Protein AF-A0A1M3HIB7-F1 (afdb_monomer)

Solvent-accessible surface area (backbone atoms only — not comparable to full-atom values): 36860 Å² total; per-residue (Å²): 136,81,90,80,90,83,91,88,88,88,83,91,80,88,74,81,80,74,76,74,78,74,82,68,78,70,74,81,78,47,67,54,97,85,36,50,40,50,73,46,81,45,73,50,98,63,91,74,52,55,68,56,52,41,51,48,52,52,54,45,44,73,44,53,38,59,98,28,89,76,23,48,49,44,81,75,48,74,40,79,91,62,22,29,42,28,26,41,36,37,36,62,38,74,68,83,50,97,80,34,33,34,36,42,35,30,37,37,36,40,31,50,46,94,58,34,36,37,39,38,36,32,73,47,24,37,24,61,51,45,97,89,56,86,55,59,58,26,67,45,48,60,66,54,50,42,38,79,71,73,41,80,72,50,79,66,49,54,45,53,53,50,44,49,51,48,50,53,51,23,44,59,45,45,60,55,51,49,61,67,50,50,74,68,51,81,77,69,84,87,84,89,84,86,83,84,87,77,84,85,73,83,81,56,79,46,31,34,39,37,35,33,45,87,51,76,86,35,35,58,16,52,54,47,47,48,58,54,49,54,47,51,21,65,61,67,42,32,44,74,46,78,44,64,63,60,84,77,42,33,59,76,59,51,71,68,30,28,23,40,35,32,49,39,33,56,67,50,82,64,50,71,60,27,49,52,24,52,49,49,38,38,55,70,32,69,29,16,39,38,34,12,36,32,52,56,57,30,44,76,54,97,92,27,68,50,49,67,68,59,22,50,62,65,26,58,34,34,50,68,52,63,40,92,61,65,25,19,34,36,34,37,53,72,33,61,86,42,69,43,34,58,95,42,63,65,54,52,75,46,76,55,35,68,52,72,34,48,78,50,64,31,59,94,59,32,49,60,33,24,32,44,41,76,88,54,29,43,68,75,76,89,81,78,69,73,70,41,72,40,25,35,27,37,82,90,44,49,15,42,44,38,40,38,46,74,46,46,41,48,67,50,78,76,36,66,55,56,49,45,36,52,52,31,39,52,60,59,18,44,45,55,93,88,52,76,68,76,57,90,64,69,86,63,76,68,65,37,32,31,40,35,40,38,52,85,88,59,61,67,40,32,33,39,21,36,54,54,47,51,52,52,46,46,38,46,20,70,75,70,43,35,46,63,47,75,42,68,61,68,78,58,46,29,65,75,60,47,73,72,32,41,23,39,32,25,40,42,37,70,78,88,46,72,67,32,44,54,25,48,52,51,40,43,76,72,60,27,16,41,40,30,16,27,62,31,64,63,39,55,95,79,63,80,50,65,68,58,31,54,57,61,30,48,32,23,64,67,48,48,28,23,62,41,36,39,44,45,33,33,42,72,35,55,78,44,76,34,33,46,88,49,63,64,55,50,73,46,53,40,21,46,51,62,34,44,54,53,47,33,75,79,26,89,54,30,49,58,36,23,27,56,38,74,87,47,48,67,32,51,76,80,33,62,39,66,76,79,88,34,63,40,25,35,26,28,70,90,44,55,42,39,43,33,36,67,40,39,24,81,44,58,75,77,37,72,69,56,45,48,38,56,52,25,39,53,48,51,49,32,66,74,57,78,127

Mean predicted aligned error: 17.92 Å

Radius of gyration: 29.81 Å; Cα contacts (8 Å, |Δi|>4): 1352; chains: 1; bounding box: 104×76×70 Å

pLDDT: mean 81.71, std 19.66, range [23.14, 98.88]

Foldseek 3Di:
DDDDDDDDDDDDDDDPDPPPPPPPVDPQQDDDPLWRKDKDDDFAPDFDDLQVLLVLVVVLQVAAQPVFRAKHWDWPDDDSQQSKTKTKIWGWFDLPPVPKIKIKMWIWMWTADRRHIMIMIIQIWIDIPDVQADFDTFGLSVLSVVVVVPNDDDSSNVRVVVVVVVSVVSSVVSSVVSNVVVVVPVPDDDDDDDDDDDDDDDAAPFEEEEEEACDDLQPLLVVLVCVLVVLLCVLRRYYYDYDHALAPAALVVCLRGQEYEHQADAPWPHDPRSVVNVLCCWQQASHFYEYEANLQQAACDPNTGGDQSSCLQQLVWHWDDKDPFWKKWKKAFDDCPPLLNPPADRIDMDHTAIDTDTPADSVVQWAAGMWTDLVRIVVRDPPDHDTGRAKTFGPNISFTYIYHYGRRDSCLVVDPNSSSSVSSRVQVRSDGDPPDSPPLDPPPDQLFEEEEEEAPPDDVQLVLLVVVVLSLVSSLCSVPRHHYHYDPPLVCLAQVNLVRGQEYEYQREEDDDPRSVVSVVVCFLQARAYEYEACHLADAPPNPRVVSCVQLQVWYWDFKAPDFTKFKKAQPDLPQQLRVPADRIDIFGTFIATATVVGSVVRPQKDQGMWTDQSCAQPHDPTTDHGDTGRQWMGRNSTNYIYHNGRGHNCRPVDPRSSSSVSSSVCSSRNVDRD

Nearest PDB structures (foldseek):
  4jqs-assembly1_A  TM=9.550E-01  e=2.800E-32  Bacteroides uniformis ATCC 8492
  1vcm-assembly1_A  TM=3.428E-01  e=1.104E-04  Thermus thermophilus
  4wyi-assembly1_A  TM=4.872E-01  e=4.465E-01  Arabidopsis thaliana
  6gqf-assembly4_D  TM=2.444E-01  e=1.799E+00  Mus musculus
  3b18-assembly1_A  TM=2.867E-01  e=2.810E+00  Mycobacterium tuberculosis

Structure (mmCIF, N/CA/C/O backbone):
data_AF-A0A1M3HIB7-F1
#
_entry.id   AF-A0A1M3HIB7-F1
#
loop_
_atom_site.group_PDB
_atom_site.id
_atom_site.type_symbol
_atom_site.label_atom_id
_atom_site.label_alt_id
_atom_site.label_comp_id
_atom_site.label_asym_id
_atom_site.label_entity_id
_atom_site.label_seq_id
_atom_site.pdbx_PDB_ins_code
_atom_site.Cartn_x
_atom_site.Cartn_y
_atom_site.Cartn_z
_atom_site.occupancy
_atom_site.B_iso_or_equiv
_atom_site.auth_seq_id
_atom_site.auth_comp_id
_atom_site.auth_asym_id
_atom_site.auth_atom_id
_atom_site.pdbx_PDB_model_num
ATOM 1 N N . MET A 1 1 ? 68.336 -5.556 10.198 1.00 29.86 1 MET A N 1
ATOM 2 C CA . MET A 1 1 ? 69.417 -4.557 10.033 1.00 29.86 1 MET A CA 1
ATOM 3 C C . MET A 1 1 ? 69.137 -3.799 8.745 1.00 29.86 1 MET A C 1
ATOM 5 O O . MET A 1 1 ? 69.065 -4.451 7.718 1.00 29.86 1 MET A O 1
ATOM 9 N N . LEU A 1 2 ? 68.588 -2.583 8.861 1.00 25.47 2 LEU A N 1
ATOM 10 C CA . LEU A 1 2 ? 69.241 -1.264 8.639 1.00 25.47 2 LEU A CA 1
ATOM 11 C C . LEU A 1 2 ? 69.206 -0.851 7.145 1.00 25.47 2 LEU A C 1
ATOM 13 O O . LEU A 1 2 ? 69.673 -1.620 6.319 1.00 25.47 2 LEU A O 1
ATOM 17 N N . LEU A 1 3 ? 68.465 0.204 6.743 1.00 24.25 3 LEU A N 1
ATOM 18 C CA . LEU A 1 3 ? 68.824 1.658 6.735 1.00 24.25 3 LEU A CA 1
ATOM 19 C C . LEU A 1 3 ? 70.010 1.955 5.772 1.00 24.25 3 LEU A C 1
ATOM 21 O O . LEU A 1 3 ? 70.965 1.199 5.813 1.00 24.25 3 LEU A O 1
ATOM 25 N N . PHE A 1 4 ? 70.134 3.006 4.938 1.00 24.64 4 PHE A N 1
ATOM 26 C CA . PHE A 1 4 ? 69.468 4.306 4.688 1.00 24.64 4 PHE A CA 1
ATOM 27 C C . PHE A 1 4 ? 70.270 5.046 3.554 1.00 24.64 4 PHE A C 1
ATOM 29 O O . PHE A 1 4 ? 71.488 4.922 3.576 1.00 24.64 4 PHE A O 1
ATOM 36 N N . LEU A 1 5 ? 69.613 5.855 2.684 1.00 26.08 5 LEU A N 1
ATOM 37 C CA . LEU A 1 5 ? 70.055 7.075 1.913 1.00 26.08 5 LEU A CA 1
ATOM 38 C C . LEU A 1 5 ? 71.352 7.069 1.025 1.00 26.08 5 LEU A C 1
ATOM 40 O O . LEU A 1 5 ? 72.196 6.206 1.177 1.00 26.08 5 LEU A O 1
ATOM 44 N N . LEU A 1 6 ? 71.631 7.964 0.043 1.00 26.19 6 LEU A N 1
ATOM 45 C CA . LEU A 1 6 ? 71.318 9.393 -0.225 1.00 26.19 6 LEU A CA 1
ATOM 46 C C . LEU A 1 6 ? 71.513 9.754 -1.740 1.00 26.19 6 LEU A C 1
ATOM 48 O O . LEU A 1 6 ? 72.515 9.373 -2.330 1.00 26.19 6 LEU A O 1
ATOM 52 N N . PHE A 1 7 ? 70.579 10.548 -2.294 1.00 24.31 7 PHE A N 1
ATOM 53 C CA . PHE A 1 7 ? 70.682 11.755 -3.163 1.00 24.31 7 PHE A CA 1
ATOM 54 C C . PHE A 1 7 ? 71.650 11.916 -4.365 1.00 24.31 7 PHE A C 1
ATOM 56 O O . PHE A 1 7 ? 72.866 11.886 -4.215 1.00 24.31 7 PHE A O 1
ATOM 63 N N . LEU A 1 8 ? 71.089 12.435 -5.477 1.00 23.66 8 LEU A N 1
ATOM 64 C CA . LEU A 1 8 ? 71.602 13.636 -6.167 1.00 23.66 8 LEU A CA 1
ATOM 65 C C . LEU A 1 8 ? 70.448 14.465 -6.789 1.00 23.66 8 LEU A C 1
ATOM 67 O O . LEU A 1 8 ? 69.503 13.915 -7.348 1.00 23.66 8 LEU A O 1
ATOM 71 N N . THR A 1 9 ? 70.531 15.790 -6.647 1.00 24.75 9 THR A N 1
ATOM 72 C CA . THR A 1 9 ? 69.552 16.844 -7.001 1.00 24.75 9 THR A CA 1
ATOM 73 C C . THR A 1 9 ? 69.928 17.638 -8.263 1.00 24.75 9 THR A C 1
ATOM 75 O O . THR A 1 9 ? 71.087 17.607 -8.664 1.00 24.75 9 THR A O 1
ATOM 78 N N . THR A 1 10 ? 68.973 18.468 -8.736 1.00 26.92 10 THR A N 1
ATOM 79 C CA . THR A 1 10 ? 69.000 19.614 -9.703 1.00 26.92 10 THR A CA 1
ATOM 80 C C . THR A 1 10 ? 68.385 19.320 -11.084 1.00 26.92 10 THR A C 1
ATOM 82 O O . THR A 1 10 ? 68.641 18.272 -11.650 1.00 26.92 10 THR A O 1
ATOM 85 N N . ALA A 1 11 ? 67.561 20.167 -11.719 1.00 26.02 11 ALA A N 1
ATOM 86 C CA . ALA A 1 11 ? 66.825 21.374 -11.332 1.00 26.02 11 ALA A CA 1
ATOM 87 C C . ALA A 1 11 ? 65.670 21.629 -12.340 1.00 26.02 11 ALA A C 1
ATOM 89 O O . ALA A 1 11 ? 65.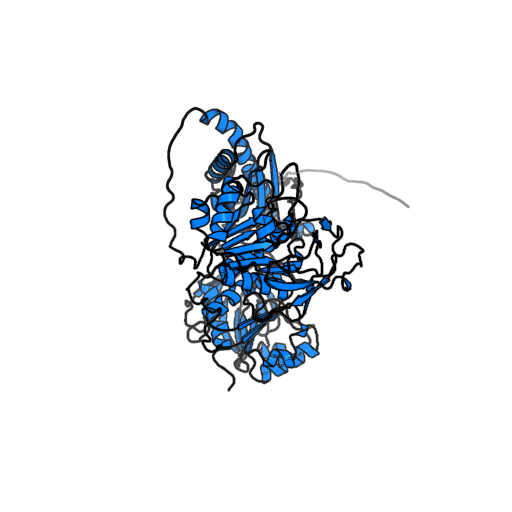643 21.087 -13.440 1.00 26.02 11 ALA A O 1
ATOM 90 N N . LEU A 1 12 ? 64.728 22.461 -11.896 1.00 28.56 12 LEU A N 1
ATOM 91 C CA . LEU A 1 12 ? 63.451 22.916 -12.464 1.00 28.56 12 LEU A CA 1
ATOM 92 C C . LEU A 1 12 ? 63.437 23.439 -13.920 1.00 28.56 12 LEU A C 1
ATOM 94 O O . LEU A 1 12 ? 64.263 24.264 -14.296 1.00 28.56 12 LEU A O 1
ATOM 98 N N . ALA A 1 13 ? 62.350 23.131 -14.641 1.00 28.28 13 ALA A N 1
ATOM 99 C CA . ALA A 1 13 ? 61.663 24.059 -15.549 1.00 28.28 13 ALA A CA 1
ATOM 100 C C . ALA A 1 13 ? 60.147 23.754 -15.529 1.00 28.28 13 ALA A C 1
ATOM 102 O O . ALA A 1 13 ? 59.737 22.599 -15.637 1.00 28.28 13 ALA A O 1
ATOM 103 N N . GLY A 1 14 ? 59.341 24.787 -15.267 1.00 29.84 14 GLY A N 1
ATOM 104 C CA . GLY A 1 14 ? 57.981 24.716 -14.723 1.00 29.84 14 GLY A CA 1
ATOM 105 C C . GLY A 1 14 ? 56.915 24.002 -15.562 1.00 29.84 14 GLY A C 1
ATOM 106 O O . GLY A 1 14 ? 56.817 24.175 -16.775 1.00 29.84 14 GLY A O 1
ATOM 107 N N . ARG A 1 15 ? 56.048 23.267 -14.856 1.00 28.91 15 ARG A N 1
ATOM 108 C CA . ARG A 1 15 ? 54.683 22.951 -15.290 1.00 28.91 15 ARG A CA 1
ATOM 109 C C . ARG A 1 15 ? 53.714 23.941 -14.631 1.00 28.91 15 ARG A C 1
ATOM 111 O O . ARG A 1 15 ? 54.000 24.374 -13.512 1.00 28.91 15 ARG A O 1
ATOM 118 N N . PRO A 1 16 ? 52.601 24.304 -15.295 1.00 29.67 16 PRO A N 1
ATOM 119 C CA . PRO A 1 16 ? 51.546 25.077 -14.655 1.00 29.67 16 PRO A CA 1
ATOM 120 C C . PRO A 1 16 ? 51.076 24.316 -13.417 1.00 29.67 16 PRO A C 1
ATOM 122 O O . PRO A 1 16 ? 51.030 23.087 -13.437 1.00 29.67 16 PRO A O 1
ATOM 125 N N . GLN A 1 17 ? 50.783 25.050 -12.348 1.00 29.64 17 GLN A N 1
ATOM 126 C CA . GLN A 1 17 ? 50.145 24.507 -11.158 1.00 29.64 17 GLN A CA 1
ATOM 127 C C . GLN A 1 17 ? 48.905 23.718 -11.586 1.00 29.64 17 GLN A C 1
ATOM 129 O O . GLN A 1 17 ? 47.920 24.308 -12.026 1.00 29.64 17 GLN A O 1
ATOM 134 N N . ASP A 1 18 ? 48.968 22.394 -11.458 1.00 29.94 18 ASP A N 1
ATOM 135 C CA . ASP A 1 18 ? 47.768 21.606 -11.238 1.00 29.94 18 ASP A CA 1
ATOM 136 C C . ASP A 1 18 ? 47.142 22.196 -9.974 1.00 29.94 18 ASP A C 1
ATOM 138 O O . ASP A 1 18 ? 47.716 22.108 -8.883 1.00 29.94 18 ASP A O 1
ATOM 142 N N . GLU A 1 19 ? 46.014 22.888 -10.139 1.00 32.78 19 GLU A N 1
ATOM 143 C CA . GLU A 1 19 ? 45.135 23.211 -9.028 1.00 32.78 19 GLU A CA 1
ATOM 144 C C . GLU A 1 19 ? 44.852 21.891 -8.319 1.00 32.78 19 GLU A C 1
ATOM 146 O O . GLU A 1 19 ? 44.129 21.029 -8.820 1.00 32.78 19 GLU A O 1
ATOM 151 N N . ALA A 1 20 ? 45.490 21.713 -7.164 1.00 30.52 20 ALA A N 1
ATOM 152 C CA . ALA A 1 20 ? 45.130 20.683 -6.223 1.00 30.52 20 ALA A CA 1
ATOM 153 C C . ALA A 1 20 ? 43.628 20.839 -5.986 1.00 30.52 20 ALA A C 1
ATOM 155 O O . ALA A 1 20 ? 43.195 21.793 -5.335 1.00 30.52 20 ALA A O 1
ATOM 156 N N . VAL A 1 21 ? 42.834 19.929 -6.558 1.00 36.78 21 VAL A N 1
ATOM 157 C CA . VAL A 1 21 ? 41.436 19.764 -6.182 1.00 36.78 21 VAL A CA 1
ATOM 158 C C . VAL A 1 21 ? 41.490 19.449 -4.705 1.00 36.78 21 VAL A C 1
ATOM 160 O O . VAL A 1 21 ? 41.890 18.362 -4.291 1.00 36.78 21 VAL A O 1
ATOM 163 N N . ASN A 1 22 ? 41.203 20.485 -3.931 1.00 33.62 22 ASN A N 1
ATOM 164 C CA . ASN A 1 22 ? 41.180 20.483 -2.494 1.00 33.62 22 ASN A CA 1
ATOM 165 C C . ASN A 1 22 ? 40.356 19.261 -2.081 1.00 33.62 22 ASN A C 1
ATOM 167 O O . ASN A 1 22 ? 39.145 19.225 -2.308 1.00 33.62 22 ASN A O 1
ATOM 171 N N . THR A 1 23 ? 41.010 18.240 -1.525 1.00 36.47 23 THR A N 1
ATOM 172 C CA . THR A 1 23 ? 40.362 17.126 -0.829 1.00 36.47 23 THR A CA 1
ATOM 173 C C . THR A 1 23 ? 39.791 17.674 0.474 1.00 36.47 23 THR A C 1
ATOM 175 O O . THR A 1 23 ? 40.194 17.282 1.569 1.00 36.47 23 THR A O 1
ATOM 178 N N . ALA A 1 24 ? 38.886 18.645 0.360 1.00 40.66 24 ALA A N 1
ATOM 179 C CA . ALA A 1 24 ? 37.981 18.987 1.423 1.00 40.66 24 ALA A CA 1
ATOM 180 C C . ALA A 1 24 ? 37.202 17.704 1.681 1.00 40.66 24 ALA A C 1
ATOM 182 O O . ALA A 1 24 ? 36.449 17.233 0.829 1.00 40.66 24 ALA A O 1
ATOM 183 N N . ILE A 1 25 ? 37.487 17.093 2.826 1.00 46.84 25 ILE A N 1
ATOM 184 C CA . ILE A 1 25 ? 36.704 16.014 3.401 1.00 46.84 25 ILE A CA 1
ATOM 185 C C . ILE A 1 25 ? 35.281 16.567 3.476 1.00 46.84 25 ILE A C 1
ATOM 187 O O . ILE A 1 25 ? 34.964 17.340 4.380 1.00 46.84 25 ILE A O 1
ATOM 191 N N . LEU A 1 26 ? 34.457 16.264 2.468 1.00 50.69 26 LEU A N 1
ATOM 192 C CA . LEU A 1 26 ? 33.042 16.592 2.506 1.00 50.69 26 LEU A CA 1
ATOM 193 C C . LEU A 1 26 ? 32.500 15.930 3.780 1.00 50.69 26 LEU A C 1
ATOM 195 O O . LEU A 1 26 ? 32.826 14.760 4.029 1.00 50.69 26 LEU A O 1
ATOM 199 N N . PRO A 1 27 ? 31.754 16.656 4.632 1.00 51.28 27 PRO A N 1
ATOM 200 C CA . PRO A 1 27 ? 31.162 16.056 5.817 1.00 51.28 27 PRO A CA 1
ATOM 201 C C . PRO A 1 27 ? 30.370 14.805 5.405 1.00 51.28 27 PRO A C 1
ATOM 203 O O . PRO A 1 27 ? 29.863 14.736 4.281 1.00 51.28 27 PRO A O 1
ATOM 206 N N . PRO A 1 28 ? 30.276 13.779 6.268 1.00 60.56 28 PRO A N 1
ATOM 207 C CA . PRO A 1 28 ? 29.556 12.569 5.914 1.00 60.56 28 PRO A CA 1
ATOM 208 C C . PRO A 1 28 ? 28.095 12.934 5.645 1.00 60.56 28 PRO A C 1
ATOM 210 O O . PRO A 1 28 ? 27.361 13.253 6.580 1.00 60.56 28 PRO A O 1
ATOM 213 N N . ILE A 1 29 ? 27.667 12.864 4.380 1.00 70.62 29 ILE A N 1
ATOM 214 C CA . ILE A 1 29 ? 26.259 13.018 4.021 1.00 70.62 29 ILE A CA 1
ATOM 215 C C . ILE A 1 29 ? 25.474 11.982 4.831 1.00 70.62 29 ILE A C 1
ATOM 217 O O . ILE A 1 29 ? 25.823 10.785 4.812 1.00 70.62 29 ILE A O 1
ATOM 221 N N . PRO A 1 30 ? 24.489 12.436 5.623 1.00 72.94 30 PRO A N 1
ATOM 222 C CA . PRO A 1 30 ? 23.773 11.585 6.550 1.00 72.94 30 PRO A CA 1
ATOM 223 C C . PRO A 1 30 ? 22.974 10.531 5.783 1.00 72.94 30 PRO A C 1
ATOM 225 O O . PRO A 1 30 ? 22.300 10.817 4.796 1.00 72.94 30 PRO A O 1
ATOM 228 N N . MET A 1 31 ? 23.080 9.288 6.250 1.00 69.69 31 MET A N 1
ATOM 229 C CA . MET A 1 31 ? 22.379 8.133 5.697 1.00 69.69 31 MET A CA 1
ATOM 230 C C . MET A 1 31 ? 21.557 7.495 6.804 1.00 69.69 31 MET A C 1
ATOM 232 O O . MET A 1 31 ? 22.089 7.218 7.883 1.00 69.69 31 MET A O 1
ATOM 236 N N . LYS A 1 32 ? 20.291 7.208 6.522 1.00 66.88 32 LYS A N 1
ATOM 237 C CA . LYS A 1 32 ? 19.398 6.484 7.426 1.00 66.88 32 LYS A CA 1
ATOM 238 C C . LYS A 1 32 ? 18.686 5.418 6.608 1.00 66.88 32 LYS A C 1
ATOM 240 O O . LYS A 1 32 ? 18.149 5.719 5.555 1.00 66.88 32 LYS A O 1
ATOM 245 N N . GLN A 1 33 ? 18.752 4.162 7.056 1.00 63.50 33 GLN A N 1
ATOM 246 C CA . GLN A 1 33 ? 18.112 3.023 6.374 1.00 63.50 33 GLN A CA 1
ATOM 247 C C . GLN A 1 33 ? 18.472 2.893 4.876 1.00 63.50 33 GLN A C 1
ATOM 249 O O . GLN A 1 33 ? 17.641 2.521 4.061 1.00 63.50 33 GLN A O 1
ATOM 254 N N . GLY A 1 34 ? 19.722 3.190 4.508 1.00 59.97 34 GLY A N 1
ATOM 255 C CA . GLY A 1 34 ? 20.205 3.015 3.132 1.00 59.97 34 GLY A CA 1
ATOM 256 C C . GLY A 1 34 ? 19.885 4.161 2.168 1.00 59.97 34 GLY A C 1
ATOM 257 O O . GLY A 1 34 ? 20.341 4.108 1.031 1.00 59.97 34 GLY A O 1
ATOM 258 N N . ILE A 1 35 ? 19.189 5.211 2.614 1.00 68.31 35 ILE A N 1
ATOM 259 C CA . ILE A 1 35 ? 18.937 6.418 1.817 1.00 68.31 35 ILE A CA 1
ATOM 260 C C . ILE A 1 35 ? 19.651 7.636 2.401 1.00 68.31 35 ILE A C 1
ATOM 262 O O . ILE A 1 35 ? 19.885 7.714 3.614 1.00 68.31 35 ILE A O 1
ATOM 266 N N . ILE A 1 36 ? 19.986 8.597 1.536 1.00 79.38 36 ILE A N 1
ATOM 267 C CA . ILE A 1 36 ? 20.471 9.909 1.967 1.00 79.38 36 ILE A CA 1
ATOM 268 C C . ILE A 1 36 ? 19.305 10.617 2.656 1.00 79.38 36 ILE A C 1
ATOM 270 O O . ILE A 1 36 ? 18.246 10.810 2.059 1.00 79.38 36 ILE A O 1
ATOM 274 N N . GLN A 1 37 ? 19.497 10.992 3.917 1.00 83.88 37 GLN A N 1
ATOM 275 C CA . GLN A 1 37 ? 18.466 11.650 4.707 1.00 83.88 37 GLN A CA 1
ATOM 276 C C . GLN A 1 37 ? 19.072 12.775 5.530 1.00 83.88 37 GLN A C 1
ATOM 278 O O . GLN A 1 37 ? 19.753 12.537 6.527 1.00 83.88 37 GLN A O 1
ATOM 283 N N . TYR A 1 38 ? 18.756 14.004 5.142 1.00 85.62 38 TYR A N 1
ATOM 284 C CA . TYR A 1 38 ? 19.074 15.183 5.927 1.00 85.62 38 TYR A CA 1
ATOM 285 C C . TYR A 1 38 ? 17.909 15.514 6.844 1.00 85.62 38 TYR A C 1
ATOM 287 O O . TYR A 1 38 ? 16.757 15.580 6.419 1.00 85.62 38 TYR A O 1
ATOM 295 N N . GLU A 1 39 ? 18.224 15.750 8.108 1.00 85.94 39 GLU A N 1
ATOM 296 C CA . GLU A 1 39 ? 17.259 16.164 9.111 1.00 85.94 39 GLU A CA 1
ATOM 297 C C . GLU A 1 39 ? 17.859 17.309 9.920 1.00 85.94 39 GLU A C 1
ATOM 299 O O . GLU A 1 39 ? 18.997 17.224 10.388 1.00 85.94 39 GLU A O 1
ATOM 304 N N . LYS A 1 40 ? 17.115 18.407 10.054 1.00 82.38 40 LYS A N 1
ATOM 305 C CA . LYS A 1 40 ? 17.558 19.567 10.820 1.00 82.38 40 LYS A CA 1
ATOM 306 C C . LYS A 1 40 ? 16.400 20.170 11.596 1.00 82.38 40 LYS A C 1
ATOM 308 O O . LYS A 1 40 ? 15.442 20.674 11.011 1.00 82.38 40 LYS A O 1
ATOM 313 N N . GLN A 1 41 ? 16.530 20.153 12.918 1.00 83.00 41 GLN A N 1
ATOM 314 C CA . GLN A 1 41 ? 15.683 20.933 13.808 1.00 83.00 41 GLN A CA 1
ATOM 315 C C . GLN A 1 41 ? 16.141 22.395 13.775 1.00 83.00 41 GLN A C 1
ATOM 317 O O . GLN A 1 41 ? 17.328 22.698 13.918 1.00 83.00 41 GLN A O 1
ATOM 322 N N . TYR A 1 42 ? 15.190 23.302 13.621 1.00 77.44 42 TYR A N 1
ATOM 323 C CA . TYR A 1 42 ? 15.370 24.735 13.742 1.00 77.44 42 TYR A CA 1
ATOM 324 C C . TYR A 1 42 ? 14.557 25.261 14.920 1.00 77.44 42 TYR A C 1
ATOM 326 O O . TYR A 1 42 ? 13.394 24.895 15.091 1.00 77.44 42 TYR A O 1
ATOM 334 N N . ILE A 1 43 ? 15.184 26.122 15.716 1.00 80.38 43 ILE A N 1
ATOM 335 C CA . ILE A 1 43 ? 14.588 26.760 16.887 1.00 80.38 43 ILE A CA 1
ATOM 336 C C . ILE A 1 43 ? 14.445 28.247 16.573 1.00 80.38 43 ILE A C 1
ATOM 338 O O . ILE A 1 43 ? 15.423 28.901 16.214 1.00 80.38 43 ILE A O 1
ATOM 342 N N . LEU A 1 44 ? 13.229 28.765 16.699 1.00 74.94 44 LEU A N 1
ATOM 343 C CA . LEU A 1 44 ? 12.909 30.178 16.516 1.00 74.94 44 LEU A CA 1
ATOM 344 C C . LEU A 1 44 ? 13.350 30.978 17.749 1.00 74.94 44 LEU A C 1
ATOM 346 O O . LEU A 1 44 ? 13.165 30.508 18.873 1.00 74.94 44 LEU A O 1
ATOM 350 N N . LYS A 1 45 ? 13.870 32.207 17.581 1.00 73.31 45 LYS A N 1
ATOM 351 C CA . LYS A 1 45 ? 14.191 33.073 18.737 1.00 73.31 45 LYS A CA 1
ATOM 352 C C . LYS A 1 45 ? 12.935 33.548 19.468 1.00 73.31 45 LYS A C 1
ATOM 354 O O . LYS A 1 45 ? 13.013 33.915 20.638 1.00 73.31 45 LYS A O 1
ATOM 359 N N . GLN A 1 46 ? 11.784 33.539 18.794 1.00 73.25 46 GLN A N 1
ATOM 360 C CA . GLN A 1 46 ? 10.489 33.889 19.366 1.00 73.25 46 GLN A CA 1
ATOM 361 C C . GLN A 1 46 ? 9.434 32.831 19.037 1.00 73.25 46 GLN A C 1
ATOM 363 O O . GLN A 1 46 ? 9.323 32.363 17.905 1.00 73.25 46 GLN A O 1
ATOM 368 N N . ALA A 1 47 ? 8.608 32.500 20.029 1.00 75.12 47 ALA A N 1
ATOM 369 C CA . ALA A 1 47 ? 7.447 31.648 19.827 1.00 75.12 47 ALA A CA 1
ATOM 370 C C . ALA A 1 47 ? 6.397 32.360 18.955 1.00 75.12 47 ALA A C 1
ATOM 372 O O . ALA A 1 47 ? 5.925 33.447 19.288 1.00 75.12 47 ALA A O 1
ATOM 373 N N . ILE A 1 48 ? 6.013 31.717 17.856 1.00 76.56 48 ILE A N 1
ATOM 374 C CA . ILE A 1 48 ? 4.946 32.148 16.944 1.00 76.56 48 ILE A CA 1
ATOM 375 C C . ILE A 1 48 ? 3.951 31.002 16.737 1.00 76.56 48 ILE A C 1
ATOM 377 O O . ILE A 1 48 ? 4.265 29.841 17.006 1.00 76.56 48 ILE A O 1
ATOM 381 N N . SER A 1 49 ? 2.740 31.320 16.279 1.00 78.19 49 SER A N 1
ATOM 382 C CA . SER A 1 49 ? 1.690 30.319 16.065 1.00 78.19 49 SER A CA 1
ATOM 383 C C . SER A 1 49 ? 2.039 29.356 14.927 1.00 78.19 49 SER A C 1
ATOM 385 O O . SER A 1 49 ? 2.741 29.722 13.984 1.00 78.19 49 SER A O 1
ATOM 387 N N . ASP A 1 50 ? 1.485 28.144 14.961 1.00 74.12 50 ASP A N 1
ATOM 388 C CA . ASP A 1 50 ? 1.707 27.152 13.901 1.00 74.12 50 ASP A CA 1
ATOM 389 C C . ASP A 1 50 ? 1.159 27.604 12.536 1.00 74.12 50 ASP A C 1
ATOM 391 O O . ASP A 1 50 ? 1.710 27.267 11.490 1.00 74.12 50 ASP A O 1
ATOM 395 N N . ALA A 1 51 ? 0.124 28.451 12.534 1.00 74.56 51 ALA A N 1
ATOM 396 C CA . ALA A 1 51 ? -0.387 29.083 11.321 1.00 74.56 51 ALA A CA 1
ATOM 397 C C . ALA A 1 51 ? 0.626 30.064 10.704 1.00 74.56 51 ALA A C 1
ATOM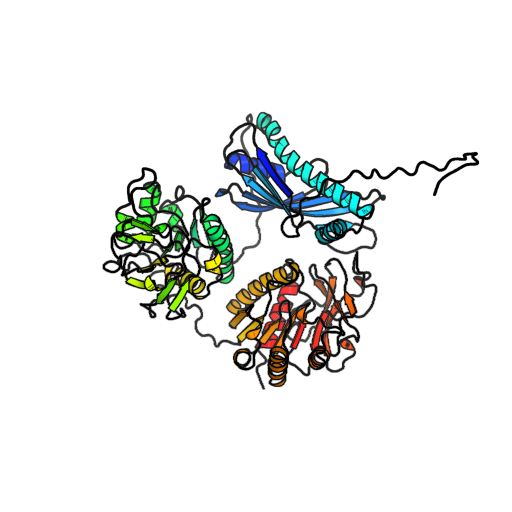 399 O O . ALA A 1 51 ? 0.796 30.086 9.481 1.00 74.56 51 ALA A O 1
ATOM 400 N N . GLU A 1 52 ? 1.313 30.849 11.538 1.00 77.69 52 GLU A N 1
ATOM 401 C CA . GLU A 1 52 ? 2.350 31.782 11.088 1.00 77.69 52 GLU A CA 1
ATOM 402 C C . GLU A 1 52 ? 3.608 31.024 10.649 1.00 77.69 52 GLU A C 1
ATOM 404 O O . GLU A 1 52 ? 4.158 31.296 9.584 1.00 77.69 52 GLU A O 1
ATOM 409 N N . LYS A 1 53 ? 3.967 29.969 11.384 1.00 79.62 53 LYS A N 1
ATOM 410 C CA . LYS A 1 53 ? 4.995 28.995 11.004 1.00 79.62 53 LYS A CA 1
ATOM 411 C C . LYS A 1 53 ? 4.749 28.405 9.616 1.00 79.62 53 LYS A C 1
ATOM 413 O O . LYS A 1 53 ? 5.626 28.420 8.756 1.00 79.62 53 LYS A O 1
ATOM 418 N N . LEU A 1 54 ? 3.530 27.940 9.356 1.00 80.00 54 LEU A N 1
ATOM 419 C CA . LEU A 1 54 ? 3.155 27.369 8.065 1.00 80.00 54 LEU A CA 1
ATOM 420 C C . LEU A 1 54 ? 3.148 28.422 6.946 1.00 80.00 54 LEU A C 1
ATOM 422 O O . LEU A 1 54 ? 3.532 28.140 5.812 1.00 80.00 54 LEU A O 1
ATOM 426 N N . ARG A 1 55 ? 2.741 29.661 7.245 1.00 82.06 55 ARG A N 1
ATOM 427 C CA . ARG A 1 55 ? 2.865 30.785 6.306 1.00 82.06 55 ARG A CA 1
ATOM 428 C C . ARG A 1 55 ? 4.326 31.025 5.922 1.00 82.06 55 ARG A C 1
ATOM 430 O O . ARG A 1 55 ? 4.599 31.217 4.738 1.00 82.06 55 ARG A O 1
ATOM 437 N N . TRP A 1 56 ? 5.247 30.976 6.880 1.00 80.44 56 TRP A N 1
ATOM 438 C CA . TRP A 1 56 ? 6.679 31.147 6.629 1.00 80.44 56 TRP A CA 1
ATOM 439 C C . TRP A 1 56 ? 7.243 29.999 5.794 1.00 80.44 56 TRP A C 1
ATOM 441 O O . TRP A 1 56 ? 7.940 30.255 4.818 1.00 80.44 56 TRP A O 1
ATOM 451 N N . MET A 1 57 ? 6.865 28.751 6.083 1.00 82.56 57 MET A N 1
ATOM 452 C CA . MET A 1 57 ? 7.239 27.601 5.250 1.00 82.56 57 MET A CA 1
ATOM 453 C C . MET A 1 57 ? 6.797 27.766 3.790 1.00 82.56 57 MET A C 1
ATOM 455 O O . MET A 1 57 ? 7.577 27.503 2.876 1.00 82.56 57 MET A O 1
ATOM 459 N N . ARG A 1 58 ? 5.563 28.235 3.549 1.00 81.81 58 ARG A N 1
ATOM 460 C CA . ARG A 1 58 ? 5.081 28.515 2.184 1.00 81.81 58 ARG A CA 1
ATOM 461 C C . ARG A 1 58 ? 5.913 29.593 1.502 1.00 81.81 58 ARG A C 1
ATOM 463 O O . ARG A 1 58 ? 6.222 29.453 0.324 1.00 81.81 58 ARG A O 1
ATOM 470 N N . LEU A 1 59 ? 6.265 30.652 2.234 1.00 79.88 59 LEU A N 1
ATOM 471 C CA . LEU A 1 59 ? 7.101 31.733 1.717 1.00 79.88 59 LEU A CA 1
ATOM 472 C C . LEU A 1 59 ? 8.508 31.229 1.373 1.00 79.88 59 LEU A C 1
ATOM 474 O O . LEU A 1 59 ? 9.039 31.575 0.325 1.00 79.88 59 LEU A O 1
ATOM 478 N N . ALA A 1 60 ? 9.090 30.369 2.208 1.00 75.50 60 ALA A N 1
ATOM 479 C CA . ALA A 1 60 ? 10.374 29.730 1.930 1.00 75.50 60 ALA A CA 1
ATOM 480 C C . ALA A 1 60 ? 10.310 28.903 0.640 1.00 75.50 60 ALA A C 1
ATOM 482 O O . ALA A 1 60 ? 11.141 29.058 -0.249 1.00 75.50 60 ALA A O 1
ATOM 483 N N . ALA A 1 61 ? 9.264 28.083 0.503 1.00 79.12 61 ALA A N 1
ATOM 484 C CA . ALA A 1 61 ? 9.047 27.242 -0.668 1.00 79.12 61 ALA A CA 1
ATOM 485 C C . ALA A 1 61 ? 8.672 28.028 -1.939 1.00 79.12 61 ALA A C 1
ATOM 487 O O . ALA A 1 61 ? 8.734 27.471 -3.033 1.00 79.12 61 ALA A O 1
ATOM 488 N N . SER A 1 62 ? 8.279 29.303 -1.828 1.00 78.31 62 SER A N 1
ATOM 489 C CA . SER A 1 62 ? 7.942 30.145 -2.983 1.00 78.31 62 SER A CA 1
ATOM 490 C C . SER A 1 62 ? 9.133 30.907 -3.568 1.00 78.31 62 SER A C 1
ATOM 492 O O . SER A 1 62 ? 8.964 31.579 -4.585 1.00 78.31 62 SER A O 1
ATOM 494 N N . HIS A 1 63 ? 10.310 30.844 -2.940 1.00 74.00 63 HIS A N 1
ATOM 495 C CA . HIS A 1 63 ? 11.520 31.521 -3.406 1.00 74.00 63 HIS A CA 1
ATOM 496 C C . HIS A 1 63 ? 12.569 30.511 -3.890 1.00 74.00 63 HIS A C 1
ATOM 498 O O . HIS A 1 63 ? 12.608 29.381 -3.397 1.00 74.00 63 HIS A O 1
ATOM 504 N N . PRO A 1 64 ? 13.446 30.900 -4.834 1.00 74.31 64 PRO A N 1
ATOM 505 C CA . PRO A 1 64 ? 14.625 30.107 -5.151 1.00 74.31 64 PRO A CA 1
ATOM 506 C C . PRO A 1 64 ? 15.486 29.894 -3.900 1.00 74.31 64 PRO A C 1
ATOM 508 O O . PRO A 1 64 ? 15.653 30.802 -3.083 1.00 74.31 64 PRO A O 1
ATOM 511 N N . ILE A 1 65 ? 16.068 28.706 -3.778 1.00 74.38 65 ILE A N 1
ATOM 512 C CA . ILE A 1 65 ? 17.060 28.367 -2.761 1.00 74.38 65 ILE A CA 1
ATOM 513 C C . ILE A 1 65 ? 18.242 29.346 -2.897 1.00 74.38 65 ILE A C 1
ATOM 515 O O . ILE A 1 65 ? 18.857 29.417 -3.967 1.00 74.38 65 ILE A O 1
ATOM 519 N N . PRO A 1 66 ? 18.597 30.096 -1.838 1.00 68.56 66 PRO A N 1
ATOM 520 C CA . PRO A 1 66 ? 19.731 31.014 -1.851 1.00 68.56 66 PRO A CA 1
ATOM 521 C C . PRO A 1 66 ? 21.023 30.324 -2.310 1.00 68.56 66 PRO A C 1
ATOM 523 O O . PRO A 1 66 ? 21.351 29.230 -1.863 1.00 68.56 66 PRO A O 1
ATOM 526 N N . GLY A 1 67 ? 21.762 30.943 -3.230 1.00 66.12 67 GLY A N 1
ATOM 527 C CA . GLY A 1 67 ? 22.948 30.325 -3.843 1.00 66.12 67 GLY A CA 1
ATOM 528 C C . GLY A 1 67 ? 22.655 29.386 -5.023 1.00 66.12 67 GLY A C 1
ATOM 529 O O . GLY A 1 67 ? 23.588 29.011 -5.722 1.00 66.12 67 GLY A O 1
ATOM 530 N N . PHE A 1 68 ? 21.383 29.081 -5.310 1.00 71.06 68 PHE A N 1
ATOM 531 C CA . PHE A 1 68 ? 20.943 28.290 -6.467 1.00 71.06 68 PHE A CA 1
ATOM 532 C C . PHE A 1 68 ? 19.808 29.017 -7.213 1.00 71.06 68 PHE A C 1
ATOM 534 O O . PHE A 1 68 ? 18.637 28.654 -7.065 1.00 71.06 68 PHE A O 1
ATOM 541 N N . PRO A 1 69 ? 20.120 30.051 -8.018 1.00 62.12 69 PRO A N 1
ATOM 542 C CA . PRO A 1 69 ? 19.124 30.947 -8.624 1.00 62.12 69 PRO A CA 1
ATOM 543 C C . PRO A 1 69 ? 18.140 30.267 -9.598 1.00 62.12 69 PRO A C 1
ATOM 545 O O . PRO A 1 69 ? 17.074 30.820 -9.847 1.00 62.12 69 PRO A O 1
ATOM 548 N N . ASP A 1 70 ? 18.444 29.052 -10.067 1.00 70.69 70 ASP A N 1
ATOM 549 C CA . ASP A 1 70 ? 17.590 28.230 -10.945 1.00 70.69 70 ASP A CA 1
ATOM 550 C C . ASP A 1 70 ? 16.837 27.110 -10.192 1.00 70.69 70 ASP A C 1
ATOM 552 O O . ASP A 1 70 ? 16.354 26.146 -10.793 1.00 70.69 70 ASP A O 1
ATOM 556 N N . SER A 1 71 ? 16.782 27.172 -8.862 1.00 81.50 71 SER A N 1
ATOM 557 C CA . SER A 1 71 ? 16.086 26.160 -8.067 1.00 81.50 71 SER A CA 1
ATOM 558 C C . SER A 1 71 ? 14.579 26.403 -7.985 1.00 81.50 71 SER A C 1
ATOM 560 O O . SER A 1 71 ? 14.091 27.533 -8.006 1.00 81.50 71 SER A O 1
ATOM 562 N N . LYS A 1 72 ? 13.826 25.308 -7.880 1.00 84.25 72 LYS A N 1
ATOM 563 C CA . LYS A 1 72 ? 12.370 25.302 -7.780 1.00 84.25 72 LYS A CA 1
ATOM 564 C C . LYS A 1 72 ? 11.929 24.344 -6.685 1.00 84.25 72 LYS A C 1
ATOM 566 O O . LYS A 1 72 ? 12.195 23.148 -6.777 1.00 84.25 72 LYS A O 1
ATOM 571 N N . LEU A 1 73 ? 11.183 24.849 -5.709 1.00 83.56 73 LEU A N 1
ATOM 572 C CA . LEU A 1 73 ? 10.436 24.029 -4.760 1.00 83.56 73 LEU A CA 1
ATOM 573 C C . LEU A 1 73 ? 8.986 23.911 -5.233 1.00 83.56 73 LEU A C 1
ATOM 575 O O . LEU A 1 73 ? 8.360 24.883 -5.649 1.00 83.56 73 LEU A O 1
ATOM 579 N N . THR A 1 74 ? 8.452 22.697 -5.195 1.00 83.19 74 THR A N 1
ATOM 580 C CA . THR A 1 74 ? 7.066 22.385 -5.538 1.00 83.19 74 THR A CA 1
ATOM 581 C C . THR A 1 74 ? 6.409 21.760 -4.325 1.00 83.19 74 THR A C 1
ATOM 583 O O . THR A 1 74 ? 6.786 20.668 -3.920 1.00 83.19 74 THR A O 1
ATOM 586 N N . ILE A 1 75 ? 5.416 22.437 -3.760 1.00 82.94 75 ILE A N 1
ATOM 587 C CA . ILE A 1 75 ? 4.595 21.884 -2.682 1.00 82.94 75 ILE A CA 1
ATOM 588 C C . ILE A 1 75 ? 3.675 20.821 -3.289 1.00 82.94 75 ILE A C 1
ATOM 590 O O . ILE A 1 75 ? 2.912 21.122 -4.208 1.00 82.94 75 ILE A O 1
ATOM 594 N N . THR A 1 76 ? 3.743 19.593 -2.783 1.00 71.50 76 THR A N 1
ATOM 595 C CA . THR A 1 76 ? 2.883 18.477 -3.214 1.00 71.50 76 THR A CA 1
ATOM 596 C C . THR A 1 76 ? 1.816 18.149 -2.178 1.00 71.50 76 THR A C 1
ATOM 598 O O . THR A 1 76 ? 0.742 17.676 -2.545 1.00 71.50 76 THR A O 1
ATOM 601 N N . SER A 1 77 ? 2.074 18.434 -0.898 1.00 69.94 77 SER A N 1
ATOM 602 C CA . SER A 1 77 ? 1.128 18.191 0.188 1.00 69.94 77 SER A CA 1
ATOM 603 C C . SER A 1 77 ? 1.282 19.216 1.311 1.00 69.94 77 SER A C 1
ATOM 605 O O . SER A 1 77 ? 2.384 19.656 1.644 1.00 69.94 77 SER A O 1
ATOM 607 N N . GLU A 1 78 ? 0.153 19.587 1.907 1.00 82.94 78 GLU A N 1
ATOM 608 C CA . GLU A 1 78 ? 0.068 20.500 3.039 1.00 82.94 78 GLU A CA 1
ATOM 609 C C . GLU A 1 78 ? -0.948 19.979 4.061 1.00 82.94 78 GLU A C 1
ATOM 611 O O . GLU A 1 78 ? -2.134 19.845 3.758 1.00 82.94 78 GLU A O 1
ATOM 616 N N . ASP A 1 79 ? -0.487 19.760 5.290 1.00 73.88 79 ASP A N 1
ATOM 617 C CA . ASP A 1 79 ? -1.302 19.423 6.452 1.00 73.88 79 ASP A CA 1
ATOM 618 C C . ASP A 1 79 ? -1.290 20.617 7.414 1.00 73.88 79 ASP A C 1
ATOM 620 O O . ASP A 1 79 ? -0.350 20.829 8.189 1.00 73.88 79 ASP A O 1
ATOM 624 N N . LYS A 1 80 ? -2.339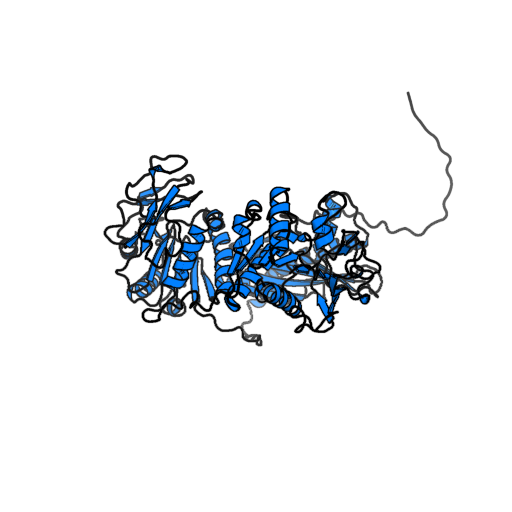 21.442 7.315 1.00 73.69 80 LYS A N 1
ATOM 625 C CA . LYS A 1 80 ? -2.462 22.684 8.088 1.00 73.69 80 LYS A CA 1
ATOM 626 C C . LYS A 1 80 ? -2.602 22.429 9.585 1.00 73.69 80 LYS A C 1
ATOM 628 O O . LYS A 1 80 ? -2.135 23.249 10.369 1.00 73.69 80 LYS A O 1
ATOM 633 N N . ASP A 1 81 ? -3.196 21.299 9.957 1.00 64.69 81 ASP A N 1
ATOM 634 C CA . ASP A 1 81 ? -3.495 20.956 11.346 1.00 64.69 81 ASP A CA 1
ATOM 635 C C . ASP A 1 81 ? -2.255 20.399 12.059 1.00 64.69 81 ASP A C 1
ATOM 637 O O . ASP A 1 81 ? -2.084 20.593 13.261 1.00 64.69 81 ASP A O 1
ATOM 641 N N . ARG A 1 82 ? -1.337 19.768 11.315 1.00 58.69 82 ARG A N 1
ATOM 642 C CA . ARG A 1 82 ? -0.026 19.321 11.822 1.00 58.69 82 ARG A CA 1
ATOM 643 C C . ARG A 1 82 ? 1.112 20.302 11.570 1.00 58.69 82 ARG A C 1
ATOM 645 O O . ARG A 1 82 ? 2.272 19.949 11.797 1.00 58.69 82 ARG A O 1
ATOM 652 N N . GLY A 1 83 ? 0.807 21.476 11.016 1.00 79.31 83 GLY A N 1
ATOM 653 C CA . GLY A 1 83 ? 1.803 22.453 10.582 1.00 79.31 83 GLY A CA 1
ATOM 654 C C . GLY A 1 83 ? 2.874 21.835 9.681 1.00 79.31 83 GLY A C 1
ATOM 655 O O . GLY A 1 83 ? 4.049 22.157 9.828 1.00 79.31 83 GLY A O 1
ATOM 656 N N . THR A 1 84 ? 2.497 20.885 8.819 1.00 82.75 84 THR A N 1
ATOM 657 C CA . THR A 1 84 ? 3.436 20.161 7.955 1.00 82.75 84 THR A CA 1
ATOM 658 C C . THR A 1 84 ? 3.243 20.568 6.500 1.00 82.75 84 THR A C 1
ATOM 660 O O . THR A 1 84 ? 2.129 20.567 5.981 1.00 82.75 84 THR A O 1
ATOM 663 N N . LEU A 1 85 ? 4.340 20.886 5.825 1.00 87.19 85 LEU A N 1
ATOM 664 C CA . LEU A 1 85 ? 4.402 21.214 4.408 1.00 87.19 85 LEU A CA 1
ATOM 665 C C . LEU A 1 85 ? 5.427 20.298 3.747 1.00 87.19 85 LEU A C 1
ATOM 667 O O . LEU A 1 85 ? 6.543 20.192 4.241 1.00 87.19 85 LEU A O 1
ATOM 671 N N . SER A 1 86 ? 5.084 19.640 2.646 1.00 87.88 86 SER A N 1
ATOM 672 C CA . SER A 1 86 ? 6.016 18.758 1.937 1.00 87.88 86 SER A CA 1
ATOM 673 C C . SER A 1 86 ? 5.921 18.921 0.431 1.00 87.88 86 SER A C 1
ATOM 675 O O . SER A 1 86 ? 4.943 19.453 -0.109 1.00 87.88 86 SER A O 1
ATOM 677 N N . GLY A 1 87 ? 6.975 18.507 -0.250 1.00 85.38 87 GLY A N 1
ATOM 678 C CA . GLY A 1 87 ? 7.144 18.801 -1.651 1.00 85.38 87 GLY A CA 1
ATOM 679 C C . GLY A 1 87 ? 8.329 18.101 -2.277 1.00 85.38 87 GLY A C 1
ATOM 680 O O . GLY A 1 87 ? 9.054 17.349 -1.636 1.00 85.38 87 GLY A O 1
ATOM 681 N N . THR A 1 88 ? 8.536 18.417 -3.547 1.00 84.69 88 THR A N 1
ATOM 682 C CA . THR A 1 88 ? 9.774 18.114 -4.256 1.00 84.69 88 THR A CA 1
ATOM 683 C C . THR A 1 88 ? 10.551 19.400 -4.480 1.00 84.69 88 THR A C 1
ATOM 685 O O . THR A 1 88 ? 9.984 20.495 -4.531 1.00 84.69 88 THR A O 1
ATOM 688 N N . ALA A 1 89 ? 11.861 19.299 -4.589 1.00 83.94 89 ALA A N 1
ATOM 689 C CA . ALA A 1 89 ? 12.736 20.400 -4.941 1.00 83.94 89 ALA A CA 1
ATOM 690 C C . ALA A 1 89 ? 13.597 19.986 -6.123 1.00 83.94 89 ALA A C 1
ATOM 692 O O . ALA A 1 89 ? 13.910 18.809 -6.272 1.00 83.94 89 ALA A O 1
ATOM 693 N N . VAL A 1 90 ? 13.953 20.949 -6.969 1.00 85.56 90 VAL A N 1
ATOM 694 C CA . VAL A 1 90 ? 14.929 20.782 -8.041 1.00 85.56 90 VAL A CA 1
ATOM 695 C C . VAL A 1 90 ? 15.927 21.930 -7.978 1.00 85.56 90 VAL A C 1
ATOM 697 O O . VAL A 1 90 ? 15.516 23.075 -7.810 1.00 85.56 90 VAL A O 1
ATOM 700 N N . CYS A 1 91 ? 17.220 21.668 -8.149 1.00 82.62 91 CYS A N 1
ATOM 701 C CA . CYS A 1 91 ? 18.229 22.710 -8.338 1.00 82.62 91 CYS A CA 1
ATOM 702 C C . CYS A 1 91 ? 19.214 22.339 -9.444 1.00 82.62 91 CYS A C 1
ATOM 704 O O . CYS A 1 91 ? 19.394 21.167 -9.765 1.00 82.62 91 CYS A O 1
ATOM 706 N N . ARG A 1 92 ? 19.842 23.352 -10.041 1.00 82.88 92 ARG A N 1
ATOM 707 C CA . ARG A 1 92 ? 20.907 23.192 -11.030 1.00 82.88 92 ARG A CA 1
ATOM 708 C C . ARG A 1 92 ? 22.270 23.299 -10.350 1.00 82.88 92 ARG A C 1
ATOM 710 O O . ARG A 1 92 ? 22.488 24.225 -9.576 1.00 82.88 92 ARG A O 1
ATOM 717 N N . VAL A 1 93 ? 23.182 22.392 -10.682 1.00 75.75 93 VAL A N 1
ATOM 718 C CA . VAL A 1 93 ? 24.563 22.355 -10.186 1.00 75.75 93 VAL A CA 1
ATOM 719 C C . VAL A 1 93 ? 25.517 22.321 -11.377 1.00 75.75 93 VAL A C 1
ATOM 721 O O . VAL A 1 93 ? 25.471 21.394 -12.184 1.00 75.75 93 VAL A O 1
ATOM 724 N N . GLU A 1 94 ? 26.377 23.329 -11.502 1.00 72.69 94 GLU A N 1
ATOM 725 C CA . GLU A 1 94 ? 27.392 23.398 -12.561 1.00 72.69 94 GLU A CA 1
ATOM 726 C C . GLU A 1 94 ? 28.528 22.398 -12.311 1.00 72.69 94 GLU A C 1
ATOM 728 O O . GLU A 1 94 ? 28.997 22.238 -11.183 1.00 72.69 94 GLU A O 1
ATOM 733 N N . THR A 1 95 ? 29.022 21.749 -13.369 1.00 65.56 95 THR A N 1
ATOM 734 C CA . THR A 1 95 ? 30.120 20.770 -13.256 1.00 65.56 95 THR A CA 1
ATOM 735 C C . THR A 1 95 ? 31.499 21.370 -13.521 1.00 65.56 95 THR A C 1
ATOM 737 O O . THR A 1 95 ? 32.492 20.649 -13.473 1.00 65.56 95 THR A O 1
ATOM 740 N N . GLY A 1 96 ? 31.585 22.673 -13.804 1.00 58.75 96 GLY A N 1
ATOM 741 C CA . GLY A 1 96 ? 32.838 23.371 -14.114 1.00 58.75 96 GLY A CA 1
ATOM 742 C C . GLY A 1 96 ? 33.297 23.251 -15.573 1.00 58.75 96 GLY A C 1
ATOM 743 O O . GLY A 1 96 ? 34.129 24.041 -16.010 1.00 58.75 96 GLY A O 1
ATOM 744 N N . GLU A 1 97 ? 32.724 22.340 -16.363 1.00 64.94 97 GLU A N 1
ATOM 745 C CA . GLU A 1 97 ? 32.871 22.350 -17.820 1.00 64.94 97 GLU A CA 1
ATOM 746 C C . GLU A 1 97 ? 31.840 23.290 -18.444 1.00 64.94 97 GLU A C 1
ATOM 748 O O . GLU A 1 97 ? 30.667 23.297 -18.069 1.00 64.94 97 GLU A O 1
ATOM 753 N N . LYS A 1 98 ? 32.266 24.105 -19.413 1.00 61.31 98 LYS A N 1
ATOM 754 C CA . LYS A 1 98 ? 31.420 25.150 -19.997 1.00 61.31 98 LYS A CA 1
ATOM 755 C C . LYS A 1 98 ? 30.171 24.545 -20.658 1.00 61.31 98 LYS A C 1
ATOM 757 O O . LYS A 1 98 ? 30.245 24.029 -21.769 1.00 61.31 98 LYS A O 1
ATOM 762 N N . GLY A 1 99 ? 29.024 24.691 -19.993 1.00 60.44 99 GLY A N 1
ATOM 763 C CA . GLY A 1 99 ? 27.715 24.223 -20.460 1.00 60.44 99 GLY A CA 1
ATOM 764 C C . GLY A 1 99 ? 27.231 22.907 -19.838 1.00 60.44 99 GLY A C 1
ATOM 765 O O . GLY A 1 99 ? 26.082 22.539 -20.077 1.00 60.44 99 GLY A O 1
ATOM 766 N N . SER A 1 100 ? 28.050 22.236 -19.026 1.00 67.06 100 SER A N 1
ATOM 767 C CA . SER A 1 100 ? 27.709 20.968 -18.372 1.00 67.06 100 SER A CA 1
ATOM 768 C C . SER A 1 100 ? 27.175 21.209 -16.952 1.00 67.06 100 SER A C 1
ATOM 770 O O . SER A 1 100 ? 27.802 21.877 -16.129 1.00 67.06 100 SER A O 1
ATOM 772 N N . HIS A 1 101 ? 25.998 20.659 -16.653 1.00 72.75 101 HIS A N 1
ATOM 773 C CA . HIS A 1 101 ? 25.352 20.781 -15.344 1.00 72.75 101 HIS A CA 1
ATOM 774 C C . HIS A 1 101 ? 24.532 19.534 -14.997 1.00 72.75 101 HIS A C 1
ATOM 776 O O . HIS A 1 101 ? 24.153 18.760 -15.876 1.00 72.75 101 HIS A O 1
ATOM 782 N N . TYR A 1 102 ? 24.221 19.367 -13.715 1.00 75.12 102 TYR A N 1
ATOM 783 C CA . TYR A 1 102 ? 23.238 18.407 -13.218 1.00 75.12 102 TYR A CA 1
ATOM 784 C C . TYR A 1 102 ? 22.016 19.152 -12.692 1.00 75.12 102 TYR A C 1
ATOM 786 O O . TYR A 1 102 ? 22.140 20.208 -12.074 1.00 75.12 102 TYR A O 1
ATOM 794 N N . PHE A 1 103 ? 20.832 18.583 -12.892 1.00 80.00 103 PHE A N 1
ATOM 795 C CA . PHE A 1 103 ? 19.676 18.903 -12.065 1.00 80.00 103 PHE A CA 1
ATOM 796 C C . PHE A 1 103 ? 19.608 17.906 -10.921 1.00 80.00 103 PHE A C 1
ATOM 798 O O . PHE A 1 103 ? 19.487 16.713 -11.176 1.00 80.00 103 PHE A O 1
ATOM 805 N N . LEU A 1 104 ? 19.647 18.371 -9.682 1.00 81.25 104 LEU A N 1
ATOM 806 C CA . LEU A 1 104 ? 19.315 17.553 -8.520 1.00 81.25 104 LEU A CA 1
ATOM 807 C C . LEU A 1 104 ? 17.829 17.698 -8.228 1.00 81.25 104 LEU A C 1
ATOM 809 O O . LEU A 1 104 ? 17.315 18.807 -8.314 1.00 81.25 104 LEU A O 1
ATOM 813 N N . ARG A 1 105 ? 17.152 16.602 -7.889 1.00 83.94 105 ARG A N 1
ATOM 814 C CA . ARG A 1 105 ? 15.779 16.555 -7.379 1.00 83.94 105 ARG A CA 1
ATOM 815 C C . ARG A 1 105 ? 15.768 15.837 -6.042 1.00 83.94 105 ARG A C 1
ATOM 817 O O . ARG A 1 105 ? 16.459 14.840 -5.908 1.00 83.94 105 ARG A O 1
ATOM 824 N N . TRP A 1 106 ? 14.963 16.288 -5.095 1.00 85.69 106 TRP A N 1
ATOM 825 C CA . TRP A 1 106 ? 14.741 15.566 -3.845 1.00 85.69 106 TRP A CA 1
ATOM 826 C C . TRP A 1 106 ? 13.364 15.831 -3.273 1.00 85.69 106 TRP A C 1
ATOM 828 O O . TRP A 1 106 ? 12.704 16.801 -3.657 1.00 85.69 106 TRP A O 1
ATOM 838 N N . ASP A 1 107 ? 12.961 14.986 -2.339 1.00 86.31 107 ASP A N 1
ATOM 839 C CA . ASP A 1 107 ? 11.763 15.176 -1.541 1.00 86.31 107 ASP A CA 1
ATOM 840 C C . ASP A 1 107 ? 12.123 15.955 -0.276 1.00 86.31 107 ASP A C 1
ATOM 842 O O . ASP A 1 107 ? 13.173 15.742 0.334 1.00 86.31 107 ASP A O 1
ATOM 846 N N . TRP A 1 108 ? 11.258 16.881 0.131 1.00 88.81 108 TRP A N 1
ATOM 847 C CA . TRP A 1 108 ? 11.429 17.665 1.349 1.00 88.81 108 TRP A CA 1
ATOM 848 C C . TRP A 1 108 ? 10.133 17.737 2.153 1.00 88.81 108 TRP A C 1
ATOM 850 O O . TRP A 1 108 ? 9.030 17.737 1.607 1.00 88.81 108 TRP A O 1
ATOM 860 N N . ALA A 1 109 ? 10.271 17.849 3.469 1.00 89.00 109 ALA A N 1
ATOM 861 C CA . ALA A 1 109 ? 9.181 18.091 4.397 1.00 89.00 109 ALA A CA 1
ATOM 862 C C . ALA A 1 109 ? 9.628 19.067 5.489 1.00 89.00 109 ALA A C 1
ATOM 864 O O . ALA A 1 109 ? 10.699 18.921 6.065 1.00 89.00 109 ALA A O 1
ATOM 865 N N . MET A 1 110 ? 8.796 20.055 5.788 1.00 88.62 110 MET A N 1
ATOM 866 C CA . MET A 1 110 ? 8.925 20.961 6.920 1.00 88.62 110 MET A CA 1
ATOM 867 C C . MET A 1 110 ? 7.765 20.706 7.871 1.00 88.62 110 MET A C 1
ATOM 869 O O . MET A 1 110 ? 6.611 20.756 7.458 1.00 88.62 110 MET A O 1
ATOM 873 N N . LYS A 1 111 ? 8.052 20.451 9.143 1.00 88.56 111 LYS A N 1
ATOM 874 C CA . LYS A 1 111 ? 7.047 20.239 10.186 1.00 88.56 111 LYS A CA 1
ATOM 875 C C . LYS A 1 111 ? 7.211 21.278 11.284 1.00 88.56 111 LYS A C 1
ATOM 877 O O . LYS A 1 111 ? 8.312 21.460 11.788 1.00 88.56 111 LYS A O 1
ATOM 882 N N . ALA A 1 112 ? 6.132 21.946 11.669 1.00 84.31 112 ALA A N 1
ATOM 883 C CA . ALA A 1 112 ? 6.131 22.855 12.800 1.00 84.31 112 ALA A CA 1
ATOM 884 C C . ALA A 1 112 ? 6.344 22.054 14.089 1.00 84.31 112 ALA A C 1
ATOM 886 O O . ALA A 1 112 ? 5.759 20.988 14.291 1.00 84.31 112 ALA A O 1
ATOM 887 N N . THR A 1 113 ? 7.209 22.561 14.953 1.00 84.44 113 THR A N 1
ATOM 888 C CA . THR A 1 113 ? 7.469 22.027 16.290 1.00 84.44 113 THR A CA 1
ATOM 889 C C . THR A 1 113 ? 7.214 23.129 17.306 1.00 84.44 113 THR A C 1
ATOM 891 O O . THR A 1 113 ? 7.168 24.306 16.941 1.00 84.44 113 THR A O 1
ATOM 894 N N . ASP A 1 114 ? 7.072 22.786 18.585 1.00 80.06 114 ASP A N 1
ATOM 895 C CA . ASP A 1 114 ? 6.787 23.775 19.635 1.00 80.06 114 ASP A CA 1
ATOM 896 C C . ASP A 1 114 ? 7.811 24.920 19.646 1.00 80.06 114 ASP A C 1
ATOM 898 O O . ASP A 1 114 ? 7.449 26.088 19.788 1.00 80.06 114 ASP A O 1
ATOM 902 N N . SER A 1 115 ? 9.081 24.593 19.398 1.00 79.44 115 SER A N 1
ATOM 903 C CA . SER A 1 115 ? 10.197 25.537 19.388 1.00 79.44 115 SER A CA 1
ATOM 904 C C . SER A 1 115 ? 10.589 26.058 18.000 1.00 79.44 115 SER A C 1
ATOM 906 O O . SER A 1 115 ? 11.411 26.966 17.923 1.00 79.44 115 SER A O 1
ATOM 908 N N . GLY A 1 116 ? 10.018 25.543 16.905 1.00 83.56 116 GLY A N 1
ATOM 909 C CA . GLY A 1 116 ? 10.353 25.992 15.551 1.00 83.56 116 GLY A CA 1
ATOM 910 C C . GLY A 1 116 ? 9.917 25.042 14.441 1.00 83.56 116 GLY A C 1
ATOM 911 O O . GLY A 1 116 ? 8.719 24.861 14.222 1.00 83.56 116 GLY A O 1
ATOM 912 N N . TYR A 1 117 ? 10.878 24.478 13.708 1.00 85.00 117 TYR A N 1
ATOM 913 C CA . TYR A 1 117 ? 10.629 23.609 12.553 1.00 85.00 117 TYR A CA 1
ATOM 914 C C . TYR A 1 117 ? 11.529 22.375 12.563 1.00 85.00 117 TYR A C 1
ATOM 916 O O . TYR A 1 117 ? 12.670 22.439 13.004 1.00 85.00 117 TYR A O 1
ATOM 924 N N . LEU A 1 118 ? 11.055 21.274 11.998 1.00 85.12 118 LEU A N 1
ATOM 925 C CA . LEU A 1 118 ? 11.867 20.138 11.585 1.00 85.12 118 LEU A CA 1
ATOM 926 C C . LEU A 1 118 ? 11.864 20.087 10.059 1.00 85.12 118 LEU A C 1
ATOM 928 O O . LEU A 1 118 ? 10.803 19.918 9.461 1.00 85.12 118 LEU A O 1
ATOM 932 N N . LEU A 1 119 ? 13.031 20.245 9.438 1.00 87.06 119 LEU A N 1
ATOM 933 C CA . LEU A 1 119 ? 13.225 20.039 8.004 1.00 87.06 119 LEU A CA 1
ATOM 934 C C . LEU A 1 119 ? 13.786 18.634 7.775 1.00 87.06 119 LEU A C 1
ATOM 936 O O . LEU A 1 119 ? 14.831 18.294 8.329 1.00 87.06 119 LEU A O 1
ATOM 940 N N . THR A 1 120 ? 13.127 17.852 6.929 1.00 87.69 120 THR A N 1
ATOM 941 C CA . THR A 1 120 ? 13.589 16.550 6.442 1.00 87.69 120 THR A CA 1
ATOM 942 C C . THR A 1 120 ? 13.731 16.603 4.928 1.00 87.69 120 THR A C 1
ATOM 944 O O . 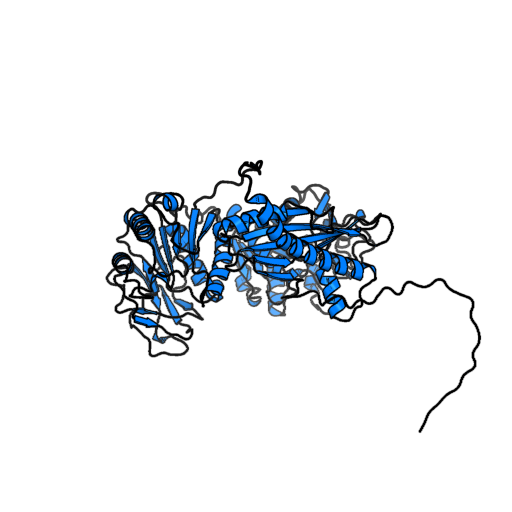THR A 1 120 ? 12.874 17.171 4.254 1.00 87.69 120 THR A O 1
ATOM 947 N N . MET A 1 121 ? 14.796 16.017 4.386 1.00 87.00 121 MET A N 1
ATOM 948 C CA . MET A 1 121 ? 15.007 15.877 2.946 1.00 87.00 121 MET A CA 1
ATOM 949 C C . MET A 1 121 ? 15.594 14.503 2.613 1.00 87.00 121 MET A C 1
ATOM 951 O O . MET A 1 121 ? 16.514 14.053 3.300 1.00 87.00 121 MET A O 1
ATOM 955 N N . ASN A 1 122 ? 15.054 13.835 1.595 1.00 85.56 122 ASN A N 1
ATOM 956 C CA . ASN A 1 122 ? 15.424 12.474 1.191 1.00 85.56 122 ASN A CA 1
ATOM 957 C C . ASN A 1 122 ? 15.094 12.197 -0.293 1.00 85.56 122 ASN A C 1
ATOM 959 O O . ASN A 1 122 ? 14.652 13.094 -1.008 1.00 85.56 122 ASN A O 1
ATOM 963 N N . HIS A 1 123 ? 15.363 10.968 -0.755 1.00 78.19 123 HIS A N 1
ATOM 964 C CA . HIS A 1 123 ? 15.142 10.491 -2.130 1.00 78.19 123 HIS A CA 1
ATOM 965 C C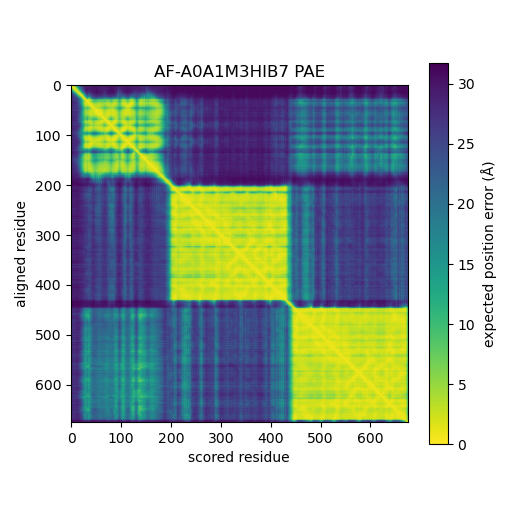 . HIS A 1 123 ? 15.751 11.424 -3.187 1.00 78.19 123 HIS A C 1
ATOM 967 O O . HIS A 1 123 ? 15.056 12.123 -3.928 1.00 78.19 123 HIS A O 1
ATOM 973 N N . TYR A 1 124 ? 17.077 11.457 -3.231 1.00 80.75 124 TYR A N 1
ATOM 974 C CA . TYR A 1 124 ? 17.846 12.344 -4.086 1.00 80.75 124 TYR A CA 1
ATOM 975 C C . TYR A 1 124 ? 18.082 11.730 -5.464 1.00 80.75 124 TYR A C 1
ATOM 977 O O . TYR A 1 124 ? 18.696 10.683 -5.625 1.00 80.75 124 TYR A O 1
ATOM 985 N N . TYR A 1 125 ? 17.671 12.441 -6.502 1.00 78.19 125 TYR A N 1
ATOM 986 C CA . TYR A 1 125 ? 17.876 12.047 -7.885 1.00 78.19 125 TYR A CA 1
ATOM 987 C C . TYR A 1 125 ? 18.668 13.111 -8.643 1.00 78.19 125 TYR A C 1
ATOM 989 O O . TYR A 1 125 ? 18.540 14.300 -8.377 1.00 78.19 125 TYR A O 1
ATOM 997 N N . GLU A 1 126 ? 19.442 12.712 -9.645 1.00 76.69 126 GLU A N 1
ATOM 998 C CA . GLU A 1 126 ? 20.193 13.613 -10.519 1.00 76.69 126 GLU A CA 1
ATOM 999 C C . GLU A 1 126 ? 19.826 13.408 -11.987 1.00 76.69 126 GLU A C 1
ATOM 1001 O O . GLU A 1 126 ? 19.683 12.282 -12.447 1.00 76.69 126 GLU A O 1
ATOM 1006 N N . ARG A 1 127 ? 19.751 14.477 -12.768 1.00 75.62 127 ARG A N 1
ATOM 1007 C CA . ARG A 1 127 ? 19.616 14.419 -14.223 1.00 75.62 127 ARG A CA 1
ATOM 1008 C C . ARG A 1 127 ? 20.762 15.211 -14.858 1.00 75.62 127 ARG A C 1
ATOM 1010 O O . ARG A 1 127 ? 20.752 16.437 -14.723 1.00 75.62 127 ARG A O 1
ATOM 1017 N N . PRO A 1 128 ? 21.737 14.568 -15.524 1.00 68.44 128 PRO A N 1
ATOM 1018 C CA . PRO A 1 128 ? 22.770 15.289 -16.257 1.00 68.44 128 PRO A CA 1
ATOM 1019 C C . PRO A 1 128 ? 22.144 16.052 -17.427 1.00 68.44 128 PRO A C 1
ATOM 1021 O O . PRO A 1 128 ? 21.203 15.588 -18.067 1.00 68.44 128 PRO A O 1
ATOM 1024 N N . ALA A 1 129 ? 22.681 17.225 -17.717 1.00 63.84 129 ALA A N 1
ATOM 1025 C CA . ALA A 1 129 ? 22.368 18.006 -18.903 1.00 63.84 129 ALA A CA 1
ATOM 1026 C C . ALA A 1 129 ? 23.651 18.167 -19.725 1.00 63.84 129 ALA A C 1
ATOM 1028 O O . ALA A 1 129 ? 24.192 19.260 -19.888 1.00 63.84 129 ALA A O 1
ATOM 1029 N N . GLU A 1 130 ? 24.156 17.029 -20.197 1.00 63.62 130 GLU A N 1
ATOM 1030 C CA . GLU A 1 130 ? 25.347 16.922 -21.037 1.00 63.62 130 GLU A CA 1
ATOM 1031 C C . GLU A 1 130 ? 24.940 16.655 -22.492 1.00 63.62 130 GLU A C 1
ATOM 1033 O O . GLU A 1 130 ? 23.938 15.993 -22.784 1.00 63.62 130 GLU A O 1
ATOM 1038 N N . LYS A 1 131 ? 25.722 17.168 -23.444 1.00 48.41 131 LYS A N 1
ATOM 1039 C CA . LYS A 1 131 ? 25.436 17.001 -24.871 1.00 48.41 131 LYS A CA 1
ATOM 1040 C C . LYS A 1 131 ? 25.593 15.526 -25.266 1.00 48.41 131 LYS A C 1
ATOM 1042 O O . LYS A 1 131 ? 26.707 15.029 -25.358 1.00 48.41 131 LYS A O 1
ATOM 1047 N N . GLY A 1 132 ? 24.475 14.854 -25.547 1.00 44.22 132 GLY A N 1
ATOM 1048 C CA . GLY A 1 132 ? 24.441 13.449 -25.978 1.00 44.22 132 GLY A CA 1
ATOM 1049 C C . GLY A 1 132 ? 23.977 12.454 -24.911 1.00 44.22 132 GLY A C 1
ATOM 1050 O O . GLY A 1 132 ? 23.783 11.289 -25.241 1.00 44.22 132 GLY A O 1
ATOM 1051 N N . ILE A 1 133 ? 23.732 12.899 -23.674 1.00 47.22 133 ILE A N 1
ATOM 1052 C CA . ILE A 1 133 ? 23.150 12.072 -22.609 1.00 47.22 133 ILE A CA 1
ATOM 1053 C C . ILE A 1 133 ? 21.673 12.457 -22.458 1.00 47.22 133 ILE A C 1
ATOM 1055 O O . ILE A 1 133 ? 21.362 13.603 -22.146 1.00 47.22 133 ILE A O 1
ATOM 1059 N N . SER A 1 134 ? 20.749 11.524 -22.719 1.00 42.69 134 SER A N 1
ATOM 1060 C CA . SER A 1 134 ? 19.298 11.793 -22.728 1.00 42.69 134 SER A CA 1
ATOM 1061 C C . SER A 1 134 ? 18.509 11.088 -21.618 1.00 42.69 134 SER A C 1
ATOM 1063 O O . SER A 1 134 ? 17.318 10.829 -21.803 1.00 42.69 134 SER A O 1
ATOM 1065 N N . ASN A 1 135 ? 19.137 10.718 -20.500 1.00 49.75 135 ASN A N 1
ATOM 1066 C CA . ASN A 1 135 ? 18.416 10.086 -19.392 1.00 49.75 135 ASN A CA 1
ATOM 1067 C C . ASN A 1 135 ? 17.632 11.117 -18.560 1.00 49.75 135 ASN A C 1
ATOM 1069 O O . ASN A 1 135 ? 18.026 12.278 -18.447 1.00 49.75 135 ASN A O 1
ATOM 1073 N N . GLU A 1 136 ? 16.500 10.704 -17.977 1.00 58.69 136 GLU A N 1
ATOM 1074 C CA . GLU A 1 136 ? 15.908 11.470 -16.874 1.00 58.69 136 GLU A CA 1
ATOM 1075 C C . GLU A 1 136 ? 16.628 11.154 -15.552 1.00 58.69 136 GLU A C 1
ATOM 1077 O O . GLU A 1 136 ? 17.671 10.499 -15.530 1.00 58.69 136 GLU A O 1
ATOM 1082 N N . PHE A 1 137 ? 16.080 11.686 -14.459 1.00 56.69 137 PHE A N 1
ATOM 1083 C CA . PHE A 1 137 ? 16.604 11.583 -13.103 1.00 56.69 137 PHE A CA 1
ATOM 1084 C C . PHE A 1 137 ? 17.049 10.150 -12.729 1.00 56.69 137 PHE A C 1
ATOM 1086 O O . PHE A 1 137 ? 16.330 9.189 -12.971 1.00 56.69 137 PHE A O 1
ATOM 1093 N N . SER A 1 138 ? 18.224 10.010 -12.113 1.00 64.62 138 SER A N 1
ATOM 1094 C CA . SER A 1 138 ? 18.803 8.769 -11.588 1.00 64.62 138 SER A CA 1
ATOM 1095 C C . SER A 1 138 ? 19.079 8.911 -10.097 1.00 64.62 138 SER A C 1
ATOM 1097 O O . SER A 1 138 ? 19.603 9.944 -9.687 1.00 64.62 138 SER A O 1
ATOM 1099 N N . LYS A 1 139 ? 18.782 7.891 -9.295 1.00 69.31 139 LYS A N 1
ATOM 1100 C CA . LYS A 1 139 ? 18.969 7.908 -7.835 1.00 69.31 139 LYS A CA 1
ATOM 1101 C C . LYS A 1 139 ? 20.461 8.053 -7.478 1.00 69.31 139 LYS A C 1
ATOM 1103 O O . LYS A 1 139 ? 21.298 7.298 -7.978 1.00 69.31 139 LYS A O 1
ATOM 1108 N N . VAL A 1 140 ? 20.807 9.065 -6.682 1.00 74.69 140 VAL A N 1
ATOM 1109 C CA . VAL A 1 140 ? 22.203 9.448 -6.369 1.00 74.69 140 VAL A CA 1
ATOM 1110 C C . VAL A 1 140 ? 22.771 8.595 -5.230 1.00 74.69 140 VAL A C 1
ATOM 1112 O O . VAL A 1 140 ? 23.985 8.406 -5.128 1.00 74.69 140 VAL A O 1
ATOM 1115 N N . GLU A 1 141 ? 21.894 8.015 -4.409 1.00 71.00 141 GLU A N 1
ATOM 1116 C CA . GLU A 1 141 ? 22.208 7.197 -3.236 1.00 71.00 141 GLU A CA 1
ATOM 1117 C C . GLU A 1 141 ? 23.173 6.042 -3.547 1.00 71.00 141 GLU A C 1
ATOM 1119 O O . GLU A 1 141 ? 24.021 5.722 -2.715 1.00 71.00 141 GLU A O 1
ATOM 1124 N N . TYR A 1 142 ? 23.129 5.462 -4.752 1.00 68.38 142 TYR A N 1
ATOM 1125 C CA . TYR A 1 142 ? 24.033 4.371 -5.138 1.00 68.38 142 TYR A CA 1
ATOM 1126 C C . TYR A 1 142 ? 25.499 4.814 -5.249 1.00 68.38 142 TYR A C 1
ATOM 1128 O O . TYR A 1 142 ? 26.395 4.103 -4.796 1.00 68.38 142 TYR A O 1
ATOM 1136 N N . ARG A 1 143 ? 25.758 6.014 -5.791 1.00 72.81 143 ARG A N 1
ATOM 1137 C CA . ARG A 1 143 ? 27.119 6.582 -5.917 1.00 72.81 143 ARG A CA 1
ATOM 1138 C C . ARG A 1 143 ? 27.693 6.940 -4.541 1.00 72.81 143 ARG A C 1
ATOM 1140 O O . ARG A 1 143 ? 28.896 6.840 -4.303 1.00 72.81 143 ARG A O 1
ATOM 1147 N N . TRP A 1 144 ? 26.822 7.326 -3.608 1.00 70.38 144 TRP A N 1
ATOM 1148 C CA . TRP A 1 144 ? 27.187 7.565 -2.212 1.00 70.38 144 TRP A CA 1
ATOM 1149 C C . TRP A 1 144 ? 27.512 6.262 -1.468 1.00 70.38 144 TRP A C 1
ATOM 1151 O O . TRP A 1 144 ? 28.495 6.188 -0.724 1.00 70.38 144 TRP A O 1
ATOM 1161 N N . TRP A 1 145 ? 26.701 5.222 -1.682 1.00 64.62 145 TRP A N 1
ATOM 1162 C CA . TRP A 1 145 ? 26.923 3.897 -1.110 1.00 64.62 145 TRP A CA 1
ATOM 1163 C C . TRP A 1 145 ? 28.254 3.290 -1.575 1.00 64.62 145 TRP A C 1
ATOM 1165 O O . TRP A 1 145 ? 29.024 2.827 -0.734 1.00 64.62 145 TRP A O 1
ATOM 1175 N N . ASP A 1 146 ? 28.577 3.364 -2.871 1.00 68.50 146 ASP A N 1
ATOM 1176 C CA . ASP A 1 146 ? 29.850 2.868 -3.421 1.00 68.50 146 ASP A CA 1
ATOM 1177 C C . ASP A 1 146 ? 31.067 3.518 -2.730 1.00 68.50 146 ASP A C 1
ATOM 1179 O O . ASP A 1 146 ? 32.009 2.818 -2.342 1.00 68.50 146 ASP A O 1
ATOM 1183 N N . TYR A 1 147 ? 31.010 4.832 -2.473 1.00 71.12 147 TYR A N 1
ATOM 1184 C CA . TYR A 1 147 ? 32.057 5.567 -1.752 1.00 71.12 147 TYR A CA 1
ATOM 1185 C C . TYR A 1 147 ? 32.253 5.118 -0.314 1.00 71.12 147 TYR A C 1
ATOM 1187 O O . TYR A 1 147 ? 33.387 4.893 0.114 1.00 71.12 147 TYR A O 1
ATOM 1195 N N . ARG A 1 148 ? 31.163 4.898 0.429 1.00 68.50 148 ARG A N 1
ATOM 1196 C CA . ARG A 1 148 ? 31.260 4.331 1.783 1.00 68.50 148 ARG A CA 1
ATOM 1197 C C . ARG A 1 148 ? 31.819 2.907 1.795 1.00 68.50 148 ARG A C 1
ATOM 1199 O O . ARG A 1 148 ? 32.368 2.497 2.813 1.00 68.50 148 ARG A O 1
ATOM 1206 N N . ASN A 1 149 ? 31.722 2.187 0.679 1.00 66.00 149 ASN A N 1
ATOM 1207 C CA . ASN A 1 149 ? 32.289 0.851 0.495 1.00 66.00 149 ASN A CA 1
ATOM 1208 C C . ASN A 1 149 ? 33.673 0.867 -0.184 1.00 66.00 149 ASN A C 1
ATOM 1210 O O . ASN A 1 149 ? 34.107 -0.146 -0.725 1.00 66.00 149 ASN A O 1
ATOM 1214 N N . GLY A 1 150 ? 34.383 2.001 -0.147 1.00 69.12 150 GLY A N 1
ATOM 1215 C CA . GLY A 1 150 ? 35.789 2.090 -0.554 1.00 69.12 150 GLY A CA 1
ATOM 1216 C C . GLY A 1 150 ? 36.033 2.413 -2.029 1.00 69.12 150 GLY A C 1
ATOM 1217 O O . GLY A 1 150 ? 37.184 2.374 -2.460 1.00 69.12 150 GLY A O 1
ATOM 1218 N N . HIS A 1 151 ? 34.997 2.763 -2.799 1.00 70.50 151 HIS A N 1
ATOM 1219 C CA . HIS A 1 151 ? 35.149 3.186 -4.194 1.00 70.50 151 HIS A CA 1
ATOM 1220 C C . HIS A 1 151 ? 35.216 4.719 -4.277 1.00 70.50 151 HIS A C 1
ATOM 1222 O O . HIS A 1 151 ? 34.201 5.384 -4.077 1.00 70.50 151 HIS A O 1
ATOM 1228 N N . PRO A 1 152 ? 36.382 5.325 -4.553 1.00 72.31 152 PRO A N 1
ATOM 1229 C CA . PRO A 1 152 ? 36.513 6.776 -4.521 1.00 72.31 152 PRO A CA 1
ATOM 1230 C C . PRO A 1 152 ? 35.609 7.446 -5.564 1.00 72.31 152 PRO A C 1
ATOM 1232 O O . PRO A 1 152 ? 35.454 6.965 -6.686 1.00 72.31 152 PRO A O 1
ATOM 1235 N N . TRP A 1 153 ? 35.042 8.589 -5.192 1.00 72.81 153 TRP A N 1
ATOM 1236 C CA . TRP A 1 153 ? 34.261 9.432 -6.089 1.00 72.81 153 TRP A CA 1
ATOM 1237 C C . TRP A 1 153 ? 35.092 9.981 -7.241 1.00 72.81 153 TRP A C 1
ATOM 1239 O O . TRP A 1 153 ? 36.255 10.354 -7.069 1.00 72.81 153 TRP A O 1
ATOM 1249 N N . SER A 1 154 ? 34.461 10.118 -8.408 1.00 70.25 154 SER A N 1
ATOM 1250 C CA . SER A 1 154 ? 35.038 10.907 -9.492 1.00 70.25 154 SER A CA 1
ATOM 1251 C C . SER A 1 154 ? 35.051 12.406 -9.133 1.00 70.25 154 SER A C 1
ATOM 1253 O O . SER A 1 154 ? 34.287 12.861 -8.277 1.00 70.25 154 SER A O 1
ATOM 1255 N N . PRO A 1 155 ? 35.842 13.239 -9.830 1.00 70.00 155 PRO A N 1
ATOM 1256 C CA . PRO A 1 155 ? 35.743 14.694 -9.691 1.00 70.00 155 PRO A CA 1
ATOM 1257 C C . PRO A 1 155 ? 34.327 15.246 -9.950 1.00 70.00 155 PRO A C 1
ATOM 1259 O O . PRO A 1 155 ? 33.952 16.275 -9.389 1.00 70.00 155 PRO A O 1
ATOM 1262 N N . ALA A 1 156 ? 33.525 14.566 -10.780 1.00 67.81 156 ALA A N 1
ATOM 1263 C CA . ALA A 1 156 ? 32.134 14.931 -11.035 1.00 67.81 156 ALA A CA 1
ATOM 1264 C C . ALA A 1 156 ? 31.221 14.606 -9.840 1.00 67.81 156 ALA A C 1
ATOM 1266 O O . ALA A 1 156 ? 30.409 15.449 -9.462 1.00 67.81 156 ALA A O 1
ATOM 1267 N N . ASP A 1 157 ? 31.395 13.437 -9.209 1.00 72.00 157 ASP A N 1
ATOM 1268 C CA . ASP A 1 157 ? 30.705 13.065 -7.962 1.00 72.00 157 ASP A CA 1
ATOM 1269 C C . ASP A 1 157 ? 30.945 14.100 -6.863 1.00 72.00 157 ASP A C 1
ATOM 1271 O O . ASP A 1 157 ? 29.997 14.581 -6.249 1.00 72.00 157 ASP A O 1
ATOM 1275 N N . GLY A 1 158 ? 32.208 14.491 -6.648 1.00 72.50 158 GLY A N 1
ATOM 1276 C CA . GLY A 1 158 ? 32.565 15.462 -5.612 1.00 72.50 158 GLY A CA 1
ATOM 1277 C C . GLY A 1 158 ? 31.809 16.786 -5.758 1.00 72.50 158 GLY A C 1
ATOM 1278 O O . GLY A 1 158 ? 31.362 17.356 -4.766 1.00 72.50 158 GLY A O 1
ATOM 1279 N N . ARG A 1 159 ? 31.585 17.249 -6.994 1.00 74.38 159 ARG A N 1
ATOM 1280 C CA . ARG A 1 159 ? 30.814 18.472 -7.274 1.00 74.38 159 ARG A CA 1
ATOM 1281 C C . ARG A 1 159 ? 29.314 18.294 -7.070 1.00 74.38 159 ARG A C 1
ATOM 1283 O O . ARG A 1 159 ? 28.682 19.189 -6.518 1.00 74.38 159 ARG A O 1
ATOM 1290 N N . ILE A 1 160 ? 28.753 17.155 -7.477 1.00 74.25 160 ILE A N 1
ATOM 1291 C CA . ILE A 1 160 ? 27.345 16.817 -7.224 1.00 74.25 160 ILE A CA 1
ATOM 1292 C C . ILE A 1 160 ? 27.071 16.792 -5.721 1.00 74.25 160 ILE A C 1
ATOM 1294 O O . ILE A 1 160 ? 26.135 17.441 -5.265 1.00 74.25 160 ILE A O 1
ATOM 1298 N N . PHE A 1 161 ? 27.910 16.102 -4.948 1.00 77.12 161 PHE A N 1
ATOM 1299 C CA . PHE A 1 161 ? 27.735 15.972 -3.505 1.00 77.12 161 PHE A CA 1
ATOM 1300 C C . PHE A 1 161 ? 28.021 17.277 -2.749 1.00 77.12 161 PHE A C 1
ATOM 1302 O O . PHE A 1 161 ? 27.305 17.591 -1.802 1.00 77.12 161 PHE A O 1
ATOM 1309 N N . ALA A 1 162 ? 28.975 18.094 -3.207 1.00 75.00 162 ALA A N 1
ATOM 1310 C CA . ALA A 1 162 ? 29.164 19.451 -2.688 1.00 75.00 162 ALA A CA 1
ATOM 1311 C C . ALA A 1 162 ? 27.965 20.365 -3.002 1.00 75.00 162 ALA A C 1
ATOM 1313 O O . ALA A 1 162 ? 27.523 21.129 -2.147 1.00 75.00 162 ALA A O 1
ATOM 1314 N N . GLY A 1 163 ? 27.412 20.274 -4.216 1.00 73.00 163 GLY A N 1
ATOM 1315 C CA . GLY A 1 163 ? 26.211 21.005 -4.617 1.00 73.00 163 GLY A CA 1
ATOM 1316 C C . GLY A 1 163 ? 24.975 20.561 -3.839 1.00 73.00 163 GLY A C 1
ATOM 1317 O O . GLY A 1 163 ? 24.187 21.403 -3.424 1.00 73.00 163 GLY A O 1
ATOM 1318 N N . LEU A 1 164 ? 24.838 19.259 -3.581 1.00 76.25 164 LEU A N 1
ATOM 1319 C CA . LEU A 1 164 ? 23.796 18.680 -2.739 1.00 76.25 164 LEU A CA 1
ATOM 1320 C C . LEU A 1 164 ? 23.878 19.205 -1.299 1.00 76.25 164 LEU A C 1
ATOM 1322 O O . LEU A 1 164 ? 22.877 19.677 -0.756 1.00 76.25 164 LEU A O 1
ATOM 1326 N N . ASP A 1 165 ? 25.064 19.154 -0.693 1.00 76.12 165 ASP A N 1
ATOM 1327 C CA . ASP A 1 165 ? 25.287 19.646 0.667 1.00 76.12 165 ASP A CA 1
ATOM 1328 C C . ASP A 1 165 ? 25.041 21.158 0.755 1.00 76.12 165 ASP A C 1
ATOM 1330 O O . ASP A 1 165 ? 24.320 21.630 1.633 1.00 76.12 165 ASP A O 1
ATOM 1334 N N . SE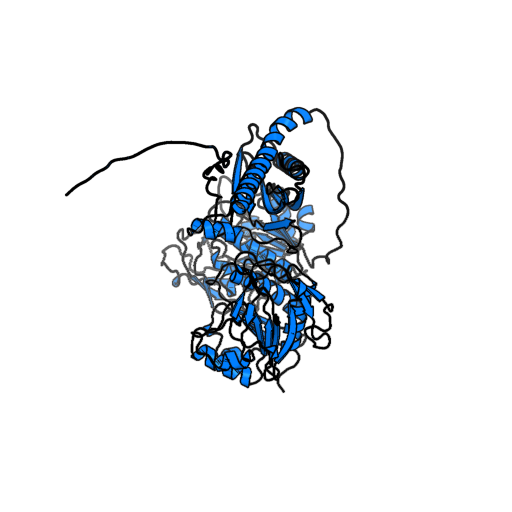R A 1 166 ? 25.525 21.918 -0.232 1.00 74.19 166 SER A N 1
ATOM 1335 C CA . SER A 1 166 ? 25.282 23.356 -0.331 1.00 74.19 166 SER A CA 1
ATOM 1336 C C . SER A 1 166 ? 23.799 23.685 -0.538 1.00 74.19 166 SER A C 1
ATOM 1338 O O . SER A 1 166 ? 23.290 24.568 0.145 1.00 74.19 166 SER A O 1
ATOM 1340 N N . ALA A 1 167 ? 23.068 22.970 -1.401 1.00 72.19 167 ALA A N 1
ATOM 1341 C CA . ALA A 1 167 ? 21.634 23.188 -1.619 1.00 72.19 167 ALA A CA 1
ATOM 1342 C C . ALA A 1 167 ? 20.816 22.862 -0.365 1.00 72.19 167 ALA A C 1
ATOM 1344 O O . ALA A 1 167 ? 19.906 23.607 -0.002 1.00 72.19 167 ALA A O 1
ATOM 1345 N N . THR A 1 168 ? 21.192 21.793 0.334 1.00 73.69 168 THR A N 1
ATOM 1346 C CA . THR A 1 168 ? 20.621 21.392 1.623 1.00 73.69 168 THR A CA 1
ATOM 1347 C C . THR A 1 168 ? 20.865 22.467 2.685 1.00 73.69 168 THR A C 1
ATOM 1349 O O . THR A 1 168 ? 19.926 22.916 3.351 1.00 73.69 168 THR A O 1
ATOM 1352 N N . ALA A 1 169 ? 22.111 22.925 2.828 1.00 74.50 169 ALA A N 1
ATOM 1353 C CA . ALA A 1 169 ? 22.496 23.959 3.782 1.00 74.50 169 ALA A CA 1
ATOM 1354 C C . ALA A 1 169 ? 21.821 25.302 3.475 1.00 74.50 169 ALA A C 1
ATOM 1356 O O . ALA A 1 169 ? 21.323 25.962 4.388 1.00 74.50 169 ALA A O 1
ATOM 1357 N N . SER A 1 170 ? 21.743 25.679 2.200 1.00 73.69 170 SER A N 1
ATOM 1358 C CA . SER A 1 170 ? 21.081 26.895 1.738 1.00 73.69 170 SER A CA 1
ATOM 1359 C C . SER A 1 170 ? 19.567 26.848 1.900 1.00 73.69 170 SER A C 1
ATOM 1361 O O . SER A 1 170 ? 18.986 27.851 2.306 1.00 73.69 170 SER A O 1
ATOM 1363 N N . LEU A 1 171 ? 18.905 25.715 1.637 1.00 72.06 171 LEU A N 1
ATOM 1364 C CA . LEU A 1 171 ? 17.469 25.579 1.888 1.00 72.06 171 LEU A CA 1
ATOM 1365 C C . LEU A 1 171 ? 17.192 25.708 3.389 1.00 72.06 171 LEU A C 1
ATOM 1367 O O . LEU A 1 171 ? 16.351 26.511 3.793 1.00 72.06 171 LEU A O 1
ATOM 1371 N N . ALA A 1 172 ? 17.978 25.025 4.224 1.00 70.88 172 ALA A N 1
ATOM 1372 C CA . ALA A 1 172 ? 17.920 25.196 5.673 1.00 70.88 172 ALA A CA 1
ATOM 1373 C C . ALA A 1 172 ? 18.212 26.646 6.115 1.00 70.88 172 ALA A C 1
ATOM 1375 O O . ALA A 1 172 ? 17.611 27.130 7.071 1.00 70.88 172 ALA A O 1
ATOM 1376 N N . GLY A 1 173 ? 19.115 27.350 5.429 1.00 70.69 173 GLY A N 1
ATOM 1377 C CA . GLY A 1 173 ? 19.428 28.760 5.670 1.00 70.69 173 GLY A CA 1
ATOM 1378 C C . GLY A 1 173 ? 18.326 29.718 5.210 1.00 70.69 173 GLY A C 1
ATOM 1379 O O . GLY A 1 173 ? 18.068 30.718 5.869 1.00 70.69 173 GLY A O 1
ATOM 1380 N N . SER A 1 174 ? 17.609 29.406 4.131 1.00 69.62 174 SER A N 1
ATOM 1381 C CA . SER A 1 174 ? 16.459 30.204 3.692 1.00 69.62 174 SER A CA 1
ATOM 1382 C C . SER A 1 174 ? 15.335 30.186 4.723 1.00 69.62 174 SER A C 1
ATOM 1384 O O . SER A 1 174 ? 14.706 31.212 4.953 1.00 69.62 174 SER A O 1
ATOM 1386 N N . VAL A 1 175 ? 15.170 29.061 5.430 1.00 64.06 175 VAL A N 1
ATOM 1387 C CA . VAL A 1 175 ? 14.272 28.955 6.586 1.00 64.06 175 VAL A CA 1
ATOM 1388 C C . VAL A 1 175 ? 14.707 29.882 7.734 1.00 64.06 175 VAL A C 1
ATOM 1390 O O . VAL A 1 175 ? 13.848 30.451 8.400 1.00 64.06 175 VAL A O 1
ATOM 1393 N N . PHE A 1 176 ? 16.014 30.108 7.927 1.00 61.16 176 PHE A N 1
ATOM 1394 C CA . PHE A 1 176 ? 16.560 31.052 8.919 1.00 61.16 176 PHE A CA 1
ATOM 1395 C C . PHE A 1 176 ? 16.279 32.519 8.554 1.00 61.16 176 PHE A C 1
ATOM 1397 O O . PHE A 1 176 ? 15.904 33.310 9.414 1.00 61.16 176 PHE A O 1
ATOM 1404 N N . ALA A 1 177 ? 16.404 32.883 7.273 1.00 61.38 177 ALA A N 1
ATOM 1405 C CA . ALA A 1 177 ? 16.180 34.255 6.802 1.00 61.38 177 ALA A CA 1
ATOM 1406 C C . ALA A 1 177 ? 14.725 34.745 6.984 1.00 61.38 177 ALA A C 1
ATOM 1408 O O . ALA A 1 177 ? 14.466 35.949 6.944 1.00 61.38 177 ALA A O 1
ATOM 1409 N N . LEU A 1 178 ? 13.774 33.832 7.213 1.00 58.97 178 LEU A N 1
ATOM 1410 C CA . LEU A 1 178 ? 12.371 34.156 7.499 1.00 58.97 178 LEU A CA 1
ATOM 1411 C C . LEU A 1 178 ? 12.203 34.910 8.826 1.00 58.97 178 LEU A C 1
ATOM 1413 O O . LEU A 1 178 ? 11.281 35.711 8.948 1.00 58.97 178 LEU A O 1
ATOM 1417 N N . GLU A 1 179 ? 13.106 34.698 9.789 1.00 55.09 179 GLU A N 1
ATOM 1418 C CA . GLU A 1 179 ? 13.117 35.413 11.069 1.00 55.09 179 GLU A CA 1
ATOM 1419 C C . GLU A 1 179 ? 13.406 36.912 10.878 1.00 55.09 179 GLU A C 1
ATOM 1421 O O . GLU A 1 179 ? 12.682 37.762 11.401 1.00 55.09 179 GLU A O 1
ATOM 1426 N N . ASP A 1 180 ? 14.401 37.240 10.049 1.00 54.44 180 ASP A N 1
ATOM 1427 C CA . ASP A 1 180 ? 14.792 38.625 9.758 1.00 54.44 180 ASP A CA 1
ATOM 1428 C C . ASP A 1 180 ? 13.763 39.334 8.857 1.00 54.44 180 ASP A C 1
ATOM 1430 O O . ASP A 1 180 ? 13.510 40.532 9.004 1.00 54.44 180 ASP A O 1
ATOM 1434 N N . GLN A 1 181 ? 13.103 38.598 7.954 1.00 54.44 181 GLN A N 1
ATOM 1435 C CA . GLN A 1 181 ? 12.032 39.145 7.112 1.00 54.44 181 GLN A CA 1
ATOM 1436 C C . GLN A 1 181 ? 10.727 39.390 7.888 1.00 54.44 181 GLN A C 1
ATOM 1438 O O . GLN A 1 181 ? 9.989 40.325 7.571 1.00 54.44 181 GLN A O 1
ATOM 1443 N N . ALA A 1 182 ? 10.444 38.615 8.938 1.00 49.59 182 ALA A N 1
ATOM 1444 C CA . ALA A 1 182 ? 9.262 38.797 9.779 1.00 49.59 182 ALA A CA 1
ATOM 1445 C C . ALA A 1 182 ? 9.304 40.084 10.622 1.00 49.59 182 ALA A C 1
ATOM 1447 O O . ALA A 1 182 ? 8.259 40.705 10.841 1.00 49.59 182 ALA A O 1
ATOM 1448 N N . ALA A 1 183 ? 10.497 40.548 11.012 1.00 45.56 183 ALA A N 1
ATOM 1449 C CA . ALA A 1 183 ? 10.674 41.846 11.667 1.00 45.56 183 ALA A CA 1
ATOM 1450 C C . ALA A 1 183 ? 10.293 43.028 10.750 1.00 45.56 183 ALA A C 1
ATOM 1452 O O . ALA A 1 183 ? 9.855 44.069 11.235 1.00 45.56 183 ALA A O 1
ATOM 1453 N N . ALA A 1 184 ? 10.400 42.856 9.427 1.00 41.00 184 ALA A N 1
ATOM 1454 C CA . ALA A 1 184 ? 10.065 43.883 8.441 1.00 41.00 184 ALA A CA 1
ATOM 1455 C C . ALA A 1 184 ? 8.586 43.861 7.991 1.00 41.00 184 ALA A C 1
ATOM 1457 O O . ALA A 1 184 ? 8.071 44.876 7.517 1.00 41.00 184 ALA A O 1
ATOM 1458 N N . VAL A 1 185 ? 7.885 42.726 8.127 1.00 43.22 185 VAL A N 1
ATOM 1459 C CA . VAL A 1 185 ? 6.534 42.509 7.556 1.00 43.22 185 VAL A CA 1
ATOM 1460 C C . VAL A 1 185 ? 5.395 42.689 8.575 1.00 43.22 185 VAL A C 1
ATOM 1462 O O . VAL A 1 185 ? 4.236 42.831 8.179 1.00 43.22 185 VAL A O 1
ATOM 1465 N N . SER A 1 186 ? 5.692 42.827 9.871 1.00 40.00 186 SER A N 1
ATOM 1466 C CA . SER A 1 186 ? 4.709 43.195 10.914 1.00 40.00 186 SER A CA 1
ATOM 1467 C C . SER A 1 186 ? 4.056 44.580 10.715 1.00 40.00 186 SER A C 1
ATOM 1469 O O . SER A 1 186 ? 3.142 44.942 11.452 1.00 40.00 186 SER A O 1
ATOM 1471 N N . GLY A 1 187 ? 4.465 45.338 9.687 1.00 33.72 187 GLY A N 1
ATOM 1472 C CA . GLY A 1 187 ? 3.930 46.657 9.353 1.00 33.72 187 GLY A CA 1
ATOM 1473 C C . GLY A 1 187 ? 2.851 46.739 8.263 1.00 33.72 187 GLY A C 1
ATOM 1474 O O . GLY A 1 187 ? 2.281 47.820 8.124 1.00 33.72 187 GLY A O 1
ATOM 1475 N N . LYS A 1 188 ? 2.545 45.701 7.460 1.00 31.58 188 LYS A N 1
ATOM 1476 C CA . LYS A 1 188 ? 1.541 45.835 6.371 1.00 31.58 188 LYS A CA 1
ATOM 1477 C C . LYS A 1 188 ? 0.743 44.555 6.100 1.00 31.58 188 LYS A C 1
ATOM 1479 O O . LYS A 1 188 ? 1.274 43.536 5.671 1.00 31.58 188 LYS A O 1
ATOM 1484 N N . THR A 1 189 ? -0.564 44.639 6.327 1.00 36.31 189 THR A N 1
ATOM 1485 C CA . THR A 1 189 ? -1.576 43.609 6.069 1.00 36.31 189 THR A CA 1
ATOM 1486 C C . THR A 1 189 ? -2.004 43.537 4.598 1.00 36.31 189 THR A C 1
ATOM 1488 O O . THR A 1 189 ? -2.139 44.555 3.926 1.00 36.31 189 THR A O 1
ATOM 1491 N N . GLY A 1 190 ? -2.340 42.314 4.163 1.00 34.62 190 GLY A N 1
ATOM 1492 C CA . GLY A 1 190 ? -3.369 42.028 3.156 1.00 34.62 190 GLY A CA 1
ATOM 1493 C C . GLY A 1 190 ? -2.905 41.826 1.709 1.00 34.62 190 GLY A C 1
ATOM 1494 O O . GLY A 1 190 ? -2.606 42.794 1.026 1.00 34.62 190 GLY A O 1
ATOM 1495 N N . GLN A 1 191 ? -2.975 40.585 1.206 1.00 29.42 191 GLN A N 1
ATOM 1496 C CA . GLN A 1 191 ? -3.812 40.222 0.045 1.00 29.42 191 GLN A CA 1
ATOM 1497 C C . GLN A 1 191 ? -3.788 38.709 -0.261 1.00 29.42 191 GLN A C 1
ATOM 1499 O O . GLN A 1 191 ? -2.793 38.016 -0.069 1.00 29.42 191 GLN A O 1
ATOM 1504 N N . ASN A 1 192 ? -4.947 38.224 -0.717 1.00 32.72 192 ASN A N 1
ATOM 1505 C CA . ASN A 1 192 ? -5.272 36.848 -1.095 1.00 32.72 192 ASN A CA 1
ATOM 1506 C C . ASN A 1 192 ? -4.540 36.401 -2.372 1.00 32.72 192 ASN A C 1
ATOM 1508 O O . ASN A 1 192 ? -4.618 37.093 -3.383 1.00 32.72 192 ASN A O 1
ATOM 1512 N N . MET A 1 193 ? -3.988 35.182 -2.385 1.00 24.91 193 MET A N 1
ATOM 1513 C CA . MET A 1 193 ? -3.680 34.458 -3.625 1.00 24.91 193 MET A CA 1
ATOM 1514 C C . MET A 1 193 ? -4.566 33.213 -3.756 1.00 24.91 193 MET A C 1
ATOM 1516 O O . MET A 1 193 ? -4.586 32.347 -2.885 1.00 24.91 193 MET A O 1
ATOM 1520 N N . ARG A 1 194 ? -5.327 33.157 -4.857 1.00 27.16 194 ARG A N 1
ATOM 1521 C CA . ARG A 1 194 ? -6.102 31.996 -5.321 1.00 27.16 194 ARG A CA 1
ATOM 1522 C C . ARG A 1 194 ? -5.186 31.036 -6.088 1.00 27.16 194 ARG A C 1
ATOM 1524 O O . ARG A 1 194 ? -4.414 31.484 -6.930 1.00 27.16 194 ARG A O 1
ATOM 1531 N N . SER A 1 195 ? -5.348 29.733 -5.873 1.00 23.66 195 SER A N 1
ATOM 1532 C CA . SER A 1 195 ? -4.736 28.670 -6.687 1.00 23.66 195 SER A CA 1
ATOM 1533 C C . SER A 1 195 ? -5.663 28.264 -7.851 1.00 23.66 195 SER A C 1
ATOM 1535 O O . SER A 1 195 ? -6.872 28.153 -7.626 1.00 23.66 195 SER A O 1
ATOM 1537 N N . PRO A 1 196 ? -5.154 28.033 -9.080 1.00 24.88 196 PRO A N 1
ATOM 1538 C CA . PRO A 1 196 ? -5.937 27.507 -10.198 1.00 24.88 196 PRO A CA 1
ATOM 1539 C C . PRO A 1 196 ? -5.993 25.969 -10.203 1.00 24.88 196 PRO A C 1
ATOM 1541 O O . PRO A 1 196 ? -5.141 25.292 -9.632 1.00 24.88 196 PRO A O 1
ATOM 1544 N N . GLY A 1 197 ? -7.060 25.449 -10.817 1.00 25.34 197 GLY A N 1
ATOM 1545 C CA . GLY A 1 197 ? -7.607 24.108 -10.621 1.00 25.34 197 GLY A CA 1
ATOM 1546 C C . GLY A 1 197 ? -6.816 22.950 -11.229 1.00 25.34 197 GLY A C 1
ATOM 1547 O O . GLY A 1 197 ? -6.323 23.027 -12.353 1.00 25.34 197 GLY A O 1
ATOM 1548 N N . GLY A 1 198 ? -6.784 21.848 -10.477 1.00 23.14 198 GLY A N 1
ATOM 1549 C CA . GLY A 1 198 ? -6.437 20.512 -10.950 1.00 23.14 198 GLY A CA 1
ATOM 1550 C C . GLY A 1 198 ? -7.693 19.723 -11.328 1.00 23.14 198 GLY A C 1
ATOM 1551 O O . GLY A 1 198 ? -8.766 19.909 -10.754 1.00 23.14 198 GLY A O 1
ATOM 1552 N N . THR A 1 199 ? -7.551 18.862 -12.329 1.00 24.27 199 THR A N 1
ATOM 1553 C CA . THR A 1 199 ? -8.574 17.959 -12.871 1.00 24.27 199 THR A CA 1
ATOM 1554 C C . THR A 1 199 ? -9.231 17.093 -11.790 1.00 24.27 199 THR A C 1
ATOM 1556 O O . THR A 1 199 ? -8.545 16.520 -10.947 1.00 24.27 199 THR A O 1
ATOM 1559 N N . ALA A 1 200 ? -10.564 17.001 -11.826 1.00 26.53 200 ALA A N 1
ATOM 1560 C CA . ALA A 1 200 ? -11.383 16.376 -10.790 1.00 26.53 200 ALA A CA 1
ATOM 1561 C C . ALA A 1 200 ? -11.177 14.852 -10.694 1.00 26.53 200 ALA A C 1
ATOM 1563 O O . ALA A 1 200 ? -11.508 14.108 -11.617 1.00 26.53 200 ALA A O 1
ATOM 1564 N N . LEU A 1 201 ? -10.674 14.403 -9.541 1.00 32.31 201 LEU A N 1
ATOM 1565 C CA . LEU A 1 201 ? -10.787 13.024 -9.061 1.00 32.31 201 LEU A CA 1
ATOM 1566 C C . LEU A 1 201 ? -12.263 12.714 -8.749 1.00 32.31 201 LEU A C 1
ATOM 1568 O O . LEU A 1 201 ? -13.005 13.597 -8.309 1.00 32.31 201 LEU A O 1
ATOM 1572 N N . SER A 1 202 ? -12.696 11.470 -8.967 1.00 38.66 202 SER A N 1
ATOM 1573 C CA . SER A 1 202 ? -14.039 11.005 -8.592 1.00 38.66 202 SER A CA 1
ATOM 1574 C C . SER A 1 202 ? -14.321 11.265 -7.108 1.00 38.66 202 SER A C 1
ATOM 1576 O O . SER A 1 202 ? -13.445 11.063 -6.269 1.00 38.66 202 SER A O 1
ATOM 1578 N N . SER A 1 203 ? -15.537 11.702 -6.768 1.00 52.62 203 SER A N 1
ATOM 1579 C CA . SER A 1 203 ? -15.905 11.992 -5.376 1.00 52.62 203 SER A CA 1
ATOM 1580 C C . SER A 1 203 ? -15.870 10.728 -4.495 1.00 52.62 203 SER A C 1
ATOM 1582 O O . SER A 1 203 ? -16.302 9.666 -4.954 1.00 52.62 203 SER A O 1
ATOM 1584 N N . PRO A 1 204 ? -15.383 10.824 -3.241 1.00 66.81 204 PRO A N 1
ATOM 1585 C CA . PRO A 1 204 ? -15.274 9.674 -2.344 1.00 66.81 204 PRO A CA 1
ATOM 1586 C C . PRO A 1 204 ? -16.659 9.152 -1.934 1.00 66.81 204 PRO A C 1
ATOM 1588 O O . PRO A 1 204 ? -17.582 9.939 -1.722 1.00 66.81 204 PRO A O 1
ATOM 1591 N N . ARG A 1 205 ? -16.791 7.829 -1.771 1.00 77.94 205 ARG A N 1
ATOM 1592 C CA . ARG A 1 205 ? -18.034 7.138 -1.363 1.00 77.94 205 ARG A CA 1
ATOM 1593 C C . ARG A 1 205 ? -18.548 7.612 -0.009 1.00 77.94 205 ARG A C 1
ATOM 1595 O O . ARG A 1 205 ? -19.752 7.706 0.194 1.00 77.94 205 ARG A O 1
ATOM 1602 N N . PHE A 1 206 ? -17.630 7.873 0.915 1.00 86.50 206 PHE A N 1
ATOM 1603 C CA . PHE A 1 206 ? -17.895 8.456 2.223 1.00 86.50 206 PHE A CA 1
ATOM 1604 C C . PHE A 1 206 ? -16.611 9.076 2.787 1.00 86.50 206 PHE A C 1
ATOM 1606 O O . PHE A 1 206 ? -15.524 8.925 2.220 1.00 86.50 206 PHE A O 1
ATOM 1613 N N . ARG A 1 207 ? -16.742 9.807 3.896 1.00 88.06 207 ARG A N 1
ATOM 1614 C CA . ARG A 1 207 ? -15.614 10.404 4.618 1.00 88.06 207 ARG A CA 1
ATOM 1615 C C . ARG A 1 207 ? -15.531 9.849 6.031 1.00 88.06 207 ARG A C 1
ATOM 1617 O O . ARG A 1 207 ? -16.558 9.680 6.687 1.00 88.06 207 ARG A O 1
ATOM 1624 N N . VAL A 1 208 ? -14.308 9.626 6.483 1.00 95.44 208 VAL A N 1
ATOM 1625 C CA . VAL A 1 208 ? -13.945 9.115 7.801 1.00 95.44 208 VAL A CA 1
ATOM 1626 C C . VAL A 1 208 ? -13.131 10.180 8.529 1.00 95.44 208 VAL A C 1
ATOM 1628 O O . VAL A 1 208 ? -12.252 10.791 7.924 1.00 95.44 208 VAL A O 1
ATOM 1631 N N . LEU A 1 209 ? -13.412 10.400 9.809 1.00 97.50 209 LEU A N 1
ATOM 1632 C CA . LEU A 1 209 ? -12.555 11.178 10.701 1.00 97.50 209 LEU A CA 1
ATOM 1633 C C . LEU A 1 209 ? -11.848 10.214 11.651 1.00 97.50 209 LEU A C 1
ATOM 1635 O O . LEU A 1 209 ? -12.523 9.515 12.400 1.00 97.50 209 LEU A O 1
ATOM 1639 N N . ALA A 1 210 ? -10.520 10.187 11.650 1.00 96.81 210 ALA A N 1
ATOM 1640 C CA . ALA A 1 210 ? -9.736 9.389 12.585 1.00 96.81 210 ALA A CA 1
ATOM 1641 C C . ALA A 1 210 ? -9.032 10.271 13.623 1.00 96.81 210 ALA A C 1
ATOM 1643 O O . ALA A 1 210 ? -8.226 11.135 13.280 1.00 96.81 210 ALA A O 1
ATOM 1644 N N . LEU A 1 211 ? -9.332 10.041 14.898 1.00 95.88 211 LEU A N 1
ATOM 1645 C CA . LEU A 1 211 ? -8.696 10.667 16.050 1.00 95.88 211 LEU A CA 1
ATOM 1646 C C . LEU A 1 211 ? -7.689 9.701 16.671 1.00 95.88 211 LEU A C 1
ATOM 1648 O O . LEU A 1 211 ? -8.034 8.551 16.940 1.00 95.88 211 LEU A O 1
ATOM 1652 N N . TYR A 1 212 ? -6.471 10.179 16.913 1.00 91.19 212 TYR A N 1
ATOM 1653 C CA . TYR A 1 212 ? -5.392 9.361 17.460 1.00 91.19 212 TYR A CA 1
ATOM 1654 C C . TYR A 1 212 ? -4.422 10.169 18.331 1.00 91.19 212 TYR A C 1
ATOM 1656 O O . TYR A 1 212 ? -4.334 11.395 18.208 1.00 91.19 212 TYR A O 1
ATOM 1664 N N . GLU A 1 213 ? -3.693 9.505 19.221 1.00 80.75 213 GLU A N 1
ATOM 1665 C CA . GLU A 1 213 ? -2.704 10.124 20.102 1.00 80.75 213 GLU A CA 1
ATOM 1666 C C . GLU A 1 213 ? -1.394 10.413 19.363 1.00 80.75 213 GLU A C 1
ATOM 1668 O O . GLU A 1 213 ? -0.771 9.559 18.739 1.00 80.75 213 GLU A O 1
ATOM 1673 N N . ASN A 1 214 ? -0.930 11.661 19.435 1.00 74.12 214 ASN A N 1
ATOM 1674 C CA . ASN A 1 214 ? 0.286 12.101 18.742 1.00 74.12 214 ASN A CA 1
ATOM 1675 C C . ASN A 1 214 ? 1.528 12.092 19.646 1.00 74.12 214 ASN A C 1
ATOM 1677 O O . ASN A 1 214 ? 2.390 12.965 19.531 1.00 74.12 214 ASN A O 1
ATOM 1681 N N . GLY A 1 215 ? 1.603 11.130 20.564 1.00 66.62 215 GLY A N 1
ATOM 1682 C CA . GLY A 1 215 ? 2.690 10.993 21.527 1.00 66.62 215 GLY A CA 1
ATOM 1683 C C . GLY A 1 215 ? 2.557 9.726 22.369 1.00 66.62 215 GLY A C 1
ATOM 1684 O O . GLY A 1 215 ? 1.585 8.992 22.243 1.00 66.62 215 GLY A O 1
ATOM 1685 N N . GLY A 1 216 ? 3.550 9.470 23.220 1.00 72.50 216 GLY A N 1
ATOM 1686 C CA . GLY A 1 216 ? 3.550 8.306 24.108 1.00 72.50 216 GLY A CA 1
ATOM 1687 C C . GLY A 1 216 ? 3.841 6.979 23.400 1.00 72.50 216 GLY A C 1
ATOM 1688 O O . GLY A 1 216 ? 4.370 6.941 22.286 1.00 72.50 216 GLY A O 1
ATOM 1689 N N . HIS A 1 217 ? 3.521 5.881 24.082 1.00 75.50 217 HIS A N 1
ATOM 1690 C CA . HIS A 1 217 ? 3.857 4.518 23.659 1.00 75.50 217 HIS A CA 1
ATOM 1691 C C . HIS A 1 217 ? 3.054 4.029 22.433 1.00 75.50 217 HIS A C 1
ATOM 1693 O O . HIS A 1 217 ? 3.494 3.114 21.740 1.00 75.50 217 HIS A O 1
ATOM 1699 N N . HIS A 1 218 ? 1.966 4.720 22.082 1.00 82.56 218 HIS A N 1
ATOM 1700 C CA . HIS A 1 218 ? 1.062 4.384 20.975 1.00 82.56 218 HIS A CA 1
ATOM 1701 C C . HIS A 1 218 ? 1.495 4.938 19.607 1.00 82.56 218 HIS A C 1
ATOM 1703 O O . HIS A 1 218 ? 0.942 4.565 18.570 1.00 82.56 218 HIS A O 1
ATOM 1709 N N . LEU A 1 219 ? 2.526 5.796 19.558 1.00 72.81 219 LEU A N 1
ATOM 1710 C CA . LEU A 1 219 ? 2.918 6.500 18.330 1.00 72.81 219 LEU A CA 1
ATOM 1711 C C . LEU A 1 219 ? 3.252 5.553 17.165 1.00 72.81 219 LEU A C 1
ATOM 1713 O O . LEU A 1 219 ? 2.930 5.850 16.011 1.00 72.81 219 LEU A O 1
ATOM 1717 N N . GLU A 1 220 ? 3.904 4.424 17.448 1.00 68.25 220 GLU A N 1
ATOM 1718 C CA . GLU A 1 220 ? 4.252 3.438 16.421 1.00 68.25 220 GLU A CA 1
ATOM 1719 C C . GLU A 1 220 ? 3.015 2.704 15.889 1.00 68.25 220 GLU A C 1
ATOM 1721 O O . GLU A 1 220 ? 2.905 2.508 14.675 1.00 68.25 220 GLU A O 1
ATOM 1726 N N . TYR A 1 221 ? 2.051 2.374 16.755 1.00 86.12 221 TYR A N 1
ATOM 1727 C CA . TYR A 1 221 ? 0.767 1.815 16.330 1.00 86.12 221 TYR A CA 1
ATOM 1728 C C . TYR A 1 221 ? 0.008 2.793 15.445 1.00 86.12 221 TYR A C 1
ATOM 1730 O O . TYR A 1 221 ? -0.315 2.454 14.310 1.00 86.12 221 TYR A O 1
ATOM 1738 N N . SER A 1 222 ? -0.175 4.031 15.897 1.00 81.12 222 SER A N 1
ATOM 1739 C CA . SER A 1 222 ? -0.853 5.067 15.121 1.00 81.12 222 SER A CA 1
ATOM 1740 C C . SER A 1 222 ? -0.172 5.341 13.776 1.00 81.12 222 SER A C 1
ATOM 1742 O O . SER A 1 222 ? -0.841 5.502 12.752 1.00 81.12 222 SER A O 1
ATOM 1744 N N . ARG A 1 223 ? 1.168 5.329 13.715 1.00 75.25 223 ARG A N 1
ATOM 1745 C CA . ARG A 1 223 ? 1.902 5.453 12.444 1.00 75.25 223 ARG A CA 1
ATOM 1746 C C . ARG A 1 223 ? 1.588 4.292 11.500 1.00 75.25 223 ARG A C 1
ATOM 1748 O O . ARG A 1 223 ? 1.326 4.532 10.321 1.00 75.25 223 ARG A O 1
ATOM 1755 N N . ARG A 1 224 ? 1.602 3.056 12.005 1.00 73.94 224 ARG A N 1
ATOM 1756 C CA . ARG A 1 224 ? 1.309 1.854 11.214 1.00 73.94 224 ARG A CA 1
ATOM 1757 C C . ARG A 1 224 ? -0.159 1.796 10.781 1.00 73.94 224 ARG A C 1
ATOM 1759 O O . ARG A 1 224 ? -0.424 1.496 9.618 1.00 73.94 224 ARG A O 1
ATOM 1766 N N . ALA A 1 225 ? -1.079 2.166 11.670 1.00 85.94 225 ALA A N 1
ATOM 1767 C CA . ALA A 1 225 ? -2.511 2.236 11.413 1.00 85.94 225 ALA A CA 1
ATOM 1768 C C . ALA A 1 225 ? -2.835 3.207 10.291 1.00 85.94 225 ALA A C 1
ATOM 1770 O O . ALA A 1 225 ? -3.584 2.863 9.387 1.00 85.94 225 ALA A O 1
ATOM 1771 N N . LYS A 1 226 ? -2.221 4.392 10.298 1.00 82.25 226 LYS A N 1
ATOM 1772 C CA . LYS A 1 226 ? -2.404 5.384 9.237 1.00 82.25 226 LYS A CA 1
ATOM 1773 C C . LYS A 1 226 ? -1.978 4.873 7.868 1.00 82.25 226 LYS A C 1
ATOM 1775 O O . LYS A 1 226 ? -2.728 5.044 6.922 1.00 82.25 226 LYS A O 1
ATOM 1780 N N . ILE A 1 227 ? -0.827 4.203 7.770 1.00 64.62 227 ILE A N 1
ATOM 1781 C CA . ILE A 1 227 ? -0.377 3.602 6.502 1.00 64.62 227 ILE A CA 1
ATOM 1782 C C . ILE A 1 227 ? -1.434 2.622 5.983 1.00 64.62 227 ILE A C 1
ATOM 1784 O O . ILE A 1 227 ? -1.808 2.672 4.817 1.00 64.62 227 ILE A O 1
ATOM 1788 N N . TRP A 1 228 ? -1.939 1.750 6.856 1.00 82.81 228 TRP A N 1
ATOM 1789 C CA . TRP A 1 228 ? -2.940 0.758 6.476 1.00 82.81 228 TRP A CA 1
ATOM 1790 C C . TRP A 1 228 ? -4.317 1.374 6.169 1.00 82.81 228 TRP A C 1
ATOM 1792 O O . TRP A 1 228 ? -4.979 0.959 5.225 1.00 82.81 228 TRP A O 1
ATOM 1802 N N . LEU A 1 229 ? -4.749 2.384 6.926 1.00 79.56 229 LEU A N 1
ATOM 1803 C CA . LEU A 1 229 ? -6.020 3.079 6.719 1.00 79.56 229 LEU A CA 1
ATOM 1804 C C . LEU A 1 229 ? -6.011 3.946 5.460 1.00 79.56 229 LEU A C 1
ATOM 1806 O O . LEU A 1 229 ? -7.010 3.964 4.748 1.00 79.56 229 LEU A O 1
ATOM 1810 N N . ASP A 1 230 ? -4.904 4.634 5.174 1.00 61.78 230 ASP A N 1
ATOM 1811 C CA . ASP A 1 230 ? -4.718 5.394 3.934 1.00 61.78 230 ASP A CA 1
ATOM 1812 C C . ASP A 1 230 ? -4.769 4.454 2.728 1.00 61.78 230 ASP A C 1
ATOM 1814 O O . ASP A 1 230 ? -5.425 4.762 1.731 1.00 61.78 230 ASP A O 1
ATOM 1818 N N . GLN A 1 231 ? -4.154 3.275 2.864 1.00 56.44 231 GLN A N 1
ATOM 1819 C CA . GLN A 1 231 ? -4.219 2.216 1.867 1.00 56.44 231 GLN A CA 1
ATOM 1820 C C . GLN A 1 231 ? -5.661 1.732 1.660 1.00 56.44 231 GLN A C 1
ATOM 1822 O O . GLN A 1 231 ? -6.178 1.798 0.548 1.00 56.44 231 GLN A O 1
ATOM 1827 N N . LEU A 1 232 ? -6.363 1.354 2.733 1.00 70.75 232 LEU A N 1
ATOM 1828 C CA . LEU A 1 232 ? -7.753 0.900 2.651 1.00 70.75 232 LEU A CA 1
ATOM 1829 C C . LEU A 1 232 ? -8.691 1.984 2.081 1.00 70.75 232 LEU A C 1
ATOM 1831 O O . LEU A 1 232 ? -9.609 1.675 1.316 1.00 70.75 232 LEU A O 1
ATOM 1835 N N . ALA A 1 233 ? -8.464 3.252 2.439 1.00 64.12 233 ALA A N 1
ATOM 1836 C CA . ALA A 1 233 ? -9.206 4.405 1.936 1.00 64.12 233 ALA A CA 1
ATOM 1837 C C . ALA A 1 233 ? -9.038 4.573 0.425 1.00 64.12 233 ALA A C 1
ATOM 1839 O O . ALA A 1 233 ? -10.034 4.725 -0.293 1.00 64.12 233 ALA A O 1
ATOM 1840 N N . ALA A 1 234 ? -7.795 4.478 -0.053 1.00 48.59 234 ALA A N 1
ATOM 1841 C CA . ALA A 1 234 ? -7.475 4.490 -1.473 1.00 48.59 234 ALA A CA 1
ATOM 1842 C C . ALA A 1 234 ? -8.113 3.294 -2.201 1.00 48.59 234 ALA A C 1
ATOM 1844 O O . ALA A 1 234 ? -8.824 3.497 -3.189 1.00 48.59 234 ALA A O 1
ATOM 1845 N N . ASP A 1 235 ? -7.957 2.079 -1.664 1.00 46.59 235 ASP A N 1
ATOM 1846 C CA . ASP A 1 235 ? -8.468 0.830 -2.250 1.00 46.59 235 ASP A CA 1
ATOM 1847 C C . ASP A 1 235 ? -9.991 0.821 -2.385 1.00 46.59 235 ASP A C 1
ATOM 1849 O O . ASP A 1 235 ? -10.553 0.266 -3.330 1.00 46.59 235 ASP A O 1
ATOM 1853 N N . SER A 1 236 ? -10.675 1.460 -1.437 1.00 62.81 236 SER A N 1
ATOM 1854 C CA . SER A 1 236 ? -12.129 1.370 -1.299 1.00 62.81 236 SER A CA 1
ATOM 1855 C C . SER A 1 236 ? -12.864 2.670 -1.609 1.00 62.81 236 SER A C 1
ATOM 1857 O O . SER A 1 236 ? -14.075 2.754 -1.383 1.00 62.81 236 SER A O 1
ATOM 1859 N N . ASN A 1 237 ? -12.162 3.660 -2.174 1.00 63.78 237 ASN A N 1
ATOM 1860 C CA . ASN A 1 237 ? -12.682 4.967 -2.581 1.00 63.78 237 ASN A CA 1
ATOM 1861 C C . ASN A 1 237 ? -13.456 5.684 -1.459 1.00 63.78 237 ASN A C 1
ATOM 1863 O O . ASN A 1 237 ? -14.582 6.150 -1.655 1.00 63.78 237 ASN A O 1
ATOM 1867 N N . PHE A 1 238 ? -12.869 5.773 -0.270 1.00 75.31 238 PHE A N 1
ATOM 1868 C CA . PHE A 1 238 ? -13.317 6.708 0.760 1.00 75.31 238 PHE A CA 1
ATOM 1869 C C . PHE A 1 238 ? -12.177 7.648 1.130 1.00 75.31 238 PHE A C 1
ATOM 1871 O O . PHE A 1 238 ? -11.023 7.425 0.785 1.00 75.31 238 PHE A O 1
ATOM 1878 N N . ARG A 1 239 ? -12.503 8.747 1.803 1.00 76.75 239 ARG A N 1
ATOM 1879 C CA . ARG A 1 239 ? -11.494 9.685 2.293 1.00 76.75 239 ARG A CA 1
ATOM 1880 C C . ARG A 1 239 ? -11.392 9.573 3.799 1.00 76.75 239 ARG A C 1
ATOM 1882 O O . ARG A 1 239 ? -12.421 9.536 4.466 1.00 76.75 239 ARG A O 1
ATOM 1889 N N . ILE A 1 240 ? -10.176 9.594 4.320 1.00 81.19 240 ILE A N 1
ATOM 1890 C CA . ILE A 1 240 ? -9.914 9.688 5.748 1.00 81.19 240 ILE A CA 1
ATOM 1891 C C . ILE A 1 240 ? -9.201 11.003 6.052 1.00 81.19 240 ILE A C 1
ATOM 1893 O O . ILE A 1 240 ? -8.260 11.388 5.363 1.00 81.19 240 ILE A O 1
ATOM 1897 N N . ASP A 1 241 ? -9.703 11.725 7.045 1.00 78.19 241 ASP A N 1
ATOM 1898 C CA . ASP A 1 241 ? -9.071 12.915 7.596 1.00 78.19 241 ASP A CA 1
ATOM 1899 C C . ASP A 1 241 ? -8.637 12.589 9.031 1.00 78.19 241 ASP A C 1
ATOM 1901 O O . ASP A 1 241 ? -9.374 11.934 9.770 1.00 78.19 241 ASP A O 1
ATOM 1905 N N . TYR A 1 242 ? -7.440 13.019 9.430 1.00 77.44 242 TYR A N 1
ATOM 1906 C CA . TYR A 1 242 ? -6.875 12.682 10.737 1.00 77.44 242 TYR A CA 1
ATOM 1907 C C . TYR A 1 242 ? -6.762 13.901 11.637 1.00 77.44 242 TYR A C 1
ATOM 1909 O O . TYR A 1 242 ? -6.231 14.928 11.225 1.00 77.44 242 TYR A O 1
ATOM 1917 N N . ILE A 1 243 ? -7.140 13.741 12.900 1.00 83.88 243 ILE A N 1
ATOM 1918 C CA . ILE A 1 243 ? -6.949 14.734 13.956 1.00 83.88 243 ILE A CA 1
ATOM 1919 C C . ILE A 1 243 ? -6.225 14.101 15.143 1.00 83.88 243 ILE A C 1
ATOM 1921 O O . ILE A 1 243 ? -6.276 12.893 15.352 1.00 83.88 243 ILE A O 1
ATOM 1925 N N . THR A 1 244 ? -5.527 14.925 15.917 1.00 84.25 244 THR A N 1
ATOM 1926 C CA . THR A 1 244 ? -4.750 14.483 17.090 1.00 84.25 244 THR A CA 1
ATOM 1927 C C . THR A 1 244 ? -5.268 15.049 18.401 1.00 84.25 244 THR A C 1
ATOM 1929 O O . THR A 1 244 ? -4.708 14.797 19.465 1.00 84.25 244 THR A O 1
ATOM 1932 N N . ARG A 1 245 ? -6.316 15.873 18.320 1.00 84.06 245 ARG A N 1
ATOM 1933 C CA . ARG A 1 245 ? -7.021 16.462 19.453 1.00 84.06 245 ARG A CA 1
ATOM 1934 C C . ARG A 1 245 ? -8.494 16.606 19.090 1.00 84.06 245 ARG A C 1
ATOM 1936 O O . ARG A 1 245 ? -8.795 16.965 17.950 1.00 84.06 245 ARG A O 1
ATOM 1943 N N . PRO A 1 246 ? -9.410 16.402 20.043 1.00 90.62 246 PRO A N 1
ATOM 1944 C CA . PRO A 1 246 ? -10.842 16.536 19.807 1.00 90.62 246 PRO A CA 1
ATOM 1945 C C . PRO A 1 246 ? -11.323 17.997 19.787 1.00 90.62 246 PRO A C 1
ATOM 1947 O O . PRO A 1 246 ? -12.503 18.241 19.569 1.00 90.62 246 PRO A O 1
ATOM 1950 N N . ASP A 1 247 ? -10.446 18.983 20.008 1.00 89.31 247 ASP A N 1
ATOM 1951 C CA . ASP A 1 247 ? -10.811 20.398 20.190 1.00 89.31 247 ASP A CA 1
ATOM 1952 C C . ASP A 1 247 ? -11.605 21.010 19.018 1.00 89.31 247 ASP A C 1
ATOM 1954 O O . ASP A 1 247 ? -12.362 21.960 19.214 1.00 89.31 247 ASP A O 1
ATOM 1958 N N . THR A 1 248 ? -11.436 20.487 17.800 1.00 84.12 248 THR A N 1
ATOM 1959 C CA . THR A 1 248 ? -12.124 20.955 16.583 1.00 84.12 248 THR A CA 1
ATOM 1960 C C . THR A 1 248 ? -13.479 20.280 16.352 1.00 84.12 248 THR A C 1
ATOM 1962 O O . THR A 1 248 ? -14.233 20.683 15.459 1.00 84.12 248 THR A O 1
ATOM 1965 N N . ILE A 1 249 ? -13.815 19.263 17.151 1.00 92.50 249 ILE A N 1
ATOM 1966 C CA . ILE A 1 249 ? -15.044 18.490 17.006 1.00 92.50 249 ILE A CA 1
ATOM 1967 C C . ILE A 1 249 ? -16.237 19.344 17.445 1.00 92.50 249 ILE A C 1
ATOM 1969 O O . ILE A 1 249 ? -16.389 19.719 18.602 1.00 92.50 249 ILE A O 1
ATOM 1973 N N . THR A 1 250 ? -17.123 19.609 16.489 1.00 95.19 250 THR A N 1
ATOM 1974 C CA . THR A 1 250 ? -18.425 20.257 16.683 1.00 95.19 250 THR A CA 1
ATOM 1975 C C . THR A 1 250 ? -19.483 19.487 15.900 1.00 95.19 250 THR A C 1
ATOM 1977 O O . THR A 1 250 ? -19.158 18.750 14.966 1.00 95.19 250 THR A O 1
ATOM 1980 N N . GLY A 1 251 ? -20.769 19.692 16.198 1.00 89.75 251 GLY A N 1
ATOM 1981 C CA . GLY A 1 251 ? -21.846 19.033 15.446 1.00 89.75 251 GLY A CA 1
ATOM 1982 C C . GLY A 1 251 ? -21.805 19.340 13.940 1.00 89.75 251 GLY A C 1
ATOM 1983 O O . GLY A 1 251 ? -22.045 18.457 13.117 1.00 89.75 251 GLY A O 1
ATOM 1984 N N . LYS A 1 252 ? -21.429 20.573 13.568 1.00 90.50 252 LYS A N 1
ATOM 1985 C CA . LYS A 1 252 ? -21.223 20.968 12.166 1.00 90.50 252 LYS A CA 1
ATOM 1986 C C . LYS A 1 252 ? -20.021 20.252 11.552 1.00 90.50 252 LYS A C 1
ATOM 1988 O O . LYS A 1 252 ? -20.115 19.804 10.414 1.00 90.50 252 LYS A O 1
ATOM 1993 N N . TYR A 1 253 ? -18.918 20.126 12.286 1.00 86.31 253 TYR A N 1
ATOM 1994 C CA . TYR A 1 253 ? -17.729 19.419 11.807 1.00 86.31 253 TYR A CA 1
ATOM 1995 C C . TYR A 1 253 ? -18.024 17.937 11.539 1.00 86.31 253 TYR A C 1
ATOM 1997 O O . TYR A 1 253 ? -17.740 17.441 10.451 1.00 86.31 253 TYR A O 1
ATOM 2005 N N . LEU A 1 254 ? -18.691 17.260 12.480 1.00 93.94 254 LEU A N 1
ATOM 2006 C CA . LEU A 1 254 ? -19.036 15.842 12.346 1.00 93.94 254 LEU A CA 1
ATOM 2007 C C . LEU A 1 254 ? -20.046 15.558 11.226 1.00 93.94 254 LEU A C 1
ATOM 2009 O O . LEU A 1 254 ? -20.052 14.456 10.690 1.00 93.94 254 LEU A O 1
ATOM 2013 N N . SER A 1 255 ? -20.855 16.541 10.811 1.00 91.06 255 SER A N 1
ATOM 2014 C CA . SER A 1 255 ? -21.829 16.363 9.718 1.00 91.06 255 SER A CA 1
ATOM 2015 C C . SER A 1 255 ? -21.203 16.004 8.361 1.00 91.06 255 SER A C 1
ATOM 2017 O O . SER A 1 255 ? -21.901 15.518 7.476 1.00 91.06 255 SER A O 1
ATOM 2019 N N . ALA A 1 256 ? -19.895 16.221 8.193 1.00 89.31 256 ALA A N 1
ATOM 2020 C CA . ALA A 1 256 ? -19.166 15.868 6.979 1.00 89.31 256 ALA A CA 1
ATOM 2021 C C . ALA A 1 256 ? -18.692 14.403 6.938 1.00 89.31 256 ALA A C 1
ATOM 2023 O O . ALA A 1 256 ? -18.189 13.980 5.896 1.00 89.31 256 ALA A O 1
ATOM 2024 N N . TYR A 1 257 ? -18.814 13.651 8.038 1.00 92.56 257 TYR A N 1
ATOM 2025 C CA . TYR A 1 257 ? -18.196 12.335 8.204 1.00 92.56 257 TYR A CA 1
ATOM 2026 C C . TYR A 1 257 ? -19.236 11.245 8.467 1.00 92.56 257 TYR A C 1
ATOM 2028 O O . TYR A 1 257 ? -20.044 11.333 9.390 1.00 92.56 257 TYR A O 1
ATOM 2036 N N . ALA A 1 258 ? -19.175 10.176 7.675 1.00 95.50 258 ALA A N 1
ATOM 2037 C CA . ALA A 1 258 ? -20.024 8.996 7.839 1.00 95.50 258 ALA A CA 1
ATOM 2038 C C . ALA A 1 258 ? -19.521 8.059 8.946 1.00 95.50 258 ALA A C 1
ATOM 2040 O O . ALA A 1 258 ? -20.276 7.217 9.422 1.00 95.50 258 ALA A O 1
ATOM 2041 N N . LEU A 1 259 ? -18.253 8.192 9.338 1.00 98.25 259 LEU A N 1
ATOM 2042 C CA . LEU A 1 259 ? -17.614 7.351 10.341 1.00 98.25 259 LEU A CA 1
ATOM 2043 C C . LEU A 1 259 ? -16.580 8.144 11.136 1.00 98.25 259 LEU A C 1
ATOM 2045 O O . LEU A 1 259 ? -15.779 8.878 10.554 1.00 98.25 259 LEU A O 1
ATOM 2049 N N . ILE A 1 260 ? -16.566 7.932 12.448 1.00 98.44 260 ILE A N 1
ATOM 2050 C CA . ILE A 1 260 ? -15.515 8.386 13.357 1.00 98.44 260 ILE A CA 1
ATOM 2051 C C . ILE A 1 260 ? -14.724 7.168 13.838 1.00 98.44 260 ILE A C 1
ATOM 2053 O O . ILE A 1 260 ? -15.314 6.212 14.334 1.00 98.44 260 ILE A O 1
ATOM 2057 N N . ILE A 1 261 ? -13.402 7.202 13.706 1.00 98.62 261 ILE A N 1
ATOM 2058 C CA . ILE A 1 261 ? -12.487 6.197 14.252 1.00 98.62 261 ILE A CA 1
ATOM 2059 C C . ILE A 1 261 ? -11.684 6.853 15.374 1.00 98.62 261 ILE A C 1
ATOM 2061 O O . ILE A 1 261 ? -10.985 7.831 15.146 1.00 98.62 261 ILE A O 1
ATOM 2065 N N . GLN A 1 262 ? -11.772 6.329 16.586 1.00 97.94 262 GLN A N 1
ATOM 2066 C CA . GLN A 1 262 ? -10.970 6.722 17.740 1.00 97.94 262 GLN A CA 1
ATOM 2067 C C . GLN A 1 262 ? -9.917 5.628 17.956 1.00 97.94 262 GLN A C 1
ATOM 2069 O O . GLN A 1 262 ? -10.212 4.615 18.582 1.00 97.94 262 GLN A O 1
ATOM 2074 N N . LEU A 1 263 ? -8.735 5.808 17.353 1.00 93.44 263 LEU A N 1
ATOM 2075 C CA . LEU A 1 263 ? -7.694 4.778 17.194 1.00 93.44 263 LEU A CA 1
ATOM 2076 C C . LEU A 1 263 ? -7.019 4.366 18.504 1.00 93.44 263 LEU A C 1
ATOM 2078 O O . LEU A 1 263 ? -6.762 3.191 18.722 1.00 93.44 263 LEU A O 1
ATOM 2082 N N . ASP A 1 264 ? -6.674 5.339 19.328 1.00 91.06 264 ASP A N 1
ATOM 2083 C CA . ASP A 1 264 ? -5.904 5.146 20.559 1.00 91.06 264 ASP A CA 1
ATOM 2084 C C . ASP A 1 264 ? -6.007 6.403 21.434 1.00 91.06 264 ASP A C 1
ATOM 2086 O O . ASP A 1 264 ? -5.087 6.730 22.165 1.00 91.06 264 ASP A O 1
ATOM 2090 N N . TYR A 1 265 ? -7.130 7.127 21.365 1.00 94.62 265 TYR A N 1
ATOM 2091 C CA . TYR A 1 265 ? -7.326 8.371 22.116 1.00 94.62 265 TYR A CA 1
ATOM 2092 C C . TYR A 1 265 ? -8.256 8.177 23.308 1.00 94.62 265 TYR A C 1
ATOM 2094 O O . TYR A 1 265 ? -9.344 7.619 23.152 1.00 94.62 265 TYR A O 1
ATOM 2102 N N . ALA A 1 266 ? -7.875 8.673 24.484 1.00 94.19 266 ALA A N 1
ATOM 2103 C CA . ALA A 1 266 ? -8.683 8.522 25.692 1.00 94.19 266 ALA A CA 1
ATOM 2104 C C . ALA A 1 266 ? -9.941 9.428 25.718 1.00 94.19 266 ALA A C 1
ATOM 2106 O O . ALA A 1 266 ? -9.924 10.541 25.183 1.00 94.19 266 ALA A O 1
ATOM 2107 N N . PRO A 1 267 ? -11.055 9.003 26.353 1.00 93.94 267 PRO A N 1
ATOM 2108 C CA . PRO A 1 267 ? -12.302 9.772 26.434 1.00 93.94 267 PRO A CA 1
ATOM 2109 C C . PRO A 1 267 ? -12.349 10.759 27.620 1.00 93.94 267 PRO A C 1
ATOM 2111 O O . PRO A 1 267 ? -13.435 11.173 28.032 1.00 93.94 267 PRO A O 1
ATOM 2114 N N . TYR A 1 268 ? -11.202 11.141 28.189 1.00 92.19 268 TYR A N 1
ATOM 2115 C CA . TYR A 1 268 ? -11.091 12.170 29.228 1.00 92.19 268 TYR A CA 1
ATOM 2116 C C . TYR A 1 268 ? -10.361 13.410 28.693 1.00 92.19 268 TYR A C 1
ATOM 2118 O O . TYR A 1 268 ? -9.663 13.356 27.685 1.00 92.19 268 TYR A O 1
ATOM 2126 N N . GLY A 1 269 ? -10.573 14.569 29.321 1.00 90.50 269 GLY A N 1
ATOM 2127 C CA . GLY A 1 269 ? -9.969 15.834 28.876 1.00 90.50 269 GLY A CA 1
ATOM 2128 C C . GLY A 1 269 ? -10.581 16.449 27.608 1.00 90.50 269 GLY A C 1
ATOM 2129 O O . GLY A 1 269 ? -10.157 17.521 27.178 1.00 90.50 269 GLY A O 1
ATOM 2130 N N . TRP A 1 270 ? -11.607 15.826 27.018 1.00 95.50 270 TRP A N 1
ATOM 2131 C CA . TRP A 1 270 ? -12.351 16.414 25.903 1.00 95.50 270 TRP A CA 1
ATOM 2132 C C . TRP A 1 270 ? -13.139 17.638 26.370 1.00 95.50 270 TRP A C 1
ATOM 2134 O O . TRP A 1 270 ? -13.710 17.659 27.461 1.00 95.50 270 TRP A O 1
ATOM 2144 N N . ARG A 1 271 ? -13.223 18.667 25.521 1.00 94.75 271 ARG A N 1
ATOM 2145 C CA . ARG A 1 271 ? -14.045 19.845 25.824 1.00 94.75 271 ARG A CA 1
ATOM 2146 C C . ARG A 1 271 ? -15.539 19.495 25.768 1.00 94.75 271 ARG A C 1
ATOM 2148 O O . ARG A 1 271 ? -15.929 18.717 24.894 1.00 94.75 271 ARG A O 1
ATOM 2155 N N . PRO A 1 272 ? -16.397 20.147 26.580 1.00 95.75 272 PRO A N 1
ATOM 2156 C CA . PRO A 1 272 ? -17.841 19.887 26.592 1.00 95.75 272 PRO A CA 1
ATOM 2157 C C . PRO A 1 272 ? -18.522 19.950 25.214 1.00 95.75 272 PRO A C 1
ATOM 2159 O O . PRO A 1 272 ? -19.433 19.173 24.942 1.00 95.75 272 PRO A O 1
ATOM 2162 N N . GLU A 1 273 ? -18.063 20.838 24.327 1.00 96.88 273 GLU A N 1
ATOM 2163 C CA . GLU A 1 273 ? -18.562 20.955 22.948 1.00 96.88 273 GLU A CA 1
ATOM 2164 C C . GLU A 1 273 ? -18.304 19.675 22.133 1.00 96.88 273 GLU A C 1
ATOM 2166 O O . GLU A 1 273 ? -19.231 19.113 21.549 1.00 96.88 273 GLU A O 1
ATOM 2171 N N . ALA A 1 274 ? -17.062 19.178 22.143 1.00 97.31 274 ALA A N 1
ATOM 2172 C CA . ALA A 1 274 ? -16.667 17.954 21.448 1.00 97.31 274 ALA A CA 1
ATOM 2173 C C . ALA A 1 274 ? -17.383 16.731 22.028 1.00 97.31 274 ALA A C 1
ATOM 2175 O O . ALA A 1 274 ? -17.866 15.879 21.279 1.00 97.31 274 ALA A O 1
ATOM 2176 N N . MET A 1 275 ? -17.510 16.693 23.360 1.00 97.81 275 MET A N 1
ATOM 2177 C CA . MET A 1 275 ? -18.250 15.655 24.066 1.00 97.81 275 MET A CA 1
ATOM 2178 C C . MET A 1 275 ? -19.713 15.602 23.602 1.00 97.81 275 MET A C 1
ATOM 2180 O O . MET A 1 275 ? -20.197 14.567 23.148 1.00 97.81 275 MET A O 1
ATOM 2184 N N . SER A 1 276 ? -20.399 16.748 23.645 1.00 97.94 276 SER A N 1
ATOM 2185 C CA . SER A 1 276 ? -21.799 16.892 23.227 1.00 97.94 276 SER A CA 1
ATOM 2186 C C . SER A 1 276 ? -22.001 16.564 21.745 1.00 97.94 276 SER A C 1
ATOM 2188 O O . SER A 1 276 ? -22.978 15.910 21.375 1.00 97.94 276 SER A O 1
ATOM 2190 N N . ALA A 1 277 ? -21.071 16.979 20.881 1.00 98.00 277 ALA A N 1
ATOM 2191 C CA . ALA A 1 277 ? -21.124 16.701 19.452 1.00 98.00 277 ALA A CA 1
ATOM 2192 C C . ALA A 1 277 ? -20.996 15.202 19.144 1.00 98.00 277 ALA A C 1
ATOM 2194 O O . ALA A 1 277 ? -21.803 14.683 18.369 1.00 98.00 277 ALA A O 1
ATOM 2195 N N . LEU A 1 278 ? -20.027 14.511 19.755 1.00 98.25 278 LEU A N 1
ATOM 2196 C CA . LEU A 1 278 ? -19.851 13.067 19.582 1.00 98.25 278 LEU A CA 1
ATOM 2197 C C . LEU A 1 278 ? -21.041 12.289 20.157 1.00 98.25 278 LEU A C 1
ATOM 2199 O O . LEU A 1 278 ? -21.566 11.402 19.487 1.00 98.25 278 LEU A O 1
ATOM 2203 N N . GLN A 1 279 ? -21.509 12.667 21.350 1.00 98.31 279 GLN A N 1
ATOM 2204 C CA . GLN A 1 279 ? -22.685 12.064 21.974 1.00 98.31 279 GLN A CA 1
ATOM 2205 C C . GLN A 1 279 ? -23.908 12.149 21.053 1.00 98.31 279 GLN A C 1
ATOM 2207 O O . GLN A 1 279 ? -24.493 11.121 20.724 1.00 98.31 279 GLN A O 1
ATOM 2212 N N . LYS A 1 280 ? -24.244 13.341 20.543 1.00 98.06 280 LYS A N 1
ATOM 2213 C CA . LYS A 1 280 ? -25.369 13.511 19.606 1.00 98.06 280 LYS A CA 1
ATOM 2214 C C . LYS A 1 280 ? -25.170 12.746 18.302 1.00 98.06 280 LYS A C 1
ATOM 2216 O O . LYS A 1 280 ? -26.119 12.170 17.783 1.00 98.06 280 LYS A O 1
ATOM 2221 N N . TYR A 1 281 ? -23.950 12.729 17.762 1.00 97.19 281 TYR A N 1
ATOM 2222 C CA . TYR A 1 281 ? -23.632 11.973 16.549 1.00 97.19 281 TYR A CA 1
ATOM 2223 C C . TYR A 1 281 ? -23.958 10.479 16.711 1.00 97.19 281 TYR A C 1
ATOM 2225 O O . TYR A 1 281 ? -24.553 9.879 15.810 1.00 97.19 281 TYR A O 1
ATOM 2233 N N . ILE A 1 282 ? -23.622 9.912 17.875 1.00 97.69 282 ILE A N 1
ATOM 2234 C CA . ILE A 1 282 ? -23.862 8.508 18.221 1.00 97.69 282 ILE A CA 1
ATOM 2235 C C . ILE A 1 282 ? -25.335 8.250 18.571 1.00 97.69 282 ILE A C 1
ATOM 2237 O O . ILE A 1 282 ? -25.932 7.313 18.041 1.00 97.69 282 ILE A O 1
ATOM 2241 N N . GLU A 1 283 ? -25.950 9.068 19.425 1.00 97.38 283 GLU A N 1
ATOM 2242 C CA . GLU A 1 283 ? -27.342 8.890 19.865 1.00 97.38 283 GLU A CA 1
ATOM 2243 C C . GLU A 1 283 ? -28.333 9.023 18.704 1.00 97.38 283 GLU A C 1
ATOM 2245 O O . GLU A 1 283 ? -29.238 8.202 18.563 1.00 97.38 283 GLU A O 1
ATOM 2250 N N . GLU A 1 284 ? -28.134 10.013 17.833 1.00 95.19 284 GLU A N 1
ATOM 2251 C CA . GLU A 1 284 ? -29.038 10.291 16.714 1.00 95.19 284 GLU A CA 1
ATOM 2252 C C . GLU A 1 284 ? -28.747 9.432 15.471 1.00 95.19 284 GLU A C 1
ATOM 2254 O O . GLU A 1 284 ? -29.509 9.461 14.506 1.00 95.19 284 GLU A O 1
ATOM 2259 N N . GLY A 1 285 ? -27.651 8.664 15.464 1.00 93.44 285 GLY A N 1
ATOM 2260 C CA . GLY A 1 285 ? -27.292 7.795 14.341 1.00 93.44 285 GLY A CA 1
ATOM 2261 C C . GLY A 1 285 ? -26.916 8.535 13.064 1.00 93.44 285 GLY A C 1
ATOM 2262 O O . GLY A 1 285 ? -27.243 8.084 11.967 1.00 93.44 285 GLY A O 1
ATOM 2263 N N . ARG A 1 286 ? -26.209 9.664 13.199 1.00 88.31 286 ARG A N 1
ATOM 2264 C CA . ARG A 1 286 ? -25.759 10.487 12.061 1.00 88.31 286 ARG A CA 1
ATOM 2265 C C . ARG A 1 286 ? -24.644 9.828 11.234 1.00 88.31 286 ARG A C 1
ATOM 2267 O O . ARG A 1 286 ? -24.365 10.284 10.129 1.00 88.31 286 ARG A O 1
ATOM 2274 N N . GLY A 1 287 ? -24.039 8.761 11.751 1.00 90.94 287 GLY A N 1
ATOM 2275 C CA . GLY A 1 287 ? -23.077 7.905 11.062 1.00 90.94 287 GLY A CA 1
ATOM 2276 C C . GLY A 1 287 ? -22.657 6.734 11.950 1.00 90.94 287 GLY A C 1
ATOM 2277 O O . GLY A 1 287 ? -23.503 6.173 12.653 1.00 90.94 287 GLY A O 1
ATOM 2278 N N . GLY A 1 288 ? -21.378 6.364 11.921 1.00 97.31 288 GLY A N 1
ATOM 2279 C CA . GLY A 1 288 ? -20.822 5.258 12.701 1.00 97.31 288 GLY A CA 1
ATOM 2280 C C . GLY A 1 288 ? -19.644 5.643 13.592 1.00 97.31 288 GLY A C 1
ATOM 2281 O O . GLY A 1 288 ? -18.995 6.666 13.381 1.00 97.31 288 GLY A O 1
ATOM 2282 N N . TRP A 1 289 ? -19.339 4.802 14.579 1.00 98.56 289 TRP A N 1
ATOM 2283 C CA . TRP A 1 289 ? -18.188 4.980 15.467 1.00 98.56 289 TRP A CA 1
ATOM 2284 C C . TRP A 1 289 ? -17.404 3.678 15.647 1.00 98.56 289 TRP A C 1
ATOM 2286 O O . TRP A 1 289 ? -17.986 2.619 15.874 1.00 98.56 289 TRP A O 1
ATOM 2296 N N . ILE A 1 290 ? -16.080 3.759 15.569 1.00 98.81 290 ILE A N 1
ATOM 2297 C CA . ILE A 1 290 ? -15.167 2.680 15.950 1.00 98.81 290 ILE A CA 1
ATOM 2298 C C . ILE A 1 290 ? -14.240 3.236 17.017 1.00 98.81 290 ILE A C 1
ATOM 2300 O O . ILE A 1 290 ? -13.539 4.208 16.751 1.00 98.81 290 ILE A O 1
ATOM 2304 N N . GLY A 1 291 ? -14.219 2.629 18.196 1.00 98.44 291 GLY A N 1
ATOM 2305 C CA . GLY A 1 291 ? -13.251 2.967 1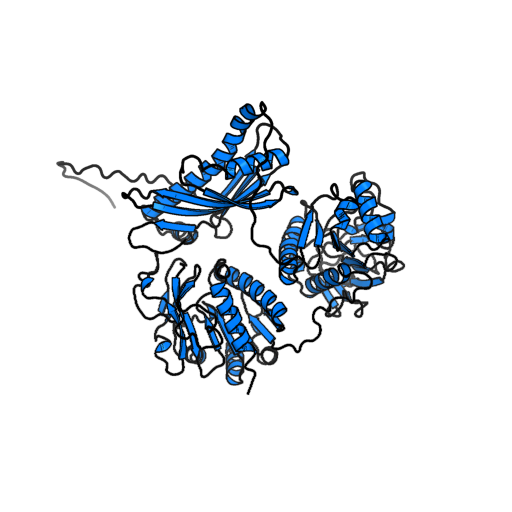9.235 1.00 98.44 291 GLY A CA 1
ATOM 2306 C C . GLY A 1 291 ? -12.293 1.835 19.501 1.00 98.44 291 GLY A C 1
ATOM 2307 O O . GLY A 1 291 ? -12.659 0.666 19.383 1.00 98.44 291 GLY A O 1
ATOM 2308 N N . MET A 1 292 ? -11.082 2.201 19.887 1.00 98.19 292 MET A N 1
ATOM 2309 C CA . MET A 1 292 ? -10.014 1.257 20.146 1.00 98.19 292 MET A CA 1
ATOM 2310 C C . MET A 1 292 ? -9.265 1.590 21.423 1.00 98.19 292 MET A C 1
ATOM 2312 O O . MET A 1 292 ? -9.153 2.762 21.791 1.00 98.19 292 MET A O 1
ATOM 2316 N N . HIS A 1 293 ? -8.782 0.543 22.087 1.00 96.25 293 HIS A N 1
ATOM 2317 C CA . HIS A 1 293 ? -7.827 0.590 23.191 1.00 96.25 293 HIS A CA 1
ATOM 2318 C C . HIS A 1 293 ? -8.133 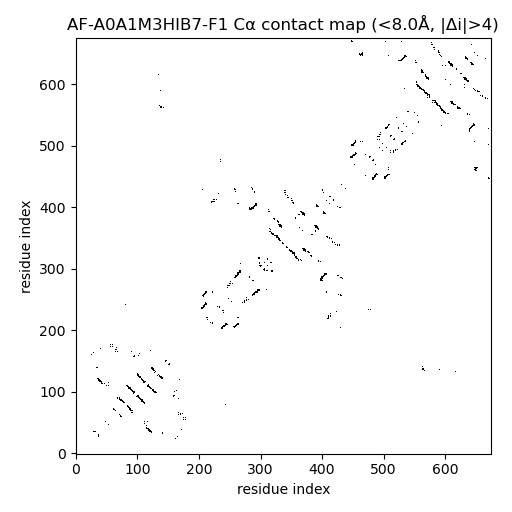1.665 24.249 1.00 96.25 293 HIS A C 1
ATOM 2320 O O . HIS A 1 293 ? -9.020 1.493 25.093 1.00 96.25 293 HIS A O 1
ATOM 2326 N N . HIS A 1 294 ? -7.477 2.824 24.153 1.00 95.38 294 HIS A N 1
ATOM 2327 C CA . HIS A 1 294 ? -7.672 3.978 25.029 1.00 95.38 294 HIS A CA 1
ATOM 2328 C C . HIS A 1 294 ? -9.104 4.507 25.110 1.00 95.38 294 HIS A C 1
ATOM 2330 O O . HIS A 1 294 ? -9.453 5.145 26.102 1.00 95.38 294 HIS A O 1
ATOM 2336 N N . ALA A 1 295 ? -9.977 4.203 24.146 1.00 96.56 295 ALA A N 1
ATOM 2337 C CA . ALA A 1 295 ? -11.402 4.512 24.251 1.00 96.56 295 ALA A CA 1
ATOM 2338 C C . ALA A 1 295 ? -12.056 3.927 25.526 1.00 96.56 295 ALA A C 1
ATOM 2340 O O . ALA A 1 295 ? -13.131 4.382 25.917 1.00 96.56 295 ALA A O 1
ATOM 2341 N N . THR A 1 296 ? -11.415 2.960 26.198 1.00 96.38 296 THR A N 1
ATOM 2342 C CA . THR A 1 296 ? -11.862 2.398 27.485 1.00 96.38 296 THR A CA 1
ATOM 2343 C C . THR A 1 296 ? -11.073 2.851 28.716 1.00 96.38 296 THR A C 1
ATOM 2345 O O . THR A 1 296 ? -11.333 2.339 29.808 1.00 96.38 296 THR A O 1
ATOM 2348 N N . LEU A 1 297 ? -10.189 3.852 28.603 1.00 94.88 297 LEU A N 1
ATOM 2349 C CA . LEU A 1 297 ? -9.606 4.554 29.758 1.00 94.88 297 LEU A CA 1
ATOM 2350 C C . LEU A 1 297 ? -10.666 5.450 30.423 1.00 94.88 297 LEU A C 1
ATOM 2352 O O . LEU A 1 297 ? -10.661 6.677 30.331 1.00 94.88 297 LEU A O 1
ATOM 2356 N N . LEU A 1 298 ? -11.629 4.798 31.073 1.00 95.94 298 LEU A N 1
ATOM 2357 C CA . LEU A 1 298 ? -12.805 5.389 31.701 1.00 95.94 298 LEU A CA 1
ATOM 2358 C C . LEU A 1 298 ? -12.616 5.435 33.214 1.00 95.94 298 LEU A C 1
ATOM 2360 O O . LEU A 1 298 ? -12.757 4.425 33.896 1.00 95.94 298 LEU A O 1
ATOM 2364 N N . GLY A 1 299 ? -12.297 6.611 33.736 1.00 95.38 299 GLY A N 1
ATOM 2365 C CA . GLY A 1 299 ? -12.012 6.838 35.148 1.00 95.38 299 GLY A CA 1
ATOM 2366 C C . GLY A 1 299 ? -11.684 8.305 35.395 1.00 95.38 299 GLY A C 1
ATOM 2367 O O . GLY A 1 299 ? -11.891 9.139 34.512 1.00 95.38 299 GLY A O 1
ATOM 2368 N N . GLU A 1 300 ? -11.195 8.629 36.589 1.00 95.44 300 GLU A N 1
ATOM 2369 C CA . GLU A 1 300 ? -10.600 9.940 36.841 1.00 95.44 300 GLU A CA 1
ATOM 2370 C C . GLU A 1 300 ? -9.108 9.878 36.525 1.00 95.44 300 GLU A C 1
ATOM 2372 O O . GLU A 1 300 ? -8.345 9.197 37.209 1.00 95.44 300 GLU A O 1
ATOM 2377 N N . PHE A 1 301 ? -8.705 10.602 35.486 1.00 92.94 301 PHE A N 1
ATOM 2378 C CA . PHE A 1 301 ? -7.334 10.634 34.986 1.00 92.94 301 PHE A CA 1
ATOM 2379 C C . PHE A 1 301 ? -6.909 12.081 34.777 1.00 92.94 301 PHE A C 1
ATOM 2381 O O . PHE A 1 301 ? -7.710 12.909 34.346 1.00 92.94 301 PHE A O 1
ATOM 2388 N N . ASP A 1 302 ? -5.659 12.401 35.111 1.00 88.81 302 ASP A N 1
ATOM 2389 C CA . ASP A 1 302 ? -5.038 13.706 34.844 1.00 88.81 302 ASP A CA 1
ATOM 2390 C C . ASP A 1 302 ? -5.852 14.924 35.336 1.00 88.81 302 ASP A C 1
ATOM 2392 O O . ASP A 1 302 ? -5.822 16.003 34.748 1.00 88.81 302 ASP A O 1
ATOM 2396 N N . GLY A 1 303 ? -6.602 14.751 36.431 1.00 91.44 303 GLY A N 1
ATOM 2397 C CA . GLY A 1 303 ? -7.466 15.788 37.008 1.00 91.44 303 GLY A CA 1
ATOM 2398 C C . GLY A 1 303 ? -8.823 15.965 36.314 1.00 91.44 303 GLY A C 1
ATOM 2399 O O . GLY A 1 303 ? -9.594 16.839 36.714 1.00 91.44 303 GLY A O 1
ATOM 2400 N N . TYR A 1 304 ? -9.149 15.140 35.318 1.00 94.88 304 TYR A N 1
ATOM 2401 C CA . TYR A 1 304 ? -10.440 15.139 34.637 1.00 94.88 304 TYR A CA 1
ATOM 2402 C C . TYR A 1 304 ? -11.383 14.082 35.224 1.00 94.88 304 TYR A C 1
ATOM 2404 O O . TYR A 1 304 ? -10.958 12.954 35.486 1.00 94.88 304 TYR A O 1
ATOM 2412 N N . PRO A 1 305 ? -12.675 14.409 35.420 1.00 95.12 305 PRO A N 1
ATOM 2413 C CA . PRO A 1 305 ? -13.657 13.433 35.863 1.00 95.12 305 PRO A CA 1
ATOM 2414 C C . PRO A 1 305 ? -13.992 12.442 34.743 1.00 95.12 305 PRO A C 1
ATOM 2416 O O . PRO A 1 305 ? -13.940 12.777 33.557 1.00 95.12 305 PRO A O 1
ATOM 2419 N N . MET A 1 306 ? -14.426 11.241 35.126 1.00 96.31 306 MET A N 1
ATOM 2420 C CA . MET A 1 306 ? -14.943 10.257 34.178 1.00 96.31 306 MET A CA 1
ATOM 2421 C C . MET A 1 306 ? -16.177 10.802 33.452 1.00 96.31 306 MET A C 1
ATOM 2423 O O . MET A 1 306 ? -17.083 11.340 34.087 1.00 96.31 306 MET A O 1
ATOM 2427 N N . TRP A 1 307 ? -16.257 10.608 32.133 1.00 97.31 307 TRP A N 1
ATOM 2428 C CA . TRP A 1 307 ? -17.433 10.959 31.336 1.00 97.31 307 TRP A CA 1
ATOM 2429 C C . TRP A 1 307 ? -18.533 9.890 31.502 1.00 97.31 307 TRP A C 1
ATOM 2431 O O . TRP A 1 307 ? -18.434 8.816 30.900 1.00 97.31 307 TRP A O 1
ATOM 2441 N N . PRO A 1 308 ? -19.614 10.142 32.275 1.00 97.31 308 PRO A N 1
ATOM 2442 C CA . PRO A 1 308 ? -20.536 9.071 32.667 1.00 97.31 308 PRO A CA 1
ATOM 2443 C C . PRO A 1 308 ? -21.319 8.498 31.483 1.00 97.31 308 PRO A C 1
ATOM 2445 O O . PRO A 1 308 ? -21.572 7.298 31.416 1.00 97.31 308 PRO A O 1
ATOM 2448 N N . TRP A 1 309 ? -21.670 9.353 30.517 1.00 98.19 309 TRP A N 1
ATOM 2449 C CA . TRP A 1 309 ? -22.323 8.918 29.286 1.00 98.19 309 TRP A CA 1
ATOM 2450 C C . TRP A 1 309 ? -21.438 7.961 28.479 1.00 98.19 309 TRP A C 1
ATOM 2452 O O . TRP A 1 309 ? -21.920 6.911 28.065 1.00 98.19 309 TRP A O 1
ATOM 2462 N N . PHE A 1 310 ? -20.147 8.273 28.315 1.00 98.38 310 PHE A N 1
ATOM 2463 C CA . PHE A 1 310 ? -19.232 7.423 27.552 1.00 98.38 310 PHE A CA 1
ATOM 2464 C C . PHE A 1 310 ? -19.012 6.079 28.255 1.00 98.38 310 PHE A C 1
ATOM 2466 O O . PHE A 1 310 ? -19.041 5.038 27.608 1.00 98.38 310 PHE A O 1
ATOM 2473 N N . SER A 1 311 ? -18.901 6.070 29.589 1.00 98.19 311 SER A N 1
ATOM 2474 C CA . SER A 1 311 ? -18.851 4.817 30.355 1.00 98.19 311 SER A CA 1
ATOM 2475 C C . SER A 1 311 ? -20.093 3.956 30.110 1.00 98.19 311 SER A C 1
ATOM 2477 O O . SER A 1 311 ? -19.964 2.787 29.752 1.00 98.19 311 SER A O 1
ATOM 2479 N N . ASN A 1 312 ? -21.298 4.534 30.184 1.00 98.00 312 ASN A N 1
ATOM 2480 C CA . ASN A 1 312 ? -22.544 3.821 29.881 1.00 98.00 312 ASN A CA 1
ATOM 2481 C C . ASN A 1 312 ? -22.609 3.325 28.428 1.00 98.00 312 ASN A C 1
ATOM 2483 O O . ASN A 1 312 ? -23.056 2.203 28.178 1.00 98.00 312 ASN A O 1
ATOM 2487 N N . PHE A 1 313 ? -22.138 4.133 27.475 1.00 98.38 313 PHE A N 1
ATOM 2488 C CA . PHE A 1 313 ? -22.010 3.753 26.069 1.00 98.38 313 PHE A CA 1
ATOM 2489 C C . PHE A 1 313 ? -21.091 2.531 25.891 1.00 98.38 313 PHE A C 1
ATOM 2491 O O . PHE A 1 313 ? -21.435 1.620 25.140 1.00 98.38 313 PHE A O 1
ATOM 2498 N N . MET A 1 314 ? -20.012 2.441 26.668 1.00 98.12 314 MET A N 1
ATOM 2499 C CA . MET A 1 314 ? -19.059 1.325 26.654 1.00 98.12 314 MET A CA 1
ATOM 2500 C C . MET A 1 314 ? -19.481 0.113 27.502 1.00 98.12 314 MET A C 1
ATOM 2502 O O . MET A 1 314 ? -18.686 -0.794 27.718 1.00 98.12 314 MET A O 1
ATOM 2506 N N . GLY A 1 315 ? -20.730 0.060 27.974 1.00 97.56 315 GLY A N 1
ATOM 2507 C CA . GLY A 1 315 ? -21.254 -1.057 28.770 1.00 97.56 315 GLY A CA 1
ATOM 2508 C C . GLY A 1 315 ? -21.302 -0.801 30.279 1.00 97.56 315 GLY A C 1
ATOM 2509 O O . GLY A 1 315 ? -21.616 -1.705 31.054 1.00 97.56 315 GLY A O 1
ATOM 2510 N N . GLY A 1 316 ? -21.047 0.438 30.700 1.00 97.56 316 GLY A N 1
ATOM 2511 C CA . GLY A 1 316 ? -21.045 0.879 32.095 1.00 97.56 316 GLY A CA 1
ATOM 2512 C C . GLY A 1 316 ? -19.744 0.572 32.831 1.00 97.56 316 GLY A C 1
ATOM 2513 O O . GLY A 1 316 ? -19.754 0.558 34.060 1.00 97.56 316 GLY A O 1
ATOM 2514 N N . ILE A 1 317 ? -18.669 0.275 32.101 1.00 97.56 317 ILE A N 1
ATOM 2515 C CA . ILE A 1 317 ? -17.372 -0.134 32.646 1.00 97.56 317 ILE A CA 1
ATOM 2516 C C . ILE A 1 317 ? -16.552 1.058 33.135 1.00 97.56 317 ILE A C 1
ATOM 2518 O O . ILE A 1 317 ? -16.672 2.178 32.623 1.00 97.56 317 ILE A O 1
ATOM 2522 N N . ARG A 1 318 ? -15.687 0.788 34.106 1.00 97.88 318 ARG A N 1
ATOM 2523 C CA . ARG A 1 318 ? -14.669 1.701 34.611 1.00 97.88 318 ARG A CA 1
ATOM 2524 C C . ARG A 1 318 ? -13.320 0.991 34.616 1.00 97.88 318 ARG A C 1
ATOM 2526 O O . ARG A 1 318 ? -13.227 -0.141 35.083 1.00 97.88 318 ARG A O 1
ATOM 2533 N N . TRP A 1 319 ? -12.287 1.653 34.109 1.00 97.75 319 TRP A N 1
ATOM 2534 C CA . TRP A 1 319 ? -10.918 1.140 34.104 1.00 97.75 319 TRP A CA 1
ATOM 2535 C C . TRP A 1 319 ? -10.436 0.840 35.530 1.00 97.75 319 TRP A C 1
ATOM 2537 O O . TRP A 1 319 ? -10.730 1.596 36.463 1.00 97.75 319 TRP A O 1
ATOM 2547 N N . LYS A 1 320 ? -9.713 -0.272 35.698 1.00 97.00 320 LYS A N 1
ATOM 2548 C CA . LYS A 1 320 ? -9.245 -0.765 36.999 1.00 97.00 320 LYS A CA 1
ATOM 2549 C C . LYS A 1 320 ? -7.734 -0.988 37.051 1.00 97.00 320 LYS A C 1
ATOM 2551 O O . LYS A 1 320 ? -7.108 -0.522 37.997 1.00 97.00 320 LYS A O 1
ATOM 2556 N N . ASP A 1 321 ? -7.188 -1.736 36.099 1.00 96.38 321 ASP A N 1
ATOM 2557 C CA . ASP A 1 321 ? -5.773 -2.135 36.062 1.00 96.38 321 ASP A CA 1
ATOM 2558 C C . ASP A 1 321 ? -5.379 -2.619 34.654 1.00 96.38 321 ASP A C 1
ATOM 2560 O O . ASP A 1 321 ? -6.245 -2.730 33.782 1.00 96.38 321 ASP A O 1
ATOM 2564 N N . TYR A 1 322 ? -4.108 -2.948 34.426 1.00 96.56 322 TYR A N 1
ATOM 2565 C CA . TYR A 1 322 ? -3.594 -3.404 33.133 1.00 96.56 322 TYR A CA 1
ATOM 2566 C C . TYR A 1 322 ? -2.333 -4.274 33.236 1.00 96.56 322 TYR A C 1
ATOM 2568 O O . TYR A 1 322 ? -1.573 -4.211 34.202 1.00 96.56 322 TYR A O 1
ATOM 2576 N N . ILE A 1 323 ? -2.071 -5.075 32.202 1.00 95.00 323 ILE A N 1
ATOM 2577 C CA . ILE A 1 323 ? -0.807 -5.803 32.058 1.00 95.00 323 ILE A CA 1
ATOM 2578 C C . ILE A 1 323 ? 0.246 -4.860 31.458 1.00 95.00 323 ILE A C 1
ATOM 2580 O O . ILE A 1 323 ? 0.355 -4.727 30.244 1.00 95.00 323 ILE A O 1
ATOM 2584 N N . ALA A 1 324 ? 1.073 -4.245 32.308 1.00 84.44 324 ALA A N 1
ATOM 2585 C CA . ALA A 1 324 ? 2.063 -3.239 31.892 1.00 84.44 324 ALA A CA 1
ATOM 2586 C C . ALA A 1 324 ? 3.173 -3.740 30.943 1.00 84.44 324 ALA A C 1
ATOM 2588 O O . ALA A 1 324 ? 3.896 -2.946 30.343 1.00 84.44 324 ALA A O 1
ATOM 2589 N N . ARG A 1 325 ? 3.369 -5.058 30.828 1.00 87.06 325 ARG A N 1
ATOM 2590 C CA . ARG A 1 325 ? 4.256 -5.662 29.824 1.00 87.06 325 ARG A CA 1
ATOM 2591 C C . ARG A 1 325 ? 3.385 -6.384 28.815 1.00 87.06 325 ARG A C 1
ATOM 2593 O O . ARG A 1 325 ? 2.571 -7.199 29.228 1.00 87.06 325 ARG A O 1
ATOM 2600 N N . PHE A 1 326 ? 3.600 -6.130 27.524 1.00 91.81 326 PHE A N 1
ATOM 2601 C CA . PHE A 1 326 ? 2.845 -6.803 26.470 1.00 91.81 326 PHE A CA 1
ATOM 2602 C C . PHE A 1 326 ? 2.759 -8.311 26.699 1.00 91.81 326 PHE A C 1
ATOM 2604 O O . PHE A 1 326 ? 3.776 -8.966 26.946 1.00 91.81 326 PHE A O 1
ATOM 2611 N N . ALA A 1 327 ? 1.546 -8.833 26.566 1.00 96.56 327 ALA A N 1
ATOM 2612 C CA . ALA A 1 327 ? 1.271 -10.256 26.570 1.00 96.56 327 ALA A CA 1
ATOM 2613 C C . ALA A 1 327 ? 0.542 -10.638 25.283 1.00 96.56 327 ALA A C 1
ATOM 2615 O O . ALA A 1 327 ? -0.232 -9.847 24.731 1.00 96.56 327 ALA A O 1
ATOM 2616 N N . SER A 1 328 ? 0.792 -11.856 24.816 1.00 97.81 328 SER A N 1
ATOM 2617 C CA . SER A 1 328 ? -0.070 -12.474 23.814 1.00 97.81 328 SER A CA 1
ATOM 2618 C C . SER A 1 328 ? -1.364 -12.969 24.459 1.00 97.81 328 SER A C 1
ATOM 2620 O O . SER A 1 328 ? -1.380 -13.180 25.668 1.00 97.81 328 SER A O 1
ATOM 2622 N N . GLY A 1 329 ? -2.425 -13.165 23.677 1.00 97.94 329 GLY A N 1
ATOM 2623 C CA . GLY A 1 329 ? -3.679 -13.771 24.125 1.00 97.94 329 GLY A CA 1
ATOM 2624 C C . GLY A 1 329 ? -4.478 -14.354 22.960 1.00 97.94 329 GLY A C 1
ATOM 2625 O O . GLY A 1 329 ? -4.471 -13.810 21.853 1.00 97.94 329 GLY A O 1
ATOM 2626 N N . VAL A 1 330 ? -5.158 -15.472 23.203 1.00 98.75 330 VAL A N 1
ATOM 2627 C CA . VAL A 1 330 ? -6.082 -16.121 22.268 1.00 98.75 330 VAL A CA 1
ATOM 2628 C C . VAL A 1 330 ? -7.456 -15.480 22.415 1.00 98.75 330 VAL A C 1
ATOM 2630 O O . VAL A 1 330 ? -8.028 -15.444 23.501 1.00 98.75 330 VAL A O 1
ATOM 2633 N N . LEU A 1 331 ? -8.003 -14.981 21.313 1.00 98.56 331 LEU A N 1
ATOM 2634 C CA . LEU A 1 331 ? -9.366 -14.471 21.243 1.00 98.56 331 LEU A CA 1
ATOM 2635 C C . LEU A 1 331 ? -10.270 -15.532 20.631 1.00 98.56 331 LEU A C 1
ATOM 2637 O O . LEU A 1 331 ? -9.884 -16.203 19.674 1.00 98.56 331 LEU A O 1
ATOM 2641 N N . HIS A 1 332 ? -11.494 -15.616 21.141 1.00 98.75 332 HIS A N 1
ATOM 2642 C CA . HIS A 1 332 ? -12.567 -16.450 20.617 1.00 98.75 332 HIS A CA 1
ATOM 2643 C C . HIS A 1 332 ? -13.703 -15.572 20.093 1.00 98.75 332 HIS A C 1
ATOM 2645 O O . HIS A 1 332 ? -14.176 -14.668 20.788 1.00 98.75 332 HIS A O 1
ATOM 2651 N N . VAL A 1 333 ? -14.145 -15.838 18.864 1.00 98.56 333 VAL A N 1
ATOM 2652 C CA . VAL A 1 333 ? -15.300 -15.166 18.262 1.00 98.56 333 VAL A CA 1
ATOM 2653 C C . VAL A 1 333 ? -16.579 -15.781 18.824 1.00 98.56 333 VAL A C 1
ATOM 2655 O O . VAL A 1 333 ? -16.810 -16.980 18.703 1.00 98.56 333 VAL A O 1
ATOM 2658 N N . GLU A 1 334 ? -17.435 -14.950 19.416 1.00 98.12 334 GLU A N 1
ATOM 2659 C CA . GLU A 1 334 ? -18.698 -15.391 20.022 1.00 98.12 334 GLU A CA 1
ATOM 2660 C C . GLU A 1 334 ? -19.904 -15.195 19.101 1.00 98.12 334 GLU A C 1
ATOM 2662 O O . GLU A 1 334 ? -20.882 -15.934 19.185 1.00 98.12 334 GLU A O 1
ATOM 2667 N N . ASN A 1 335 ? -19.849 -14.198 18.213 1.00 96.12 335 ASN A N 1
ATOM 2668 C CA . ASN A 1 335 ? -20.960 -13.861 17.329 1.00 96.12 335 ASN A CA 1
ATOM 2669 C C . ASN A 1 335 ? -20.501 -13.743 15.875 1.00 96.12 335 ASN A C 1
ATOM 2671 O O . ASN A 1 335 ? -20.213 -12.652 15.377 1.00 96.12 335 ASN A O 1
ATOM 2675 N N . ARG A 1 336 ? -20.453 -14.891 15.200 1.00 93.00 336 ARG A N 1
ATOM 2676 C CA . ARG A 1 336 ? -19.996 -15.029 13.809 1.00 93.00 336 ARG A CA 1
ATOM 2677 C C . ARG A 1 336 ? -20.935 -14.396 12.785 1.00 93.00 336 ARG A C 1
ATOM 2679 O O . ARG A 1 336 ? -20.485 -13.988 11.719 1.00 93.00 336 ARG A O 1
ATOM 2686 N N . ASP A 1 337 ? -22.217 -14.292 13.120 1.00 91.62 337 ASP A N 1
ATOM 2687 C CA . ASP A 1 337 ? -23.235 -13.750 12.218 1.00 91.62 337 ASP A CA 1
ATOM 2688 C C . ASP A 1 337 ? -23.190 -12.218 12.150 1.00 91.62 337 ASP A C 1
ATOM 2690 O O . ASP A 1 337 ? -23.754 -11.602 11.242 1.00 91.62 337 ASP A O 1
ATOM 2694 N N . HIS A 1 338 ? -22.520 -11.571 13.109 1.00 95.56 338 HIS A N 1
ATOM 2695 C CA . HIS A 1 338 ? -22.372 -10.125 13.087 1.00 95.56 338 HIS A CA 1
ATOM 2696 C C . HIS A 1 338 ? -21.483 -9.697 11.903 1.00 95.56 338 HIS A C 1
ATOM 2698 O O . HIS A 1 338 ? -20.393 -10.245 11.744 1.00 95.56 338 HIS A O 1
ATOM 2704 N N . PRO A 1 339 ? -21.844 -8.659 11.117 1.00 93.06 339 PRO A N 1
ATOM 2705 C CA . PRO A 1 339 ? -21.067 -8.251 9.938 1.00 93.06 339 PRO A CA 1
ATOM 2706 C C . PRO A 1 339 ? -19.590 -7.936 10.211 1.00 93.06 339 PRO A C 1
ATOM 2708 O O . PRO A 1 339 ? -18.745 -8.136 9.346 1.00 93.06 339 PRO A O 1
ATOM 2711 N N . VAL A 1 340 ? -19.269 -7.470 11.422 1.00 96.00 340 VAL A N 1
ATOM 2712 C CA . VAL A 1 340 ? -17.882 -7.236 11.873 1.00 96.00 340 VAL A CA 1
ATOM 2713 C C . VAL A 1 340 ? -17.050 -8.527 11.899 1.00 96.00 340 VAL A C 1
ATOM 2715 O O . VAL A 1 340 ? -15.854 -8.477 11.625 1.00 96.00 340 VAL A O 1
ATOM 2718 N N . MET A 1 341 ? -17.674 -9.674 12.175 1.00 96.62 341 MET A N 1
ATOM 2719 C CA . MET A 1 341 ? -17.015 -10.977 12.327 1.00 96.62 341 MET A CA 1
ATOM 2720 C C . MET A 1 341 ? -17.074 -11.849 11.068 1.00 96.62 341 MET A C 1
ATOM 2722 O O . MET A 1 341 ? -16.636 -12.997 11.085 1.00 96.62 341 MET A O 1
ATOM 2726 N N . MET A 1 342 ? -17.568 -11.305 9.954 1.00 81.19 342 MET A N 1
ATOM 2727 C CA . MET A 1 342 ? -17.630 -12.028 8.687 1.00 81.19 342 MET A CA 1
ATOM 2728 C C . MET A 1 342 ? -16.223 -12.391 8.187 1.00 81.19 342 MET A C 1
ATOM 2730 O O . MET A 1 342 ? -15.364 -11.518 8.039 1.00 81.19 342 MET A O 1
ATOM 2734 N N . ASP A 1 343 ? -16.012 -13.677 7.902 1.00 78.00 343 ASP A N 1
ATOM 2735 C CA . ASP A 1 343 ? -14.730 -14.284 7.506 1.00 78.00 343 ASP A CA 1
ATOM 2736 C C . ASP A 1 343 ? -13.587 -14.101 8.521 1.00 78.00 343 ASP A C 1
ATOM 2738 O O . ASP A 1 343 ? -12.408 -14.170 8.170 1.00 78.00 343 ASP A O 1
ATOM 2742 N N . VAL A 1 344 ? -13.920 -13.875 9.792 1.00 86.19 344 VAL A N 1
ATOM 2743 C CA . VAL A 1 344 ? -12.953 -13.923 10.893 1.00 86.19 344 VAL A CA 1
ATOM 2744 C C . VAL A 1 344 ? -12.879 -15.369 11.412 1.00 86.19 344 VAL A C 1
ATOM 2746 O O . VAL A 1 344 ? -13.929 -15.997 11.570 1.00 86.19 344 VAL A O 1
ATOM 2749 N N . PRO A 1 345 ? -11.679 -15.931 11.666 1.00 86.88 345 PRO A N 1
ATOM 2750 C CA . PRO A 1 345 ? -11.542 -17.266 12.251 1.00 86.88 345 PRO A CA 1
ATOM 2751 C C . PRO A 1 345 ? -12.222 -17.383 13.621 1.00 86.88 345 PRO A C 1
ATOM 2753 O O . PRO A 1 345 ? -12.250 -16.416 14.378 1.00 86.88 345 PRO A O 1
ATOM 2756 N N . ASP A 1 346 ? -12.681 -18.587 13.976 1.00 94.25 346 ASP A N 1
ATOM 2757 C CA . ASP A 1 346 ? -13.354 -18.860 15.262 1.00 94.25 346 ASP A CA 1
ATOM 2758 C C . ASP A 1 346 ? -12.472 -18.529 16.479 1.00 94.25 346 ASP A C 1
ATOM 2760 O O . ASP A 1 346 ? -12.971 -18.169 17.548 1.00 94.25 346 ASP A O 1
ATOM 2764 N N . SER A 1 347 ? -11.153 -18.605 16.304 1.00 97.69 347 SER A N 1
ATOM 2765 C CA . SER A 1 347 ? -10.167 -18.126 17.265 1.00 97.69 347 SER A CA 1
ATOM 2766 C C . SER A 1 347 ? -8.901 -17.633 16.576 1.00 97.69 347 SER A C 1
ATOM 2768 O O . SER A 1 347 ? -8.513 -18.178 15.540 1.00 97.69 347 SER A O 1
ATOM 2770 N N . PHE A 1 348 ? -8.217 -16.657 17.168 1.00 97.94 348 PHE A N 1
ATOM 2771 C CA . PHE A 1 348 ? -6.937 -16.140 16.675 1.00 97.94 348 PHE A CA 1
ATOM 2772 C C . PHE A 1 348 ? -6.079 -15.589 17.817 1.00 97.94 348 PHE A C 1
ATOM 2774 O O . PHE A 1 348 ? -6.594 -15.204 18.863 1.00 97.94 348 PHE A O 1
ATOM 2781 N N . VAL A 1 349 ? -4.763 -15.545 17.612 1.00 97.62 349 VAL A N 1
ATOM 2782 C CA . VAL A 1 349 ? -3.804 -15.030 18.599 1.00 97.62 349 VAL A CA 1
ATOM 2783 C C . VAL A 1 349 ? -3.504 -13.566 18.312 1.00 97.62 349 VAL A C 1
ATOM 2785 O O . VAL A 1 349 ? -3.214 -13.200 17.174 1.00 97.62 349 VAL A O 1
ATOM 2788 N N . ILE A 1 350 ? -3.530 -12.732 19.345 1.00 97.94 350 ILE A N 1
ATOM 2789 C CA . ILE A 1 350 ? -2.882 -11.421 19.341 1.00 97.94 350 ILE A CA 1
ATOM 2790 C C . ILE A 1 350 ? -1.551 -11.577 20.064 1.00 97.94 350 ILE A C 1
ATOM 2792 O O . ILE A 1 350 ? -1.533 -11.947 21.227 1.00 97.94 350 ILE A O 1
ATOM 2796 N N . GLU A 1 351 ? -0.442 -11.325 19.369 1.00 90.62 351 GLU A N 1
ATOM 2797 C CA . GLU A 1 351 ? 0.912 -11.630 19.861 1.00 90.62 351 GLU A CA 1
ATOM 2798 C C . GLU A 1 351 ? 1.423 -10.640 20.916 1.00 90.62 351 GLU A C 1
ATOM 2800 O O . GLU A 1 351 ? 2.213 -10.996 21.789 1.00 90.62 351 GLU A O 1
ATOM 2805 N N . LYS A 1 352 ? 1.024 -9.368 20.813 1.00 91.00 352 LYS A N 1
ATOM 2806 C CA . LYS A 1 352 ? 1.499 -8.295 21.693 1.00 91.00 352 LYS A CA 1
ATOM 2807 C C . LYS A 1 352 ? 0.410 -7.259 21.903 1.00 91.00 352 LYS A C 1
ATOM 2809 O O . LYS A 1 352 ? 0.151 -6.467 21.000 1.00 91.00 352 LYS A O 1
ATOM 2814 N N . GLU A 1 353 ? -0.169 -7.242 23.095 1.00 95.25 353 GLU A N 1
ATOM 2815 C CA . GLU A 1 353 ? -1.117 -6.207 23.500 1.00 95.25 353 GLU A CA 1
ATOM 2816 C C . GLU A 1 353 ? -1.001 -5.885 24.998 1.00 95.25 353 GLU A C 1
ATOM 2818 O O . GLU A 1 353 ? -0.524 -6.700 25.795 1.00 95.25 353 GLU A O 1
ATOM 2823 N N . GLU A 1 354 ? -1.365 -4.655 25.358 1.00 94.94 354 GLU A N 1
ATOM 2824 C CA . GLU A 1 354 ? -1.478 -4.167 26.730 1.00 94.94 354 GLU A CA 1
ATOM 2825 C C . GLU A 1 354 ? -2.920 -4.371 27.212 1.00 94.94 354 GLU A C 1
ATOM 2827 O O . GLU A 1 354 ? -3.815 -3.570 26.963 1.00 94.94 354 GLU A O 1
ATOM 2832 N N . TRP A 1 355 ? -3.180 -5.499 27.866 1.00 97.06 355 TRP A N 1
ATOM 2833 C CA . TRP A 1 355 ? -4.542 -5.869 28.253 1.00 97.06 355 TRP A CA 1
ATOM 2834 C C . TRP A 1 355 ? -5.021 -5.065 29.463 1.00 97.06 355 TRP A C 1
ATOM 2836 O O . TRP A 1 355 ? -4.342 -5.014 30.488 1.00 97.06 355 TRP A O 1
ATOM 2846 N N . TYR A 1 356 ? -6.204 -4.463 29.360 1.00 97.06 356 TYR A N 1
ATOM 2847 C CA . TYR A 1 356 ? -6.847 -3.661 30.399 1.00 97.06 356 TYR A CA 1
ATOM 2848 C C . TYR A 1 356 ? -7.869 -4.505 31.127 1.00 97.06 356 TYR A C 1
ATOM 2850 O O . TYR A 1 356 ? -8.421 -5.456 30.595 1.00 97.06 356 TYR A O 1
ATOM 2858 N N . THR A 1 357 ? -8.152 -4.111 32.353 1.00 97.25 357 THR A N 1
ATOM 2859 C CA . THR A 1 357 ? -9.188 -4.703 33.180 1.00 97.25 357 THR A CA 1
ATOM 2860 C C . THR A 1 357 ? -10.140 -3.615 33.636 1.00 97.25 357 THR A C 1
ATOM 2862 O O . THR A 1 357 ? -9.753 -2.456 33.831 1.00 97.25 357 THR A O 1
ATOM 2865 N N . TRP A 1 358 ? -11.396 -3.994 33.832 1.00 96.75 358 TRP A N 1
ATOM 2866 C CA . TRP A 1 358 ? -12.437 -3.096 34.311 1.00 96.75 358 TRP A CA 1
ATOM 2867 C C . TRP A 1 358 ? -13.011 -3.573 35.644 1.00 96.75 358 TRP A C 1
ATOM 2869 O O . TRP A 1 358 ? -12.758 -4.688 36.103 1.00 96.75 358 TRP A O 1
ATOM 2879 N N . ASP A 1 359 ? -13.792 -2.710 36.286 1.00 96.38 359 ASP A N 1
ATOM 2880 C CA . ASP A 1 359 ? -14.514 -3.014 37.522 1.00 96.38 359 ASP A CA 1
ATOM 2881 C C . ASP A 1 359 ? -15.544 -4.146 37.359 1.00 96.38 359 ASP A C 1
ATOM 2883 O O . ASP A 1 359 ? -15.827 -4.857 38.326 1.00 96.38 359 ASP A O 1
ATOM 2887 N N . LYS A 1 360 ? -16.086 -4.324 36.148 1.00 95.88 360 LYS A N 1
ATOM 2888 C CA . LYS A 1 360 ? -17.050 -5.372 35.780 1.00 95.88 360 LYS A CA 1
ATOM 2889 C C . LYS A 1 360 ? -17.060 -5.637 34.271 1.00 95.88 360 LYS A C 1
ATOM 2891 O O . LYS A 1 360 ? -16.619 -4.802 33.486 1.00 95.88 360 LYS A O 1
ATOM 2896 N N . SER A 1 361 ? -17.636 -6.769 33.864 1.00 97.19 361 SER A N 1
ATOM 2897 C CA . SER A 1 361 ? -17.838 -7.100 32.446 1.00 97.19 361 SER A CA 1
ATOM 2898 C C . SER A 1 361 ? -18.880 -6.174 31.786 1.00 97.19 361 SER A C 1
ATOM 2900 O O . SER A 1 361 ? -19.938 -5.929 32.382 1.00 97.19 361 SER A O 1
ATOM 2902 N N . PRO A 1 362 ? -18.645 -5.689 30.547 1.00 97.69 362 PRO A N 1
ATOM 2903 C CA . PRO A 1 362 ? -19.618 -4.889 29.799 1.00 97.69 362 PRO A CA 1
ATOM 2904 C C . PRO A 1 362 ? -20.805 -5.721 29.288 1.00 97.69 362 PRO A C 1
ATOM 2906 O O . PRO A 1 362 ? -21.838 -5.155 28.917 1.00 97.69 362 PRO A O 1
ATOM 2909 N N . ARG A 1 363 ? -20.675 -7.057 29.265 1.00 97.50 363 ARG A N 1
ATOM 2910 C CA . ARG A 1 363 ? -21.585 -8.017 28.618 1.00 97.50 363 ARG A CA 1
ATOM 2911 C C . ARG A 1 363 ? -23.080 -7.805 28.904 1.00 97.50 363 ARG A C 1
ATOM 2913 O O . ARG A 1 363 ? -23.854 -7.911 27.957 1.00 97.50 363 ARG A O 1
ATOM 2920 N N . PRO A 1 364 ? -23.541 -7.448 30.122 1.00 97.25 364 PRO A N 1
ATOM 2921 C CA . PRO A 1 364 ? -24.969 -7.204 30.363 1.00 97.25 364 PRO A CA 1
ATOM 2922 C C . PRO A 1 364 ? -25.563 -6.035 29.558 1.00 97.25 364 PRO A C 1
ATOM 2924 O O . PRO A 1 364 ? -26.781 -5.922 29.431 1.00 97.25 364 PRO A O 1
ATOM 2927 N N . ASN A 1 365 ? -24.721 -5.136 29.041 1.00 97.44 365 ASN A N 1
ATOM 2928 C CA . ASN A 1 365 ? -25.138 -3.893 28.398 1.00 97.44 365 ASN A CA 1
ATOM 2929 C C . ASN A 1 365 ? -24.787 -3.803 26.910 1.00 97.44 365 ASN A C 1
ATOM 2931 O O . ASN A 1 365 ? -25.234 -2.852 26.263 1.00 97.44 365 ASN A O 1
ATOM 2935 N N . VAL A 1 366 ? -24.022 -4.758 26.381 1.00 98.50 366 VAL A N 1
ATOM 2936 C CA . VAL A 1 366 ? -23.478 -4.739 25.017 1.00 98.50 366 VAL A CA 1
ATOM 2937 C C . VAL A 1 366 ? -23.664 -6.094 24.337 1.00 98.50 366 VAL A C 1
ATOM 2939 O O . VAL A 1 366 ? -23.831 -7.120 24.988 1.00 98.50 366 VAL A O 1
ATOM 2942 N N . GLN A 1 367 ? -23.609 -6.107 23.011 1.00 98.56 367 GLN A N 1
ATOM 2943 C CA . GLN A 1 367 ? -23.491 -7.327 22.228 1.00 98.56 367 GLN A CA 1
ATOM 2944 C C . GLN A 1 367 ? -22.008 -7.671 22.076 1.00 98.56 367 GLN A C 1
ATOM 2946 O O . GLN A 1 367 ? -21.294 -7.019 21.312 1.00 98.56 367 GLN A O 1
ATOM 2951 N N . VAL A 1 368 ? -21.550 -8.682 22.811 1.00 98.75 368 VAL A N 1
ATOM 2952 C CA . VAL A 1 368 ? -20.179 -9.194 22.699 1.00 98.75 368 VAL A CA 1
ATOM 2953 C C . VAL A 1 368 ? -20.012 -9.915 21.362 1.00 98.75 368 VAL A C 1
ATOM 2955 O O . VAL A 1 368 ? -20.885 -10.668 20.931 1.00 98.75 368 VAL A O 1
ATOM 2958 N N . LEU A 1 369 ? -18.906 -9.623 20.684 1.00 98.75 369 LEU A N 1
ATOM 2959 C CA . LEU A 1 369 ? -18.536 -10.207 19.398 1.00 98.75 369 LEU A CA 1
ATOM 2960 C C . LEU A 1 369 ? -17.319 -11.128 19.530 1.00 98.75 369 LEU A C 1
ATOM 2962 O O . LEU A 1 369 ? -17.264 -12.147 18.846 1.00 98.75 369 LEU A O 1
ATOM 2966 N N . ALA A 1 370 ? -16.367 -10.787 20.403 1.00 98.69 370 ALA A N 1
ATOM 2967 C CA . ALA A 1 370 ? -15.237 -11.641 20.752 1.00 98.69 370 ALA A CA 1
ATOM 2968 C C . ALA A 1 370 ? -14.781 -11.416 22.200 1.00 98.69 370 ALA A C 1
ATOM 2970 O O . ALA A 1 370 ? -14.906 -10.310 22.741 1.00 98.69 370 ALA A O 1
ATOM 2971 N N . ASN A 1 371 ? -14.212 -12.463 22.788 1.00 98.56 371 ASN A N 1
ATOM 2972 C CA . ASN A 1 371 ? -13.730 -12.523 24.166 1.00 98.56 371 ASN A CA 1
ATOM 2973 C C . ASN A 1 371 ? -12.313 -13.107 24.198 1.00 98.56 371 ASN A C 1
ATOM 2975 O O . ASN A 1 371 ? -12.015 -14.012 23.418 1.00 98.56 371 ASN A O 1
ATOM 2979 N N . VAL A 1 372 ? -11.441 -12.597 25.069 1.00 98.38 372 VAL A N 1
ATOM 2980 C CA . VAL A 1 372 ? -10.081 -13.138 25.226 1.00 98.38 372 VAL A CA 1
ATOM 2981 C C . VAL A 1 372 ? -10.057 -14.237 26.287 1.00 98.38 372 VAL A C 1
ATOM 2983 O O . VAL A 1 372 ? -10.706 -14.126 27.327 1.00 98.38 372 VAL A O 1
ATOM 2986 N N . ASP A 1 373 ? -9.324 -15.315 26.019 1.00 98.25 373 ASP A N 1
ATOM 2987 C CA . ASP A 1 373 ? -9.005 -16.343 27.006 1.00 98.25 373 ASP A CA 1
ATOM 2988 C C . ASP A 1 373 ? -7.819 -15.881 27.860 1.00 98.25 373 ASP A C 1
ATOM 2990 O O . ASP A 1 373 ? -6.659 -15.992 27.463 1.00 98.25 373 ASP A O 1
ATOM 2994 N N . GLU A 1 374 ? -8.090 -15.381 29.064 1.00 97.81 374 GLU A N 1
ATOM 2995 C CA . GLU A 1 374 ? -7.041 -14.934 29.989 1.00 97.81 374 GLU A CA 1
ATOM 2996 C C . GLU A 1 374 ? -6.137 -16.076 30.492 1.00 97.81 374 GLU A C 1
ATOM 2998 O O . GLU A 1 374 ? -5.061 -15.826 31.041 1.00 97.81 374 GLU A O 1
ATOM 3003 N N . GLY A 1 375 ? -6.548 -17.340 30.334 1.00 97.81 375 GLY A N 1
ATOM 3004 C CA . GLY A 1 375 ? -5.706 -18.506 30.603 1.00 97.81 375 GLY A CA 1
ATOM 3005 C C . GLY A 1 375 ? -4.586 -18.684 29.576 1.00 97.81 375 GLY A C 1
ATOM 3006 O O . GLY A 1 375 ? -3.585 -19.331 29.873 1.00 97.81 375 GLY A O 1
ATOM 3007 N N . SER A 1 376 ? -4.733 -18.077 28.398 1.00 98.12 376 SER A N 1
ATOM 3008 C CA . SER A 1 376 ? -3.772 -18.158 27.295 1.00 98.12 376 SER A CA 1
ATOM 3009 C C . SER A 1 376 ? -2.688 -17.079 27.325 1.00 98.12 376 SER A C 1
ATOM 3011 O O . SER A 1 376 ? -1.815 -17.074 26.455 1.00 98.12 376 SER A O 1
ATOM 3013 N N . TYR A 1 377 ? -2.734 -16.156 28.293 1.00 98.12 377 TYR A N 1
ATOM 3014 C CA . TYR A 1 377 ? -1.784 -15.054 28.336 1.00 98.12 377 TYR A CA 1
ATOM 3015 C C . TYR A 1 377 ? -0.340 -15.540 28.447 1.00 98.12 377 TYR A C 1
ATOM 3017 O O . TYR A 1 377 ? 0.005 -16.312 29.341 1.00 98.12 377 TYR A O 1
ATOM 3025 N N . GLN A 1 378 ? 0.518 -15.034 27.558 1.00 95.94 378 GLN A N 1
ATOM 3026 C CA . GLN A 1 378 ? 1.956 -15.281 27.615 1.00 95.94 378 GLN A CA 1
ATOM 3027 C C . GLN A 1 378 ? 2.734 -13.955 27.538 1.00 95.94 378 GLN A C 1
ATOM 3029 O O . GLN A 1 378 ? 2.632 -13.268 26.517 1.00 95.94 378 GLN A O 1
ATOM 3034 N N . PRO A 1 379 ? 3.555 -13.614 28.556 1.00 96.25 379 PRO A N 1
ATOM 3035 C CA . PRO A 1 379 ? 3.739 -14.351 29.814 1.00 96.25 379 PRO A CA 1
ATOM 3036 C C . PRO A 1 379 ? 2.469 -14.374 30.677 1.00 96.25 379 PRO A C 1
ATOM 3038 O O . PRO A 1 379 ? 1.667 -13.444 30.610 1.00 96.25 379 PRO A O 1
ATOM 3041 N N . ASP A 1 380 ? 2.309 -15.424 31.492 1.00 95.69 380 ASP A N 1
ATOM 3042 C CA . ASP A 1 380 ? 1.191 -15.504 32.441 1.00 95.69 380 ASP A CA 1
ATOM 3043 C C . ASP A 1 380 ? 1.223 -14.326 33.430 1.00 95.69 380 ASP A C 1
ATOM 3045 O O . ASP A 1 380 ? 2.275 -13.753 33.736 1.00 95.69 380 ASP A O 1
ATOM 3049 N N . THR A 1 381 ? 0.045 -13.956 33.923 1.00 94.81 381 THR A N 1
ATOM 3050 C CA . THR A 1 381 ? -0.181 -12.772 34.753 1.00 94.81 381 THR A CA 1
ATOM 3051 C C . THR A 1 381 ? -1.256 -13.028 35.808 1.00 94.81 381 THR A C 1
ATOM 3053 O O . THR A 1 381 ? -2.147 -13.858 35.639 1.00 94.81 381 THR A O 1
ATOM 3056 N N . THR A 1 382 ? -1.217 -12.267 36.900 1.00 94.75 382 THR A N 1
ATOM 3057 C CA . THR A 1 382 ? -2.289 -12.240 37.907 1.00 94.75 382 THR A CA 1
ATOM 3058 C C . THR A 1 382 ? -3.361 -11.186 37.615 1.00 94.75 382 THR A C 1
ATOM 3060 O O . THR A 1 382 ? -4.381 -11.156 38.299 1.00 94.75 382 THR A O 1
ATOM 3063 N N . VAL A 1 383 ? -3.139 -10.305 36.634 1.00 95.56 383 VAL A N 1
ATOM 3064 C CA . VAL A 1 383 ? -4.077 -9.241 36.244 1.00 95.56 383 VAL A CA 1
ATOM 3065 C C . VAL A 1 383 ? -5.120 -9.828 35.289 1.00 95.56 383 VAL A C 1
ATOM 3067 O O . VAL A 1 383 ? -4.832 -10.038 34.112 1.00 95.56 383 VAL A O 1
ATOM 3070 N N . LYS A 1 384 ? -6.302 -10.157 35.827 1.00 94.25 384 LYS A N 1
ATOM 3071 C CA . LYS A 1 384 ? -7.385 -10.906 35.162 1.00 94.25 384 LYS A CA 1
ATOM 3072 C C . LYS A 1 384 ? -8.766 -10.414 35.630 1.00 94.25 384 LYS A C 1
ATOM 3074 O O . LYS A 1 384 ? -8.903 -9.997 36.784 1.00 94.25 384 LYS A O 1
ATOM 3079 N N . VAL A 1 385 ? -9.784 -10.466 34.766 1.00 93.88 385 VAL A N 1
ATOM 3080 C CA . VAL A 1 385 ? -11.194 -10.117 35.084 1.00 93.88 385 VAL A CA 1
ATOM 3081 C C . VAL A 1 385 ? -12.165 -11.295 35.004 1.00 93.88 385 VAL A C 1
ATOM 3083 O O . VAL A 1 385 ? -13.318 -11.161 35.418 1.00 93.88 385 VAL A O 1
ATOM 3086 N N . GLY A 1 386 ? -11.723 -12.451 34.509 1.00 93.69 386 GLY A N 1
ATOM 3087 C CA . GLY A 1 386 ? -12.583 -13.592 34.219 1.00 93.69 386 GLY A CA 1
ATOM 3088 C C . GLY A 1 386 ? -13.260 -13.440 32.858 1.00 93.69 386 GLY A C 1
ATOM 3089 O O . GLY A 1 386 ? -12.654 -13.722 31.831 1.00 93.69 386 GLY A O 1
ATOM 3090 N N . ASP A 1 387 ? -14.525 -13.014 32.839 1.00 95.31 387 ASP A N 1
ATOM 3091 C CA . ASP A 1 387 ? -15.219 -12.703 31.582 1.00 95.31 387 ASP A CA 1
ATOM 3092 C C . ASP A 1 387 ? -14.647 -11.409 30.988 1.00 95.31 387 ASP A C 1
ATOM 3094 O O . ASP A 1 387 ? -14.905 -10.321 31.511 1.00 95.31 387 ASP A O 1
ATOM 3098 N N . HIS A 1 388 ? -13.878 -11.533 29.904 1.00 97.94 388 HIS A N 1
ATOM 3099 C CA . HIS A 1 388 ? -13.103 -10.445 29.310 1.00 97.94 388 HIS A CA 1
ATOM 3100 C C . HIS A 1 388 ? -13.491 -10.179 27.840 1.00 97.94 388 HIS A C 1
ATOM 3102 O O . HIS A 1 388 ? -12.728 -10.488 26.914 1.00 97.94 388 HIS A O 1
ATOM 3108 N N . PRO A 1 389 ? -14.681 -9.597 27.583 1.00 98.31 389 PRO A N 1
ATOM 3109 C CA . PRO A 1 389 ? -15.052 -9.156 26.248 1.00 98.31 389 PRO A CA 1
ATOM 3110 C C . PRO A 1 389 ? -14.033 -8.155 25.714 1.00 98.31 389 PRO A C 1
ATOM 3112 O O . PRO A 1 389 ? -13.655 -7.221 26.416 1.00 98.31 389 PRO A O 1
ATOM 3115 N N . VAL A 1 390 ? -13.618 -8.326 24.462 1.00 98.44 390 VAL A N 1
ATOM 3116 C CA . VAL A 1 390 ? -12.592 -7.484 23.818 1.00 98.44 390 VAL A CA 1
ATOM 3117 C C . VAL A 1 390 ? -13.072 -6.881 22.507 1.00 98.44 390 VAL A C 1
ATOM 3119 O O . VAL A 1 390 ? -12.505 -5.909 22.025 1.00 98.44 390 VAL A O 1
ATOM 3122 N N . ILE A 1 391 ? -14.150 -7.399 21.923 1.00 98.81 391 ILE A N 1
ATOM 3123 C CA . ILE A 1 391 ? -14.807 -6.749 20.790 1.00 98.81 391 ILE A CA 1
ATOM 3124 C C . ILE A 1 391 ? -16.303 -6.775 21.045 1.00 98.81 391 ILE A C 1
ATOM 3126 O O . ILE A 1 391 ? -16.867 -7.847 21.266 1.00 98.81 391 ILE A O 1
ATOM 3130 N N . TRP A 1 392 ? -16.960 -5.618 21.027 1.00 98.81 392 TRP A N 1
ATOM 3131 C CA . TRP A 1 392 ? -18.401 -5.533 21.268 1.00 98.81 392 TRP A CA 1
ATOM 3132 C C . TRP A 1 392 ? -19.051 -4.335 20.580 1.00 98.81 392 TRP A C 1
ATOM 3134 O O . TRP A 1 392 ? -18.393 -3.365 20.214 1.00 98.81 392 TRP A O 1
ATOM 3144 N N . SER A 1 393 ? -20.372 -4.393 20.433 1.00 98.56 393 SER A N 1
ATOM 3145 C CA . SER A 1 393 ? -21.216 -3.301 19.943 1.00 98.56 393 SER A CA 1
ATOM 3146 C C . SER A 1 393 ? -22.275 -2.940 20.984 1.00 98.56 393 SER A C 1
ATOM 3148 O O . SER A 1 393 ? -22.788 -3.817 21.675 1.00 98.56 393 SER A O 1
ATOM 3150 N N . ASN A 1 394 ? -22.647 -1.665 21.103 1.00 98.25 394 ASN A N 1
ATOM 3151 C CA . ASN A 1 394 ? -23.793 -1.236 21.898 1.00 98.25 394 ASN A CA 1
ATOM 3152 C C . ASN A 1 394 ? -25.031 -1.046 20.995 1.00 98.25 394 ASN A C 1
ATOM 3154 O O . ASN A 1 394 ? -25.167 0.000 20.348 1.00 98.25 394 ASN A O 1
ATOM 3158 N N . PRO A 1 395 ? -25.978 -2.005 20.966 1.00 96.00 395 PRO A N 1
ATOM 3159 C CA . PRO A 1 395 ? -27.130 -1.948 20.065 1.00 96.00 395 PRO A CA 1
ATOM 3160 C C . PRO A 1 395 ? -28.163 -0.880 20.456 1.00 96.00 395 PRO A C 1
ATOM 3162 O O . PRO A 1 395 ? -29.081 -0.611 19.684 1.00 96.00 395 PRO A O 1
ATOM 3165 N N . LYS A 1 396 ? -28.037 -0.265 21.642 1.00 96.25 396 LYS A N 1
ATOM 3166 C CA . LYS A 1 396 ? -28.973 0.760 22.135 1.00 96.25 396 LYS A CA 1
ATOM 3167 C C . LYS A 1 396 ? -28.770 2.120 21.452 1.00 96.25 396 LYS A C 1
ATOM 3169 O O . LYS A 1 396 ? -29.624 2.990 21.590 1.00 96.25 396 LYS A O 1
ATOM 3174 N N . MET A 1 397 ? -27.657 2.318 20.744 1.00 96.25 397 MET A N 1
ATOM 3175 C CA . MET A 1 397 ? -27.328 3.595 20.106 1.00 96.25 397 MET A CA 1
ATOM 3176 C C . MET A 1 397 ? -27.946 3.742 18.711 1.00 96.25 397 MET A C 1
ATOM 3178 O O . MET A 1 397 ? -28.216 2.765 18.006 1.00 96.25 397 MET A O 1
ATOM 3182 N N . GLY A 1 398 ? -28.149 4.991 18.283 1.00 94.00 398 GLY A N 1
ATOM 3183 C CA . GLY A 1 398 ? -28.570 5.309 16.919 1.00 94.00 398 GLY A CA 1
ATOM 3184 C C . GLY A 1 398 ? -27.496 4.966 15.881 1.00 94.00 398 GLY A C 1
ATOM 3185 O O . GLY A 1 398 ? -27.799 4.431 14.816 1.00 94.00 398 GLY A O 1
ATOM 3186 N N . ALA A 1 399 ? -26.231 5.242 16.186 1.00 95.38 399 ALA A N 1
ATOM 3187 C CA . ALA A 1 399 ? -25.103 4.960 15.309 1.00 95.38 399 ALA A CA 1
ATOM 3188 C C . ALA A 1 399 ? -24.707 3.485 15.364 1.00 95.38 399 ALA A C 1
ATOM 3190 O O . ALA A 1 399 ? -24.702 2.861 16.430 1.00 95.38 399 ALA A O 1
ATOM 3191 N N . ARG A 1 400 ? -24.293 2.938 14.216 1.00 97.31 400 ARG A N 1
ATOM 3192 C CA . ARG A 1 400 ? -23.555 1.671 14.204 1.00 97.31 400 ARG A CA 1
ATOM 3193 C C . ARG A 1 400 ? -22.224 1.900 14.901 1.00 97.31 400 ARG A C 1
ATOM 3195 O O . ARG A 1 400 ? -21.495 2.825 14.554 1.00 97.31 400 ARG A O 1
ATOM 3202 N N . ASN A 1 401 ? -21.939 1.092 15.908 1.00 98.38 401 ASN A N 1
ATOM 3203 C CA . ASN A 1 401 ? -20.773 1.288 16.747 1.00 98.38 401 ASN A CA 1
ATOM 3204 C C . ASN A 1 401 ? -20.111 -0.040 17.081 1.00 98.38 401 ASN A C 1
ATOM 3206 O O . ASN A 1 401 ? -20.797 -1.048 17.242 1.00 98.38 401 ASN A O 1
ATOM 3210 N N . VAL A 1 402 ? -18.791 -0.038 17.175 1.00 98.69 402 VAL A N 1
ATOM 3211 C CA . VAL A 1 402 ? -18.026 -1.189 17.645 1.00 98.69 402 VAL A CA 1
ATOM 3212 C C . VAL A 1 402 ? -16.803 -0.703 18.406 1.00 98.69 402 VAL A C 1
ATOM 3214 O O . VAL A 1 402 ? -16.134 0.244 17.994 1.00 98.69 402 VAL A O 1
ATOM 3217 N N . TYR A 1 403 ? -16.530 -1.345 19.530 1.00 98.81 403 TYR A N 1
ATOM 3218 C CA . TYR A 1 403 ? -15.261 -1.238 20.221 1.00 98.81 403 TYR A CA 1
ATOM 3219 C C . TYR A 1 403 ? -14.391 -2.441 19.877 1.00 98.81 403 TYR A C 1
ATOM 3221 O O . TYR A 1 403 ? -14.883 -3.571 19.883 1.00 98.81 403 TYR A O 1
ATOM 3229 N N . ILE A 1 404 ? -13.117 -2.191 19.593 1.00 98.75 404 ILE A N 1
ATOM 3230 C CA . ILE A 1 404 ? -12.088 -3.205 19.370 1.00 98.75 404 ILE A CA 1
ATOM 3231 C C . ILE A 1 404 ? -10.989 -2.964 20.404 1.00 98.75 404 ILE A C 1
ATOM 3233 O O . ILE A 1 404 ? -10.379 -1.905 20.413 1.00 98.75 404 ILE A O 1
ATOM 3237 N N . PHE A 1 405 ? -10.722 -3.931 21.273 1.00 98.44 405 PHE A N 1
ATOM 3238 C CA . PHE A 1 405 ? -9.773 -3.763 22.371 1.00 98.44 405 PHE A CA 1
ATOM 3239 C C . PHE A 1 405 ? -8.372 -3.368 21.902 1.00 98.44 405 PHE A C 1
ATOM 3241 O O . PHE A 1 405 ? -7.748 -2.476 22.470 1.00 98.44 405 PHE A O 1
ATOM 3248 N N . MET A 1 406 ? -7.883 -4.056 20.876 1.00 97.38 406 MET A N 1
ATOM 3249 C CA . MET A 1 406 ? -6.504 -3.938 20.433 1.00 97.38 406 MET A CA 1
ATOM 3250 C C . MET A 1 406 ? -6.225 -2.568 19.811 1.00 97.38 406 MET A C 1
ATOM 3252 O O . MET A 1 406 ? -7.041 -2.053 19.044 1.00 97.38 406 MET A O 1
ATOM 3256 N N . GLY A 1 407 ? -5.056 -2.006 20.121 1.00 93.62 407 GLY A N 1
ATOM 3257 C CA . GLY A 1 407 ? -4.657 -0.691 19.619 1.00 93.62 407 GLY A CA 1
ATOM 3258 C C . GLY A 1 407 ? -3.365 -0.102 20.189 1.00 93.62 407 GLY A C 1
ATOM 3259 O O . GLY A 1 407 ? -3.221 1.117 20.173 1.00 93.62 407 GLY A O 1
ATOM 3260 N N . HIS A 1 408 ? -2.427 -0.925 20.678 1.00 92.50 408 HIS A N 1
ATOM 3261 C CA . HIS A 1 408 ? -1.132 -0.438 21.187 1.00 92.50 408 HIS A CA 1
ATOM 3262 C C . HIS A 1 408 ? 0.067 -0.856 20.334 1.00 92.50 408 HIS A C 1
ATOM 3264 O O . HIS A 1 408 ? 0.982 -0.065 20.099 1.00 92.50 408 HIS A O 1
ATOM 3270 N N . SER A 1 409 ? 0.104 -2.098 19.846 1.00 90.00 409 SER A N 1
ATOM 3271 C CA . SER A 1 409 ? 1.287 -2.612 19.149 1.00 90.00 409 SER A CA 1
ATOM 3272 C C . SER A 1 409 ? 1.199 -2.442 17.627 1.00 90.00 409 SER A C 1
ATOM 3274 O O . SER A 1 409 ? 0.206 -2.846 17.024 1.00 90.00 409 SER A O 1
ATOM 3276 N N . PRO A 1 410 ? 2.244 -1.947 16.932 1.00 80.69 410 PRO A N 1
ATOM 3277 C CA . PRO A 1 410 ? 2.224 -1.858 15.468 1.00 80.69 410 PRO A CA 1
ATOM 3278 C C . PRO A 1 410 ? 2.126 -3.229 14.776 1.00 80.69 410 PRO A C 1
ATOM 3280 O O . PRO A 1 410 ? 1.640 -3.297 13.647 1.00 80.69 410 PRO A O 1
ATOM 3283 N N . ILE A 1 411 ? 2.536 -4.317 15.444 1.00 82.44 411 ILE A N 1
ATOM 3284 C CA . ILE A 1 411 ? 2.473 -5.687 14.900 1.00 82.44 411 ILE A CA 1
ATOM 3285 C C . ILE A 1 411 ? 1.032 -6.177 14.685 1.00 82.44 411 ILE A C 1
ATOM 3287 O O . ILE A 1 411 ? 0.810 -7.140 13.960 1.00 82.44 411 ILE A O 1
ATOM 3291 N N . LEU A 1 412 ? 0.030 -5.496 15.255 1.00 88.50 412 LEU A N 1
ATOM 3292 C CA . LEU A 1 412 ? -1.383 -5.798 15.009 1.00 88.50 412 LEU A CA 1
ATOM 3293 C C . LEU A 1 412 ? -1.723 -5.786 13.509 1.00 88.50 412 LEU A C 1
ATOM 3295 O O . LEU A 1 412 ? -2.521 -6.599 13.052 1.00 88.50 412 LEU A O 1
ATOM 3299 N N . PHE A 1 413 ? -1.072 -4.929 12.715 1.00 85.88 413 PHE A N 1
ATOM 3300 C CA . PHE A 1 413 ? -1.286 -4.858 11.263 1.00 85.88 413 PHE A CA 1
ATOM 3301 C C . PHE A 1 413 ? -0.603 -5.978 10.464 1.00 85.88 413 PHE A C 1
ATOM 3303 O O . PHE A 1 413 ? -0.781 -6.051 9.246 1.00 85.88 413 PHE A O 1
ATOM 3310 N N . ASP A 1 414 ? 0.116 -6.876 11.133 1.00 80.94 414 ASP A N 1
ATOM 3311 C CA . ASP A 1 414 ? 0.631 -8.110 10.540 1.00 80.94 414 ASP A CA 1
ATOM 3312 C C . ASP A 1 414 ? -0.338 -9.291 10.780 1.00 80.94 414 ASP A C 1
ATOM 3314 O O . ASP A 1 414 ? -0.175 -10.354 10.188 1.00 80.94 414 ASP A O 1
ATOM 3318 N N . ASN A 1 415 ? -1.391 -9.096 11.589 1.00 85.44 415 ASN A N 1
ATOM 3319 C CA . ASN A 1 415 ? -2.427 -10.091 11.864 1.00 85.44 415 ASN A CA 1
ATOM 3320 C C . ASN A 1 415 ? -3.636 -9.930 10.919 1.00 85.44 415 ASN A C 1
ATOM 3322 O O . ASN A 1 415 ? -4.291 -8.883 10.876 1.00 85.44 415 ASN A O 1
ATOM 3326 N N . ASP A 1 416 ? -3.959 -10.983 10.167 1.00 80.62 416 ASP A N 1
ATOM 3327 C CA . ASP A 1 416 ? -5.038 -10.946 9.173 1.00 80.62 416 ASP A CA 1
ATOM 3328 C C . ASP A 1 416 ? -6.437 -10.876 9.792 1.00 80.62 416 ASP A C 1
ATOM 3330 O O . ASP A 1 416 ? -7.287 -10.147 9.276 1.00 80.62 416 ASP A O 1
ATOM 3334 N N . ALA A 1 417 ? -6.674 -11.550 10.922 1.00 89.62 417 ALA A N 1
ATOM 3335 C CA . ALA A 1 417 ? -7.952 -11.472 11.628 1.00 89.62 417 ALA A CA 1
ATOM 3336 C C . ALA A 1 417 ? -8.208 -10.043 12.130 1.00 89.62 417 ALA A C 1
ATOM 3338 O O . ALA A 1 417 ? -9.291 -9.500 11.914 1.00 89.62 417 ALA A O 1
ATOM 3339 N N . TYR A 1 418 ? -7.191 -9.391 12.704 1.00 97.56 418 TYR A N 1
ATOM 3340 C CA . TYR A 1 418 ? -7.276 -7.998 13.145 1.00 97.56 418 TYR A CA 1
ATOM 3341 C C . TYR A 1 418 ? -7.595 -7.041 11.986 1.00 97.56 418 TYR A C 1
ATOM 3343 O O . TYR A 1 418 ? -8.571 -6.288 12.050 1.00 97.56 418 TYR A O 1
ATOM 3351 N N . LYS A 1 419 ? -6.828 -7.113 10.886 1.00 92.88 419 LYS A N 1
ATOM 3352 C CA . LYS A 1 419 ? -7.096 -6.312 9.679 1.00 92.88 419 LYS A CA 1
ATOM 3353 C C . LYS A 1 419 ? -8.501 -6.570 9.136 1.00 92.88 419 LYS A C 1
ATOM 3355 O O . LYS A 1 419 ? -9.172 -5.624 8.715 1.00 92.88 419 LYS A O 1
ATOM 3360 N N . ARG A 1 420 ? -8.970 -7.823 9.153 1.00 89.94 420 ARG A N 1
ATOM 3361 C CA . ARG A 1 420 ? -10.306 -8.182 8.665 1.00 89.94 420 ARG A CA 1
ATOM 3362 C C . ARG A 1 420 ? -11.410 -7.591 9.535 1.00 89.94 420 ARG A C 1
ATOM 3364 O O . ARG A 1 420 ? -12.313 -6.958 8.993 1.00 89.94 420 ARG A O 1
ATOM 3371 N N . ILE A 1 421 ? -11.303 -7.718 10.857 1.00 97.94 421 ILE A N 1
ATOM 3372 C CA . ILE A 1 421 ? -12.234 -7.117 11.823 1.00 97.94 421 ILE A CA 1
ATOM 3373 C C . ILE A 1 421 ? -12.316 -5.605 11.608 1.00 97.94 421 ILE A C 1
ATOM 3375 O O . ILE A 1 421 ? -13.416 -5.057 11.514 1.00 97.94 421 ILE A O 1
ATOM 3379 N N . LEU A 1 422 ? -11.172 -4.924 11.487 1.00 98.12 422 LEU A N 1
ATOM 3380 C CA . LEU A 1 422 ? -11.143 -3.476 11.291 1.00 98.12 422 LEU A CA 1
ATOM 3381 C C . LEU A 1 422 ? -11.751 -3.067 9.940 1.00 98.12 422 LEU A C 1
ATOM 3383 O O . LEU A 1 422 ? -12.563 -2.145 9.880 1.00 98.12 422 LEU A O 1
ATOM 3387 N N . THR A 1 423 ? -11.438 -3.797 8.870 1.00 91.00 423 THR A N 1
ATOM 3388 C CA . THR A 1 423 ? -12.023 -3.585 7.535 1.00 91.00 423 THR A CA 1
ATOM 3389 C C . THR A 1 423 ? -13.545 -3.728 7.567 1.00 91.00 423 THR A C 1
ATOM 3391 O O . THR A 1 423 ? -14.270 -2.819 7.156 1.00 91.00 423 THR A O 1
ATOM 3394 N N . ASN A 1 424 ? -14.039 -4.845 8.111 1.00 94.75 424 ASN A N 1
ATOM 3395 C CA . ASN A 1 424 ? -15.468 -5.112 8.249 1.00 94.75 424 ASN A CA 1
ATOM 3396 C C . ASN A 1 424 ? -16.149 -4.024 9.091 1.00 94.75 424 ASN A C 1
ATOM 3398 O O . ASN A 1 424 ? -17.222 -3.543 8.731 1.00 94.75 424 ASN A O 1
ATOM 3402 N N . SER A 1 425 ? -15.506 -3.604 10.184 1.00 98.19 425 SER A N 1
ATOM 3403 C CA . SER A 1 425 ? -15.994 -2.545 11.070 1.00 98.19 425 SER A CA 1
ATOM 3404 C C . SER A 1 425 ? -16.158 -1.220 10.337 1.00 98.19 425 SER A C 1
ATOM 3406 O O . SER A 1 425 ? -17.209 -0.595 10.465 1.00 98.19 425 SER A O 1
ATOM 3408 N N . ILE A 1 426 ? -15.171 -0.813 9.531 1.00 97.75 426 ILE A N 1
ATOM 3409 C CA . ILE A 1 426 ? -15.211 0.439 8.761 1.00 97.75 426 ILE A CA 1
ATOM 3410 C C . ILE A 1 426 ? -16.397 0.440 7.798 1.00 97.75 426 ILE A C 1
ATOM 3412 O O . ILE A 1 426 ? -17.205 1.370 7.821 1.00 97.75 426 ILE A O 1
ATOM 3416 N N . PHE A 1 427 ? -16.558 -0.610 6.992 1.00 91.12 427 PHE A N 1
ATOM 3417 C CA . PHE A 1 427 ? -17.650 -0.657 6.015 1.00 91.12 427 PHE A CA 1
ATOM 3418 C C . PHE A 1 427 ? -19.021 -0.842 6.653 1.00 91.12 427 PHE A C 1
ATOM 3420 O O . PHE A 1 427 ? -19.999 -0.242 6.200 1.00 91.12 427 PHE A O 1
ATOM 3427 N N . TRP A 1 428 ? -19.110 -1.640 7.715 1.00 94.12 428 TRP A N 1
ATOM 3428 C CA . TRP A 1 428 ? -20.359 -1.821 8.438 1.00 94.12 428 TRP A CA 1
ATOM 3429 C C . TRP A 1 428 ? -20.795 -0.523 9.120 1.00 94.12 428 TRP A C 1
ATOM 3431 O O . TRP A 1 428 ? -21.951 -0.124 8.967 1.00 94.12 428 TRP A O 1
ATOM 3441 N N . ALA A 1 429 ? -19.887 0.158 9.823 1.00 95.75 429 ALA A N 1
ATOM 3442 C CA . ALA A 1 429 ? -20.202 1.363 10.579 1.00 95.75 429 ALA A CA 1
ATOM 3443 C C . ALA A 1 429 ? -20.460 2.583 9.677 1.00 95.75 429 ALA A C 1
ATOM 3445 O O . ALA A 1 429 ? -21.340 3.379 9.991 1.00 95.75 429 ALA A O 1
ATOM 3446 N N . ALA A 1 430 ? -19.765 2.708 8.540 1.00 92.12 430 ALA A N 1
ATOM 3447 C CA . ALA A 1 430 ? -19.955 3.819 7.601 1.00 92.12 430 ALA A CA 1
ATOM 3448 C C . ALA A 1 430 ? -21.250 3.734 6.764 1.00 92.12 430 ALA A C 1
ATOM 3450 O O . ALA A 1 430 ? -21.636 4.713 6.122 1.00 92.12 430 ALA A O 1
ATOM 3451 N N . ALA A 1 431 ? -21.923 2.580 6.724 1.00 80.50 431 ALA A N 1
ATOM 3452 C CA . ALA A 1 431 ? -23.142 2.407 5.935 1.00 80.50 431 ALA A CA 1
ATOM 3453 C C . ALA A 1 431 ? -24.379 3.028 6.622 1.00 80.50 431 ALA A C 1
ATOM 3455 O O . ALA A 1 431 ? -24.638 2.811 7.806 1.00 80.50 431 ALA A O 1
ATOM 3456 N N . THR A 1 432 ? -25.177 3.783 5.857 1.00 62.72 432 THR A N 1
ATOM 3457 C CA . THR A 1 432 ? -26.360 4.512 6.345 1.00 62.72 432 THR A CA 1
ATOM 3458 C C . THR A 1 432 ? -27.498 3.575 6.769 1.00 62.72 432 THR A C 1
ATOM 3460 O O . THR A 1 432 ? -27.749 2.543 6.143 1.00 62.72 432 THR A O 1
ATOM 3463 N N . ARG A 1 433 ? -28.245 3.934 7.827 1.00 50.19 433 ARG A N 1
ATOM 3464 C CA . ARG A 1 433 ? -29.471 3.209 8.217 1.00 50.19 433 ARG A CA 1
ATOM 3465 C C . ARG A 1 433 ? -30.507 3.303 7.085 1.00 50.19 433 ARG A C 1
ATOM 3467 O O . ARG A 1 433 ? -30.929 4.395 6.728 1.00 50.19 433 ARG A O 1
ATOM 3474 N N . GLY A 1 434 ? -30.904 2.156 6.529 1.00 42.72 434 GLY A N 1
ATOM 3475 C CA . GLY A 1 434 ? -31.876 2.051 5.429 1.00 42.72 434 GLY A CA 1
ATOM 3476 C C . GLY A 1 434 ? -31.259 1.986 4.027 1.00 42.72 434 GLY A C 1
ATOM 3477 O O . GLY A 1 434 ? -31.935 1.568 3.092 1.00 42.72 434 GLY A O 1
ATOM 3478 N N . GLY A 1 435 ? -29.970 2.303 3.880 1.00 37.72 435 GLY A N 1
ATOM 3479 C CA . GLY A 1 435 ? -29.196 1.825 2.743 1.00 37.72 435 GLY A CA 1
ATOM 3480 C C . GLY A 1 435 ? -28.895 0.352 2.978 1.00 37.72 435 GLY A C 1
ATOM 3481 O O . GLY A 1 435 ? -28.310 -0.002 4.005 1.00 37.72 435 GLY A O 1
ATOM 3482 N N . THR A 1 436 ? -29.290 -0.525 2.054 1.00 31.80 436 THR A N 1
ATOM 3483 C CA . THR A 1 436 ? -28.655 -1.845 1.958 1.00 31.80 436 THR A CA 1
ATOM 3484 C C . THR A 1 436 ? -27.149 -1.622 2.073 1.00 31.80 436 THR A C 1
ATOM 3486 O O . THR A 1 436 ? -26.651 -0.745 1.355 1.00 31.80 436 THR A O 1
ATOM 3489 N N . PRO A 1 437 ? -26.425 -2.325 2.972 1.00 35.69 437 PRO A N 1
ATOM 3490 C CA . PRO A 1 437 ? -24.971 -2.281 2.932 1.00 35.69 437 PRO A CA 1
ATOM 3491 C C . PRO A 1 437 ? -24.604 -2.519 1.475 1.00 35.69 437 PRO A C 1
ATOM 3493 O O . PRO A 1 437 ? -25.095 -3.486 0.892 1.00 35.69 437 PRO A O 1
ATOM 3496 N N . ALA A 1 438 ? -23.870 -1.590 0.852 1.00 33.22 438 ALA A N 1
ATOM 3497 C CA . ALA A 1 438 ? -23.308 -1.885 -0.453 1.00 33.22 438 ALA A CA 1
ATOM 3498 C C . ALA A 1 438 ? -22.528 -3.177 -0.217 1.00 33.22 438 ALA A C 1
ATOM 3500 O O . ALA A 1 438 ? -21.607 -3.147 0.608 1.00 33.22 438 ALA A O 1
ATOM 3501 N N . PRO A 1 439 ? -22.955 -4.309 -0.798 1.00 31.98 439 PRO A N 1
ATOM 3502 C CA . PRO A 1 439 ? -22.248 -5.543 -0.568 1.00 31.98 439 PRO A CA 1
ATOM 3503 C C . PRO A 1 439 ? -20.806 -5.261 -0.977 1.00 31.98 439 PRO A C 1
ATOM 3505 O O . PRO A 1 439 ? -20.557 -4.657 -2.029 1.00 31.98 439 PRO A O 1
ATOM 3508 N N . VAL A 1 440 ? -19.859 -5.616 -0.111 1.00 43.06 440 VAL A N 1
ATOM 3509 C CA . VAL A 1 440 ? -18.493 -5.845 -0.565 1.00 43.06 440 VAL A CA 1
ATOM 3510 C C . VAL A 1 440 ? -18.652 -7.005 -1.542 1.00 43.06 440 VAL A C 1
ATOM 3512 O O . VAL A 1 440 ? -18.817 -8.149 -1.143 1.00 43.06 440 VAL A O 1
ATOM 3515 N N . HIS A 1 441 ? -18.800 -6.632 -2.811 1.00 34.34 441 HIS A N 1
ATOM 3516 C CA . HIS A 1 441 ? -19.230 -7.449 -3.938 1.00 34.34 441 HIS A CA 1
ATOM 3517 C C . HIS A 1 441 ? -20.657 -8.013 -3.830 1.00 34.34 441 HIS A C 1
ATOM 3519 O O . HIS A 1 441 ? -20.933 -9.025 -3.194 1.00 34.34 441 HIS A O 1
ATOM 3525 N N . ALA A 1 442 ? -21.578 -7.421 -4.602 1.00 31.23 442 ALA A N 1
ATOM 3526 C CA . ALA A 1 442 ? -22.537 -8.273 -5.290 1.00 31.23 442 ALA A CA 1
ATOM 3527 C C . ALA A 1 442 ? -21.694 -9.285 -6.070 1.00 31.23 442 ALA A C 1
ATOM 3529 O O . ALA A 1 442 ? -20.746 -8.879 -6.747 1.00 31.23 442 ALA A O 1
ATOM 3530 N N . ALA A 1 443 ? -22.010 -10.568 -5.927 1.00 35.12 443 ALA A N 1
ATOM 3531 C CA . ALA A 1 443 ? -21.453 -11.650 -6.717 1.00 35.12 443 ALA A CA 1
ATOM 3532 C C . ALA A 1 443 ? -21.744 -11.412 -8.212 1.00 35.12 443 ALA A C 1
ATOM 3534 O O . ALA A 1 443 ? -22.628 -12.021 -8.804 1.00 35.12 443 ALA A O 1
ATOM 3535 N N . GLY A 1 444 ? -21.002 -10.498 -8.837 1.00 40.84 444 GLY A N 1
ATOM 3536 C CA . GLY A 1 444 ? -20.531 -10.727 -10.187 1.00 40.84 444 GLY A CA 1
ATOM 3537 C C . GLY A 1 444 ? -19.620 -11.943 -10.110 1.00 40.84 444 GLY A C 1
ATOM 3538 O O . GLY A 1 444 ? -18.864 -12.085 -9.148 1.00 40.84 444 GLY A O 1
ATOM 3539 N N . SER A 1 445 ? -19.747 -12.863 -11.061 1.00 52.59 445 SER A N 1
ATOM 3540 C CA . SER A 1 445 ? -18.888 -14.043 -11.132 1.00 52.59 445 SER A CA 1
ATOM 3541 C C . SER A 1 445 ? -17.428 -13.617 -10.981 1.00 52.59 445 SER A C 1
ATOM 3543 O O . SER A 1 445 ? -16.953 -12.839 -11.810 1.00 52.59 445 SER A O 1
ATOM 3545 N N . VAL A 1 446 ? -16.736 -14.104 -9.943 1.00 60.72 446 VAL A N 1
ATOM 3546 C CA . VAL A 1 446 ? -15.277 -13.967 -9.832 1.00 60.72 446 VAL A CA 1
ATOM 3547 C C . VAL A 1 446 ? -14.693 -14.423 -11.162 1.00 60.72 446 VAL A C 1
ATOM 3549 O O . VAL A 1 446 ? -14.877 -15.578 -11.547 1.00 60.72 446 VAL A O 1
ATOM 3552 N N . THR A 1 447 ? -14.058 -13.508 -11.893 1.00 82.31 447 THR A N 1
ATOM 3553 C CA . THR A 1 447 ? -13.590 -13.811 -13.251 1.00 82.31 447 THR A CA 1
ATOM 3554 C C . THR A 1 447 ? -12.370 -14.728 -13.207 1.00 82.31 447 THR A C 1
ATOM 3556 O O . THR A 1 447 ? -12.271 -15.652 -14.012 1.00 82.31 447 THR A O 1
ATOM 3559 N N . PHE A 1 448 ? -11.477 -14.521 -12.233 1.00 93.69 448 PHE A N 1
ATOM 3560 C CA . PHE A 1 448 ? -10.363 -15.407 -11.889 1.00 93.69 448 PHE A CA 1
ATOM 3561 C C . PHE A 1 448 ? -9.786 -15.079 -10.494 1.00 93.69 448 PHE A C 1
ATOM 3563 O O . PHE A 1 448 ? -10.148 -14.082 -9.869 1.00 93.69 448 PHE A O 1
ATOM 3570 N N . LYS A 1 449 ? -8.874 -15.921 -10.002 1.00 93.94 449 LYS A N 1
ATOM 3571 C CA . LYS A 1 449 ? -8.051 -15.723 -8.803 1.00 93.94 449 LYS A CA 1
ATOM 3572 C C . LYS A 1 449 ? -6.571 -15.639 -9.175 1.00 93.94 449 LYS A C 1
ATOM 3574 O O . LYS A 1 449 ? -6.082 -16.437 -9.981 1.00 93.94 449 LYS A O 1
ATOM 3579 N N . ALA A 1 450 ? -5.854 -14.727 -8.535 1.00 96.69 450 ALA A N 1
ATOM 3580 C CA . ALA A 1 450 ? -4.420 -14.527 -8.664 1.00 96.69 450 ALA A CA 1
ATOM 3581 C C . ALA A 1 450 ? -3.730 -14.581 -7.291 1.00 96.69 450 ALA A C 1
ATOM 3583 O O . ALA A 1 450 ? -4.276 -14.067 -6.319 1.00 96.69 450 ALA A O 1
ATOM 3584 N N . LEU A 1 451 ? -2.545 -15.193 -7.225 1.00 97.75 451 LEU A N 1
ATOM 3585 C CA . LEU A 1 451 ? -1.683 -15.230 -6.039 1.00 97.75 451 LEU A CA 1
ATOM 3586 C C . LEU A 1 451 ? -0.356 -14.539 -6.346 1.00 97.75 451 LEU A C 1
ATOM 3588 O O . LEU A 1 451 ? 0.370 -15.000 -7.224 1.00 97.75 451 LEU A O 1
ATOM 3592 N N . ALA A 1 452 ? -0.003 -13.493 -5.606 1.00 95.94 452 ALA A N 1
ATOM 3593 C CA . ALA A 1 452 ? 1.310 -12.866 -5.684 1.00 95.94 452 ALA A CA 1
ATOM 3594 C C . ALA A 1 452 ? 2.223 -13.306 -4.533 1.00 95.94 452 ALA A C 1
ATOM 3596 O O . ALA A 1 452 ? 1.895 -13.131 -3.359 1.00 95.94 452 ALA A O 1
ATOM 3597 N N . LEU A 1 453 ? 3.391 -13.842 -4.884 1.00 97.19 453 LEU A N 1
ATOM 3598 C CA . LEU A 1 453 ? 4.468 -14.147 -3.949 1.00 97.19 453 LEU A CA 1
ATOM 3599 C C . LEU A 1 453 ? 5.534 -13.054 -4.005 1.00 97.19 453 LEU A C 1
ATOM 3601 O O . LEU A 1 453 ? 5.924 -12.598 -5.087 1.00 97.19 453 LEU A O 1
ATOM 3605 N N . TYR A 1 454 ? 6.006 -12.646 -2.831 1.00 94.88 454 TYR A N 1
ATOM 3606 C CA . TYR A 1 454 ? 7.053 -11.642 -2.677 1.00 94.88 454 TYR A CA 1
ATOM 3607 C C . TYR A 1 454 ? 7.852 -11.876 -1.394 1.00 94.88 454 TYR A C 1
ATOM 3609 O O . TYR A 1 454 ? 7.444 -12.650 -0.536 1.00 94.88 454 TYR A O 1
ATOM 3617 N N . SER A 1 455 ? 8.984 -11.200 -1.251 1.00 81.94 455 SER A N 1
ATOM 3618 C CA . SER A 1 455 ? 9.824 -11.258 -0.056 1.00 81.94 455 SER A CA 1
ATOM 3619 C C . SER A 1 455 ? 10.161 -9.867 0.454 1.00 81.94 455 SER A C 1
ATOM 3621 O O . SER A 1 455 ? 10.265 -8.912 -0.313 1.00 81.94 455 SER A O 1
ATOM 3623 N N . THR A 1 456 ? 10.316 -9.755 1.772 1.00 75.75 456 THR A N 1
ATOM 3624 C CA . THR A 1 456 ? 10.646 -8.504 2.478 1.00 75.75 456 THR A CA 1
ATOM 3625 C C . THR A 1 456 ? 12.110 -8.433 2.908 1.00 75.75 456 THR A C 1
ATOM 3627 O O . THR A 1 456 ? 12.558 -7.401 3.396 1.00 75.75 456 THR A O 1
ATOM 3630 N N . ASN A 1 457 ? 12.861 -9.522 2.730 1.00 80.25 457 ASN A N 1
ATOM 3631 C CA . ASN A 1 457 ? 14.265 -9.675 3.113 1.00 80.25 457 ASN A CA 1
ATOM 3632 C C . ASN A 1 457 ? 15.199 -9.797 1.896 1.00 80.25 457 ASN A C 1
ATOM 3634 O O . ASN A 1 457 ? 16.202 -10.509 1.943 1.00 80.25 457 ASN A O 1
ATOM 3638 N N . VAL A 1 458 ? 14.851 -9.106 0.814 1.00 82.62 458 VAL A N 1
ATOM 3639 C CA . VAL A 1 458 ? 15.665 -8.947 -0.398 1.00 82.62 458 VAL A CA 1
ATOM 3640 C C . VAL A 1 458 ? 16.138 -7.493 -0.508 1.00 82.62 458 VAL A C 1
ATOM 3642 O O . VAL A 1 458 ? 15.965 -6.713 0.430 1.00 82.62 458 VAL A O 1
ATOM 3645 N N . GLU A 1 459 ? 16.758 -7.120 -1.626 1.00 77.69 459 GLU A N 1
ATOM 3646 C CA . GLU A 1 459 ? 17.157 -5.734 -1.891 1.00 77.69 459 GLU A CA 1
ATOM 3647 C C . GLU A 1 459 ? 15.992 -4.748 -1.642 1.00 77.69 459 GLU A C 1
ATOM 3649 O O . GLU A 1 459 ? 14.879 -5.006 -2.102 1.00 77.69 459 GLU A O 1
ATOM 3654 N N . PRO A 1 460 ? 16.204 -3.621 -0.935 1.00 66.81 460 PRO A N 1
ATOM 3655 C CA . PRO A 1 460 ? 15.124 -2.692 -0.599 1.00 66.81 460 PRO A CA 1
ATOM 3656 C C . PRO A 1 460 ? 14.300 -2.209 -1.799 1.00 66.81 460 PRO A C 1
ATOM 3658 O O . PRO A 1 460 ? 13.077 -2.200 -1.717 1.00 66.81 460 PRO A O 1
ATOM 3661 N N . ASP A 1 461 ? 14.933 -1.904 -2.935 1.00 75.06 461 ASP A N 1
ATOM 3662 C CA . ASP A 1 461 ? 14.218 -1.433 -4.129 1.00 75.06 461 ASP A CA 1
ATOM 3663 C C . ASP A 1 461 ? 13.313 -2.528 -4.741 1.00 75.06 461 ASP A C 1
ATOM 3665 O O . ASP A 1 461 ? 12.261 -2.235 -5.311 1.00 75.06 461 ASP A O 1
ATOM 3669 N N . HIS A 1 462 ? 13.658 -3.808 -4.565 1.00 85.50 462 HIS A N 1
ATOM 3670 C CA . HIS A 1 462 ? 12.791 -4.939 -4.915 1.00 85.50 462 HIS A CA 1
ATOM 3671 C C . HIS A 1 462 ? 11.584 -5.047 -3.969 1.00 85.50 462 HIS A C 1
ATOM 3673 O O . HIS A 1 462 ? 10.494 -5.451 -4.382 1.00 85.50 462 HIS A O 1
ATOM 3679 N N . VAL A 1 463 ? 11.757 -4.706 -2.687 1.00 65.94 463 VAL A N 1
ATOM 3680 C CA . VAL A 1 463 ? 10.661 -4.652 -1.704 1.00 65.94 463 VAL A CA 1
ATOM 3681 C C . VAL A 1 463 ? 9.733 -3.473 -1.996 1.00 65.94 463 VAL A C 1
ATOM 3683 O O . VAL A 1 463 ? 8.514 -3.644 -1.959 1.00 65.94 463 VAL A O 1
ATOM 3686 N N . ASP A 1 464 ? 10.290 -2.308 -2.334 1.00 67.12 464 ASP A N 1
ATOM 3687 C CA . ASP A 1 464 ? 9.520 -1.122 -2.715 1.00 67.12 464 ASP A CA 1
ATOM 3688 C C . ASP A 1 464 ? 8.649 -1.396 -3.947 1.00 67.12 464 ASP A C 1
ATOM 3690 O O . ASP A 1 464 ? 7.441 -1.148 -3.902 1.00 67.12 464 ASP A O 1
ATOM 3694 N N . PHE A 1 465 ? 9.206 -2.021 -4.992 1.00 88.62 465 PHE A N 1
ATOM 3695 C CA . PHE A 1 465 ? 8.411 -2.445 -6.147 1.00 88.62 465 PHE A CA 1
ATOM 3696 C C . PHE A 1 465 ? 7.282 -3.405 -5.751 1.00 88.62 465 PHE A C 1
ATOM 3698 O O . PHE A 1 465 ? 6.138 -3.213 -6.167 1.00 88.62 465 PHE A O 1
ATOM 3705 N N . ALA A 1 466 ? 7.579 -4.437 -4.951 1.00 73.25 466 ALA A N 1
ATOM 3706 C CA . ALA A 1 466 ? 6.567 -5.407 -4.540 1.00 73.25 466 ALA A CA 1
ATOM 3707 C C . ALA A 1 466 ? 5.428 -4.744 -3.753 1.00 73.25 466 ALA A C 1
ATOM 3709 O O . ALA A 1 466 ? 4.265 -5.048 -4.010 1.00 73.25 466 ALA A O 1
ATOM 3710 N N . ARG A 1 467 ? 5.737 -3.804 -2.850 1.00 71.25 467 ARG A N 1
ATOM 3711 C CA . ARG A 1 467 ? 4.731 -3.025 -2.112 1.00 71.25 467 ARG A CA 1
ATOM 3712 C C . ARG A 1 467 ? 3.812 -2.261 -3.067 1.00 71.25 467 ARG A C 1
ATOM 3714 O O . ARG A 1 467 ? 2.591 -2.365 -2.948 1.00 71.25 467 ARG A O 1
ATOM 3721 N N . ASP A 1 468 ? 4.384 -1.533 -4.020 1.00 65.00 468 ASP A N 1
ATOM 3722 C CA . ASP A 1 468 ? 3.608 -0.710 -4.949 1.00 65.00 468 ASP A CA 1
ATOM 3723 C C . ASP A 1 468 ? 2.804 -1.574 -5.938 1.00 65.00 468 ASP A C 1
ATOM 3725 O O . ASP A 1 468 ? 1.664 -1.245 -6.272 1.00 65.00 468 ASP A O 1
ATOM 3729 N N . ALA A 1 469 ? 3.345 -2.727 -6.347 1.00 79.00 469 ALA A N 1
ATOM 3730 C CA . ALA A 1 469 ? 2.646 -3.702 -7.180 1.00 79.00 469 ALA A CA 1
ATOM 3731 C C . ALA A 1 469 ? 1.463 -4.343 -6.450 1.00 79.00 469 ALA A C 1
ATOM 3733 O O . ALA A 1 469 ? 0.389 -4.479 -7.036 1.00 79.00 469 ALA A O 1
ATOM 3734 N N . ILE A 1 470 ? 1.632 -4.701 -5.174 1.00 71.88 470 ILE A N 1
ATOM 3735 C CA . ILE A 1 470 ? 0.549 -5.229 -4.339 1.00 71.88 470 ILE A CA 1
ATOM 3736 C C . ILE A 1 470 ? -0.583 -4.210 -4.235 1.00 71.88 470 ILE A C 1
ATOM 3738 O O . ILE A 1 470 ? -1.737 -4.573 -4.461 1.00 71.88 470 ILE A O 1
ATOM 3742 N N . HIS A 1 471 ? -0.260 -2.943 -3.962 1.00 62.19 471 HIS A N 1
ATOM 3743 C CA . HIS A 1 471 ? -1.246 -1.863 -3.957 1.00 62.19 471 HIS A CA 1
ATOM 3744 C C . HIS A 1 471 ? -1.973 -1.771 -5.306 1.00 62.19 471 HIS A C 1
ATOM 3746 O O . HIS A 1 471 ? -3.198 -1.885 -5.363 1.00 62.19 471 HIS A O 1
ATOM 3752 N N . TYR A 1 472 ? -1.226 -1.631 -6.403 1.00 71.25 472 TYR A N 1
ATOM 3753 C CA . TYR A 1 472 ? -1.800 -1.479 -7.737 1.00 71.25 472 TYR A CA 1
ATOM 3754 C C . TYR A 1 472 ? -2.750 -2.627 -8.114 1.00 71.25 472 TYR A C 1
ATOM 3756 O O . TYR A 1 472 ? -3.872 -2.385 -8.567 1.00 71.25 472 TYR A O 1
ATOM 3764 N N . TYR A 1 473 ? -2.328 -3.879 -7.914 1.00 77.25 473 TYR A N 1
ATOM 3765 C CA . TYR A 1 473 ? -3.137 -5.039 -8.278 1.00 77.25 473 TYR A CA 1
ATOM 3766 C C . TYR A 1 473 ? -4.317 -5.270 -7.335 1.00 77.25 473 TYR A C 1
ATOM 3768 O O . TYR A 1 473 ? -5.350 -5.736 -7.810 1.00 77.25 473 TYR A O 1
ATOM 3776 N N . SER A 1 474 ? -4.224 -4.890 -6.058 1.00 64.62 474 SER A N 1
ATOM 3777 C CA . SER A 1 474 ? -5.364 -4.938 -5.128 1.00 64.62 474 SER A CA 1
ATOM 3778 C C . SER A 1 474 ? -6.484 -3.992 -5.576 1.00 64.62 474 SER A C 1
ATOM 3780 O O . SER A 1 474 ? -7.643 -4.402 -5.684 1.00 64.62 474 SER A O 1
ATOM 3782 N N . VAL A 1 475 ? -6.130 -2.755 -5.950 1.00 56.16 475 VAL A N 1
ATOM 3783 C CA . VAL A 1 475 ? -7.070 -1.776 -6.525 1.00 56.16 475 VAL A CA 1
ATOM 3784 C C . VAL A 1 475 ? -7.669 -2.301 -7.831 1.00 56.16 475 VAL A C 1
ATOM 3786 O O . VAL A 1 475 ? -8.884 -2.247 -8.038 1.00 56.16 475 VAL A O 1
ATOM 3789 N N . LEU A 1 476 ? -6.828 -2.829 -8.725 1.00 73.00 476 LEU A N 1
ATOM 3790 C CA . LEU A 1 476 ? -7.274 -3.336 -10.020 1.00 73.00 476 LEU A CA 1
ATOM 3791 C C . LEU A 1 476 ? -8.209 -4.549 -9.876 1.00 73.00 476 LEU A C 1
ATOM 3793 O O . LEU A 1 476 ? -9.204 -4.637 -10.594 1.00 73.00 476 LEU A O 1
ATOM 3797 N N . ALA A 1 477 ? -7.927 -5.452 -8.936 1.00 76.31 477 ALA A N 1
ATOM 3798 C CA . ALA A 1 477 ? -8.749 -6.618 -8.621 1.00 76.31 477 ALA A CA 1
ATOM 3799 C C . ALA A 1 477 ? -10.169 -6.218 -8.221 1.00 76.31 477 ALA A C 1
ATOM 3801 O O . ALA A 1 477 ? -11.141 -6.703 -8.809 1.00 76.31 477 ALA A O 1
ATOM 3802 N N . ALA A 1 478 ? -10.286 -5.242 -7.315 1.00 61.91 478 ALA A N 1
ATOM 3803 C CA . ALA A 1 478 ? -11.569 -4.685 -6.901 1.00 61.91 478 ALA A CA 1
ATOM 3804 C C . ALA A 1 478 ? -12.328 -4.032 -8.070 1.00 61.91 478 ALA A C 1
ATOM 3806 O O . ALA A 1 478 ? -13.544 -4.191 -8.189 1.00 61.91 478 ALA A O 1
ATOM 3807 N N . GLN A 1 479 ? -11.620 -3.330 -8.962 1.00 66.88 479 GLN A N 1
ATOM 3808 C CA . GLN A 1 479 ? -12.214 -2.669 -10.131 1.00 66.88 479 GLN A CA 1
ATOM 3809 C C . GLN A 1 479 ? -12.662 -3.641 -11.230 1.00 66.88 479 GLN A C 1
ATOM 3811 O O . GLN A 1 479 ? -13.610 -3.344 -11.958 1.00 66.88 479 GLN A O 1
ATOM 3816 N N . LYS A 1 480 ? -11.966 -4.771 -11.394 1.00 78.56 480 LYS A N 1
ATOM 3817 C CA . LYS A 1 480 ? -12.155 -5.708 -12.517 1.00 78.56 480 LYS A CA 1
ATOM 3818 C C . LYS A 1 480 ? -12.816 -7.030 -12.122 1.00 78.56 480 LYS A C 1
ATOM 3820 O O . LYS A 1 480 ? -13.101 -7.841 -12.998 1.00 78.56 480 LYS A O 1
ATOM 3825 N N . GLY A 1 481 ? -13.096 -7.238 -10.836 1.00 77.25 481 GLY A N 1
ATOM 3826 C CA . GLY A 1 481 ? -13.857 -8.389 -10.348 1.00 77.25 481 GLY A CA 1
ATOM 3827 C C . GLY A 1 481 ? -13.078 -9.708 -10.340 1.00 77.25 481 GLY A C 1
ATOM 3828 O O . GLY A 1 481 ? -13.664 -10.757 -10.609 1.00 77.25 481 GLY A O 1
ATOM 3829 N N . PHE A 1 482 ? -11.777 -9.663 -10.038 1.00 85.12 482 PHE A N 1
ATOM 3830 C CA . PHE A 1 482 ? -10.952 -10.851 -9.773 1.00 85.12 482 PHE A CA 1
ATOM 3831 C C . PHE A 1 482 ? -10.433 -10.840 -8.328 1.00 85.12 482 PHE A C 1
ATOM 3833 O O . PHE A 1 482 ? -10.473 -9.807 -7.665 1.00 85.12 482 PHE A O 1
ATOM 3840 N N . VAL A 1 483 ? -9.967 -11.984 -7.823 1.00 83.62 483 VAL A N 1
ATOM 3841 C CA . VAL A 1 483 ? -9.337 -12.075 -6.491 1.00 83.62 483 VAL A CA 1
ATOM 3842 C C . VAL A 1 483 ? -7.829 -11.919 -6.630 1.00 83.62 483 VAL A C 1
ATOM 3844 O O . VAL A 1 483 ? -7.231 -12.577 -7.480 1.00 83.62 483 VAL A O 1
ATOM 3847 N N . PHE A 1 484 ? -7.218 -11.094 -5.784 1.00 85.31 484 PHE A N 1
ATOM 3848 C CA . PHE A 1 484 ? -5.771 -10.911 -5.719 1.00 85.31 484 PHE A CA 1
ATOM 3849 C C . PHE A 1 484 ? -5.279 -11.172 -4.295 1.00 85.31 484 PHE A C 1
ATOM 3851 O O . PHE A 1 484 ? -5.353 -10.303 -3.431 1.00 85.31 484 PHE A O 1
ATOM 3858 N N . ASP A 1 485 ? -4.802 -12.392 -4.069 1.00 78.56 485 ASP A N 1
ATOM 3859 C CA . ASP A 1 485 ? -4.224 -12.825 -2.802 1.00 78.56 485 ASP A CA 1
ATOM 3860 C C . ASP A 1 485 ? -2.707 -12.579 -2.828 1.00 78.56 485 ASP A C 1
ATOM 3862 O O . ASP A 1 485 ? -2.063 -12.666 -3.877 1.00 78.56 485 ASP A O 1
ATOM 3866 N N . THR A 1 486 ? -2.108 -12.276 -1.676 1.00 78.81 486 THR A N 1
ATOM 3867 C CA . THR A 1 486 ? -0.661 -12.021 -1.567 1.00 78.81 486 THR A CA 1
ATOM 3868 C C . THR A 1 486 ? -0.060 -12.800 -0.411 1.00 78.81 486 THR A C 1
ATOM 3870 O O . THR A 1 486 ? -0.739 -13.087 0.574 1.00 78.81 486 THR A O 1
ATOM 3873 N N . THR A 1 487 ? 1.214 -13.171 -0.516 1.00 76.50 487 THR A N 1
ATOM 3874 C CA . THR A 1 487 ? 1.901 -13.869 0.569 1.00 76.50 487 THR A CA 1
ATOM 3875 C C . THR A 1 487 ? 3.409 -13.662 0.526 1.00 76.50 487 THR A C 1
ATOM 3877 O O . THR A 1 487 ? 4.018 -13.652 -0.544 1.00 76.50 487 THR A O 1
ATOM 3880 N N . THR A 1 488 ? 4.012 -13.540 1.708 1.00 76.88 488 THR A N 1
ATOM 3881 C CA . THR A 1 488 ? 5.467 -13.634 1.900 1.00 76.88 488 THR A CA 1
ATOM 3882 C C . THR A 1 488 ? 5.937 -15.053 2.202 1.00 76.88 488 THR A C 1
ATOM 3884 O O . THR A 1 488 ? 7.137 -15.329 2.207 1.00 76.88 488 THR A O 1
ATOM 3887 N N . ASN A 1 489 ? 5.004 -15.974 2.460 1.00 85.62 489 ASN A N 1
ATOM 3888 C CA . ASN A 1 489 ? 5.325 -17.361 2.740 1.00 85.62 489 ASN A CA 1
ATOM 3889 C C . ASN A 1 489 ? 5.482 -18.138 1.427 1.00 85.62 489 ASN A C 1
ATOM 3891 O O . ASN A 1 489 ? 4.499 -18.576 0.831 1.00 85.62 489 ASN A O 1
ATOM 3895 N N . TRP A 1 490 ? 6.724 -18.344 0.992 1.00 93.50 490 TRP A N 1
ATOM 3896 C CA . TRP A 1 490 ? 7.029 -19.094 -0.231 1.00 93.50 490 TRP A CA 1
ATOM 3897 C C . TRP A 1 490 ? 6.654 -20.580 -0.169 1.00 93.50 490 TRP A C 1
ATOM 3899 O O . TRP A 1 490 ? 6.538 -21.211 -1.219 1.00 93.50 490 TRP A O 1
ATOM 3909 N N . ASP A 1 491 ? 6.357 -21.133 1.010 1.00 92.88 491 ASP A N 1
ATOM 3910 C CA . ASP A 1 491 ? 5.815 -22.492 1.123 1.00 92.88 491 ASP A CA 1
ATOM 3911 C C . ASP A 1 491 ? 4.381 -22.598 0.589 1.00 92.88 491 ASP A C 1
ATOM 3913 O O . ASP A 1 491 ? 3.928 -23.692 0.256 1.00 92.88 491 ASP A O 1
ATOM 3917 N N . ASN A 1 492 ? 3.697 -21.467 0.377 1.00 89.50 492 ASN A N 1
ATOM 3918 C CA . ASN A 1 492 ? 2.437 -21.409 -0.363 1.00 89.50 492 ASN A CA 1
ATOM 3919 C C . ASN A 1 492 ? 2.605 -21.687 -1.869 1.00 89.50 492 ASN A C 1
ATOM 3921 O O . ASN A 1 492 ? 1.604 -21.878 -2.565 1.00 89.50 492 ASN A O 1
ATOM 3925 N N . LEU A 1 493 ? 3.839 -21.759 -2.386 1.00 95.75 493 LEU A N 1
ATOM 3926 C CA . LEU A 1 493 ? 4.132 -22.246 -3.734 1.00 95.75 493 LEU A CA 1
ATOM 3927 C C . LEU A 1 493 ? 4.167 -23.782 -3.765 1.00 95.75 493 LEU A C 1
ATOM 3929 O O . LEU A 1 493 ? 5.188 -24.406 -4.049 1.00 95.75 493 LEU A O 1
ATOM 3933 N N . ASN A 1 494 ? 3.029 -24.395 -3.457 1.00 97.62 494 ASN A N 1
ATOM 3934 C CA . ASN A 1 494 ? 2.856 -25.842 -3.424 1.00 97.62 494 ASN A CA 1
ATOM 3935 C C . ASN A 1 494 ? 1.642 -26.279 -4.260 1.00 97.62 494 ASN A C 1
ATOM 3937 O O . ASN A 1 494 ? 0.752 -25.490 -4.577 1.00 97.62 494 ASN A O 1
ATOM 3941 N N . SER A 1 495 ? 1.593 -27.562 -4.623 1.00 94.12 495 SER A N 1
ATOM 3942 C CA . SER A 1 495 ? 0.568 -28.088 -5.537 1.00 94.12 495 SER A CA 1
ATOM 3943 C C . SER A 1 495 ? -0.865 -28.001 -5.004 1.00 94.12 495 SER A C 1
ATOM 3945 O O . SER A 1 495 ? -1.797 -28.029 -5.804 1.00 94.12 495 SER A O 1
ATOM 3947 N N . GLU A 1 496 ? -1.067 -27.959 -3.688 1.00 92.88 496 GLU A N 1
ATOM 3948 C CA . GLU A 1 496 ? -2.398 -27.870 -3.083 1.00 92.88 496 GLU A CA 1
ATOM 3949 C C . GLU A 1 496 ? -2.938 -26.445 -3.200 1.00 92.88 496 GLU A C 1
ATOM 3951 O O . GLU A 1 496 ? -4.012 -26.225 -3.764 1.00 92.88 496 GLU A O 1
ATOM 3956 N N . ASN A 1 497 ? -2.140 -25.470 -2.771 1.00 92.12 497 ASN A N 1
ATOM 3957 C CA . ASN A 1 497 ? -2.526 -24.068 -2.804 1.00 92.12 497 ASN A CA 1
ATOM 3958 C C . ASN A 1 497 ? -2.648 -23.542 -4.245 1.00 92.12 497 ASN A C 1
ATOM 3960 O O . ASN A 1 497 ? -3.632 -22.891 -4.598 1.00 92.12 497 ASN A O 1
ATOM 3964 N N . LEU A 1 498 ? -1.701 -23.889 -5.125 1.00 96.00 498 LEU A N 1
ATOM 3965 C CA . LEU A 1 498 ? -1.670 -23.374 -6.498 1.00 96.00 498 LEU A CA 1
ATOM 3966 C C . LEU A 1 498 ? -2.884 -23.770 -7.352 1.00 96.00 498 LEU A C 1
ATOM 3968 O O . LEU A 1 498 ? -3.228 -23.054 -8.291 1.00 96.00 498 LEU A O 1
ATOM 3972 N N . ARG A 1 499 ? -3.583 -24.870 -7.038 1.00 94.00 499 ARG A N 1
ATOM 3973 C CA . ARG A 1 499 ? -4.776 -25.301 -7.798 1.00 94.00 499 ARG A CA 1
ATOM 3974 C C . ARG A 1 499 ? -5.933 -24.308 -7.727 1.00 94.00 499 ARG A C 1
ATOM 3976 O O . ARG A 1 499 ? -6.792 -24.338 -8.607 1.00 94.00 499 ARG A O 1
ATOM 3983 N N . GLN A 1 500 ? -5.941 -23.443 -6.717 1.00 93.75 500 GLN A N 1
ATOM 3984 C CA . GLN A 1 500 ? -6.979 -22.438 -6.506 1.00 93.75 500 GLN A CA 1
ATOM 3985 C C . GLN A 1 500 ? -6.806 -21.204 -7.403 1.00 93.75 500 GLN A C 1
ATOM 3987 O O . GLN A 1 500 ? -7.758 -20.444 -7.575 1.00 93.75 500 GLN A O 1
ATOM 3992 N N . TYR A 1 501 ? -5.616 -21.001 -7.978 1.00 95.69 501 TYR A N 1
ATOM 3993 C CA . TYR A 1 501 ? -5.247 -19.762 -8.657 1.00 95.69 501 TYR A CA 1
ATOM 3994 C C . TYR A 1 501 ? -5.072 -19.960 -10.158 1.00 95.69 501 TYR A C 1
ATOM 3996 O O . TYR A 1 501 ? -4.345 -20.841 -10.621 1.00 95.69 501 TYR A O 1
ATOM 4004 N N . GLN A 1 502 ? -5.712 -19.099 -10.944 1.00 97.44 502 GLN A N 1
ATOM 4005 C CA . GLN A 1 502 ? -5.506 -19.057 -12.389 1.00 97.44 502 GLN A CA 1
ATOM 4006 C C . GLN A 1 502 ? -4.187 -18.374 -12.737 1.00 97.44 502 GLN A C 1
ATOM 4008 O O . GLN A 1 502 ? -3.576 -18.778 -13.721 1.00 97.44 502 GLN A O 1
ATOM 4013 N N . VAL A 1 503 ? -3.748 -17.396 -11.935 1.00 98.62 503 VAL A N 1
ATOM 4014 C CA . VAL A 1 503 ? -2.497 -16.655 -12.148 1.00 98.62 503 VAL A CA 1
ATOM 4015 C C . VAL A 1 503 ? -1.625 -16.687 -10.895 1.00 98.62 503 VAL A C 1
ATOM 4017 O O . VAL A 1 503 ? -2.103 -16.426 -9.796 1.00 98.62 503 VAL A O 1
ATOM 4020 N N . VAL A 1 504 ? -0.335 -16.956 -11.060 1.00 98.75 504 VAL A N 1
ATOM 4021 C CA . VAL A 1 504 ? 0.690 -16.808 -10.022 1.00 98.75 504 VAL A CA 1
ATOM 4022 C C . VAL A 1 504 ? 1.649 -15.705 -10.439 1.00 98.75 504 VAL A C 1
ATOM 4024 O O . VAL A 1 504 ? 2.219 -15.751 -11.529 1.00 98.75 504 VAL A O 1
ATOM 4027 N N . LEU A 1 505 ? 1.834 -14.715 -9.575 1.00 98.81 505 LEU A N 1
ATOM 4028 C CA . LEU A 1 505 ? 2.771 -13.624 -9.777 1.00 98.81 505 LEU A CA 1
ATOM 4029 C C . LEU A 1 505 ? 3.990 -13.830 -8.884 1.00 98.81 505 LEU A C 1
ATOM 4031 O O . LEU A 1 505 ? 3.846 -14.118 -7.696 1.00 98.81 505 LEU A O 1
ATOM 4035 N N . TRP A 1 506 ? 5.181 -13.638 -9.437 1.00 98.75 506 TRP A N 1
ATOM 4036 C CA . TRP A 1 506 ? 6.413 -13.503 -8.659 1.00 98.75 506 TRP A CA 1
ATOM 4037 C C . TRP A 1 506 ? 6.875 -12.059 -8.776 1.00 98.75 506 TRP A C 1
ATOM 4039 O O . TRP A 1 506 ? 7.323 -11.637 -9.845 1.00 98.75 506 TRP A O 1
ATOM 4049 N N . LEU A 1 507 ? 6.694 -11.289 -7.701 1.00 97.75 507 LEU A N 1
ATOM 4050 C CA . LEU A 1 507 ? 6.926 -9.846 -7.745 1.00 97.75 507 LEU A CA 1
ATOM 4051 C C . LEU A 1 507 ? 8.412 -9.509 -7.657 1.00 97.75 507 LEU A C 1
ATOM 4053 O O . LEU A 1 507 ? 8.882 -8.643 -8.380 1.00 97.75 507 LEU A O 1
ATOM 4057 N N . ASN A 1 508 ? 9.154 -10.166 -6.768 1.00 96.25 508 ASN A N 1
ATOM 4058 C CA . ASN A 1 508 ? 10.509 -9.718 -6.454 1.00 96.25 508 ASN A CA 1
ATOM 4059 C C . ASN A 1 508 ? 11.456 -10.823 -5.961 1.00 96.25 508 ASN A C 1
ATOM 4061 O O . ASN A 1 508 ? 12.509 -10.540 -5.393 1.00 96.25 508 ASN A O 1
ATOM 4065 N N . GLU A 1 509 ? 11.076 -12.082 -6.156 1.00 95.50 509 GLU A N 1
ATOM 4066 C CA . GLU A 1 509 ? 11.905 -13.234 -5.816 1.00 95.50 509 GLU A CA 1
ATOM 4067 C C . GLU A 1 509 ? 11.455 -14.461 -6.627 1.00 95.50 509 GLU A C 1
ATOM 4069 O O . GLU A 1 509 ? 10.617 -14.356 -7.525 1.00 95.50 509 GLU A O 1
ATOM 4074 N N . PHE A 1 510 ? 12.034 -15.622 -6.339 1.00 96.00 510 PHE A N 1
ATOM 4075 C CA . PHE A 1 510 ? 11.819 -16.878 -7.045 1.00 96.00 510 PHE A CA 1
ATOM 4076 C C . PHE A 1 510 ? 11.968 -18.079 -6.082 1.00 96.00 510 PHE A C 1
ATOM 4078 O O . PHE A 1 510 ? 12.508 -17.929 -4.982 1.00 96.00 510 PHE A O 1
ATOM 4085 N N . PRO A 1 511 ? 11.517 -19.287 -6.477 1.00 96.75 511 PRO A N 1
ATOM 4086 C CA . PRO A 1 511 ? 11.530 -20.490 -5.640 1.00 96.75 511 PRO A CA 1
ATOM 4087 C C . PRO A 1 511 ? 12.908 -20.865 -5.085 1.00 96.75 511 PRO A C 1
ATOM 4089 O O . PRO A 1 511 ? 13.896 -20.931 -5.825 1.00 96.75 511 PRO A O 1
ATOM 4092 N N . LYS A 1 512 ? 12.948 -21.203 -3.792 1.00 89.25 512 LYS A N 1
ATOM 4093 C CA . LYS A 1 512 ? 14.176 -21.502 -3.033 1.00 89.25 512 LYS A CA 1
ATOM 4094 C C . LYS A 1 512 ? 14.436 -22.994 -2.853 1.00 89.25 512 LYS A C 1
ATOM 4096 O O . LYS A 1 512 ? 15.579 -23.382 -2.629 1.00 89.25 512 LYS A O 1
ATOM 4101 N N . THR A 1 513 ? 13.401 -23.828 -2.945 1.00 95.25 513 THR A N 1
ATOM 4102 C CA . THR A 1 513 ? 13.504 -25.275 -2.697 1.00 95.25 513 THR A CA 1
ATOM 4103 C C . THR A 1 513 ? 13.091 -26.094 -3.915 1.00 95.25 513 THR A C 1
ATOM 4105 O O . THR A 1 513 ? 12.274 -25.660 -4.726 1.00 95.25 513 THR A O 1
ATOM 4108 N N . ASP A 1 514 ? 13.612 -27.318 -4.029 1.00 97.00 514 ASP A N 1
ATOM 4109 C CA . ASP A 1 514 ? 13.234 -28.229 -5.117 1.00 97.00 514 ASP A CA 1
ATOM 4110 C C . ASP A 1 514 ? 11.742 -28.588 -5.082 1.00 97.00 514 ASP A C 1
ATOM 4112 O O . ASP A 1 514 ? 11.113 -28.713 -6.129 1.00 97.00 514 ASP A O 1
ATOM 4116 N N . ALA A 1 515 ? 11.138 -28.670 -3.892 1.00 97.19 515 ALA A N 1
ATOM 4117 C CA . ALA A 1 515 ? 9.703 -28.909 -3.747 1.00 97.19 515 ALA A CA 1
ATOM 4118 C C . ALA A 1 515 ? 8.863 -27.770 -4.354 1.00 97.19 515 ALA A C 1
ATOM 4120 O O . ALA A 1 515 ? 7.915 -28.029 -5.097 1.00 97.19 515 ALA A O 1
ATOM 4121 N N . GLN A 1 516 ? 9.243 -26.516 -4.092 1.00 98.25 516 GLN A N 1
ATOM 4122 C CA . GLN A 1 516 ? 8.602 -25.333 -4.675 1.00 98.25 516 GLN A CA 1
ATOM 4123 C C . GLN A 1 516 ? 8.777 -25.299 -6.202 1.00 98.25 516 GLN A C 1
ATOM 4125 O O . GLN A 1 516 ? 7.826 -25.018 -6.935 1.00 98.25 516 GLN A O 1
ATOM 4130 N N . ARG A 1 517 ? 9.977 -25.641 -6.693 1.00 98.44 517 ARG A N 1
ATOM 4131 C CA . ARG A 1 517 ? 10.273 -25.745 -8.131 1.00 98.44 517 ARG A CA 1
ATOM 4132 C C . ARG A 1 517 ? 9.374 -26.778 -8.805 1.00 98.44 517 ARG A C 1
ATOM 4134 O O . ARG A 1 517 ? 8.647 -26.422 -9.724 1.00 98.44 517 ARG A O 1
ATOM 4141 N N . VAL A 1 518 ? 9.337 -28.013 -8.299 1.00 98.38 518 VAL A N 1
ATOM 4142 C CA . VAL A 1 518 ? 8.497 -29.102 -8.832 1.00 98.38 518 VAL A CA 1
ATOM 4143 C C . VAL A 1 518 ? 7.008 -28.741 -8.800 1.00 98.38 518 VAL A C 1
ATOM 4145 O O . VAL A 1 518 ? 6.289 -29.002 -9.765 1.00 98.38 518 VAL A O 1
ATOM 4148 N N . ALA A 1 519 ? 6.531 -28.107 -7.725 1.00 98.44 519 ALA A N 1
ATOM 4149 C CA . ALA A 1 519 ? 5.144 -27.656 -7.641 1.00 98.44 519 ALA A CA 1
ATOM 4150 C C . ALA A 1 519 ? 4.810 -26.610 -8.716 1.00 98.44 519 ALA A C 1
ATOM 4152 O O . ALA A 1 519 ? 3.757 -26.695 -9.352 1.00 98.44 519 ALA A O 1
ATOM 4153 N N . PHE A 1 520 ? 5.710 -25.653 -8.950 1.00 98.75 520 PHE A N 1
ATOM 4154 C CA . PHE A 1 520 ? 5.536 -2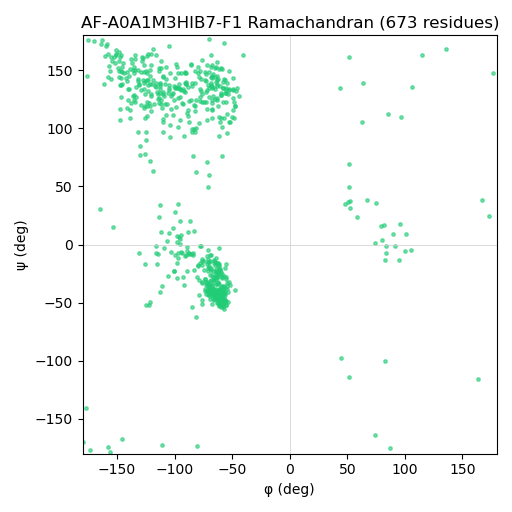4.645 -9.990 1.00 98.75 520 PHE A CA 1
ATOM 4155 C C . PHE A 1 520 ? 5.626 -25.231 -11.408 1.00 98.75 520 PHE A C 1
ATOM 4157 O O . PHE A 1 520 ? 4.815 -24.877 -12.264 1.00 98.75 520 PHE A O 1
ATOM 4164 N N . GLU A 1 521 ? 6.543 -26.171 -11.653 1.00 98.62 521 GLU A N 1
ATOM 4165 C CA . GLU A 1 521 ? 6.611 -26.916 -12.918 1.00 98.62 521 GLU A CA 1
ATOM 4166 C C . GLU A 1 521 ? 5.276 -27.593 -13.224 1.00 98.62 521 GLU A C 1
ATOM 4168 O O . GLU A 1 521 ? 4.693 -27.387 -14.292 1.00 98.62 521 GLU A O 1
ATOM 4173 N N . GLY A 1 522 ? 4.756 -28.348 -12.252 1.00 98.38 522 GLY A N 1
ATOM 4174 C CA . GLY A 1 522 ? 3.461 -29.007 -12.359 1.00 98.38 522 GLY A CA 1
ATOM 4175 C C . GLY A 1 522 ? 2.329 -28.008 -12.598 1.00 98.38 522 GLY A C 1
ATOM 4176 O O . GLY A 1 522 ? 1.493 -28.232 -13.471 1.00 98.38 522 GLY A O 1
ATOM 4177 N N . TYR A 1 523 ? 2.313 -26.882 -11.883 1.00 98.50 523 TYR A N 1
ATOM 4178 C CA . TYR A 1 523 ? 1.323 -25.822 -12.076 1.00 98.50 523 TYR A CA 1
ATOM 4179 C C . TYR A 1 523 ? 1.303 -25.296 -13.519 1.00 98.50 523 TYR A C 1
ATOM 4181 O O . TYR A 1 523 ? 0.243 -25.264 -14.150 1.00 98.50 523 TYR A O 1
ATOM 4189 N N . MET A 1 524 ? 2.470 -24.957 -14.073 1.00 98.31 524 MET A N 1
ATOM 4190 C CA . MET A 1 524 ? 2.582 -24.427 -15.435 1.00 98.31 524 MET A CA 1
ATOM 4191 C C . MET A 1 524 ? 2.258 -25.472 -16.508 1.00 98.31 524 MET A C 1
ATOM 4193 O O . MET A 1 524 ? 1.634 -25.140 -17.515 1.00 98.31 524 MET A O 1
ATOM 4197 N N . GLN A 1 525 ? 2.628 -26.739 -16.294 1.00 96.38 525 GLN A N 1
ATOM 4198 C CA . GLN A 1 525 ? 2.317 -27.841 -17.215 1.00 96.38 525 GLN A CA 1
ATOM 4199 C C . GLN A 1 525 ? 0.814 -28.168 -17.271 1.00 96.38 525 GLN A C 1
ATOM 4201 O O . GLN A 1 525 ? 0.331 -28.636 -18.299 1.00 96.38 525 GLN A O 1
ATOM 4206 N N . HIS A 1 526 ? 0.058 -27.878 -16.207 1.00 94.94 526 HIS A N 1
ATOM 4207 C CA . HIS A 1 526 ? -1.393 -28.105 -16.131 1.00 94.94 526 HIS A CA 1
ATOM 4208 C C . HIS A 1 526 ? -2.220 -26.829 -16.380 1.00 94.94 526 HIS A C 1
ATOM 4210 O O . HIS A 1 526 ? -3.340 -26.683 -15.875 1.00 94.94 526 HIS A O 1
ATOM 4216 N N . GLY A 1 527 ? -1.671 -25.890 -17.157 1.00 92.62 527 GLY A N 1
ATOM 4217 C CA . GLY A 1 527 ? -2.389 -24.707 -17.635 1.00 92.62 527 GLY A CA 1
ATOM 4218 C C . GLY A 1 527 ? -2.526 -23.573 -16.617 1.00 92.62 527 GLY A C 1
ATOM 4219 O O . GLY A 1 527 ? -3.359 -22.687 -16.812 1.00 92.62 527 GLY A O 1
ATOM 4220 N N . GLY A 1 528 ? -1.742 -23.594 -15.535 1.00 97.25 528 GLY A N 1
ATOM 4221 C CA . GLY A 1 528 ? -1.542 -22.427 -14.681 1.00 97.25 528 GLY A CA 1
ATOM 4222 C C . GLY A 1 528 ? -0.911 -21.267 -15.454 1.00 97.25 528 GLY A C 1
ATOM 4223 O O . GLY A 1 528 ? -0.190 -21.490 -16.432 1.00 97.25 528 GLY A O 1
ATOM 4224 N N . ALA A 1 529 ? -1.204 -20.032 -15.041 1.00 98.56 529 ALA A N 1
ATOM 4225 C CA . ALA A 1 529 ? -0.638 -18.841 -15.657 1.00 98.56 529 ALA A CA 1
ATOM 4226 C C . ALA A 1 529 ? 0.408 -18.181 -14.759 1.00 98.56 529 ALA A C 1
ATOM 4228 O O . ALA A 1 529 ? 0.224 -18.113 -13.548 1.00 98.56 529 ALA A O 1
ATOM 4229 N N . TRP A 1 530 ? 1.482 -17.648 -15.340 1.00 98.81 530 TRP A N 1
ATOM 4230 C CA . TRP A 1 530 ? 2.534 -16.977 -14.576 1.00 98.81 530 TRP A CA 1
ATOM 4231 C C . TRP A 1 530 ? 2.836 -15.573 -15.075 1.00 98.81 530 TRP A C 1
ATOM 4233 O O . TRP A 1 530 ? 2.933 -15.337 -16.279 1.00 98.81 530 TRP A O 1
ATOM 4243 N N . MET A 1 531 ? 3.039 -14.657 -14.135 1.00 98.81 531 MET A N 1
ATOM 4244 C CA . MET A 1 531 ? 3.534 -13.315 -14.402 1.00 98.81 531 MET A CA 1
ATOM 4245 C C . MET A 1 531 ? 4.764 -13.045 -13.536 1.00 98.81 531 MET A C 1
ATOM 4247 O O . MET A 1 531 ? 4.658 -12.906 -12.318 1.00 98.81 531 MET A O 1
ATOM 4251 N N . GLY A 1 532 ? 5.937 -12.988 -14.155 1.00 98.75 532 GLY A N 1
ATOM 4252 C CA . GLY A 1 532 ? 7.187 -12.706 -13.455 1.00 98.75 532 GLY A CA 1
ATOM 4253 C C . GLY A 1 532 ? 7.675 -11.296 -13.702 1.00 98.75 532 GLY A C 1
ATOM 4254 O O . GLY A 1 532 ? 7.673 -10.846 -14.850 1.00 98.75 532 GLY A O 1
ATOM 4255 N N . PHE A 1 533 ? 8.145 -10.641 -12.645 1.00 98.88 533 PHE A N 1
ATOM 4256 C CA . PHE A 1 533 ? 8.728 -9.309 -12.726 1.00 98.88 533 PHE A CA 1
ATOM 4257 C C . PHE A 1 533 ? 10.215 -9.333 -12.417 1.00 98.88 533 PHE A C 1
ATOM 4259 O O . PHE A 1 533 ? 10.644 -9.916 -11.425 1.00 98.88 533 PHE A O 1
ATOM 4266 N N . HIS A 1 534 ? 10.990 -8.646 -13.249 1.00 98.44 534 HIS A N 1
ATOM 4267 C CA . HIS A 1 534 ? 12.355 -8.242 -12.956 1.00 98.44 534 HIS A CA 1
ATOM 4268 C C . HIS A 1 534 ? 13.233 -9.413 -12.476 1.00 98.44 534 HIS A C 1
ATOM 4270 O O . HIS A 1 534 ? 13.462 -10.360 -13.240 1.00 98.44 534 HIS A O 1
ATOM 4276 N N . VAL A 1 535 ? 13.677 -9.385 -11.217 1.00 97.75 535 VAL A N 1
ATOM 4277 C CA . VAL A 1 535 ? 14.506 -10.418 -10.583 1.00 97.75 535 VAL A CA 1
ATOM 4278 C C . VAL A 1 535 ? 13.840 -11.798 -10.539 1.00 97.75 535 VAL A C 1
ATOM 4280 O O . VAL A 1 535 ? 14.539 -12.802 -10.500 1.00 97.75 535 VAL A O 1
ATOM 4283 N N . ALA A 1 536 ? 12.512 -11.900 -10.654 1.00 98.12 536 ALA A N 1
ATOM 4284 C CA . ALA A 1 536 ? 11.817 -13.186 -10.748 1.00 98.12 536 ALA A CA 1
ATOM 4285 C C . ALA A 1 536 ? 12.230 -14.011 -11.979 1.00 98.12 536 ALA A C 1
ATOM 4287 O O . ALA A 1 536 ? 12.039 -15.223 -11.988 1.00 98.12 536 ALA A O 1
ATOM 4288 N N . GLY A 1 537 ? 12.776 -13.369 -13.020 1.00 97.25 537 GLY A N 1
ATOM 4289 C CA . GLY A 1 537 ? 13.363 -14.046 -14.182 1.00 97.25 537 GLY A CA 1
ATOM 4290 C C . GLY A 1 537 ? 14.874 -14.263 -14.086 1.00 97.25 537 GLY A C 1
ATOM 4291 O O . GLY A 1 537 ? 15.449 -14.901 -14.970 1.00 97.25 537 GLY A O 1
ATOM 4292 N N . TYR A 1 538 ? 15.532 -13.727 -13.052 1.00 97.69 538 TYR A N 1
ATOM 4293 C CA . TYR A 1 538 ? 16.975 -13.852 -12.882 1.00 97.69 538 TYR A CA 1
ATOM 4294 C C . TYR A 1 538 ? 17.371 -15.324 -12.785 1.00 97.69 538 TYR A C 1
ATOM 4296 O O . TYR A 1 538 ? 16.805 -16.103 -12.016 1.00 97.69 538 TYR A O 1
ATOM 4304 N N . ASN A 1 539 ? 18.362 -15.705 -13.580 1.00 97.56 539 ASN A N 1
ATOM 4305 C CA . ASN A 1 539 ? 18.971 -17.019 -13.518 1.00 97.56 539 ASN A CA 1
ATOM 4306 C C . ASN A 1 539 ? 20.392 -16.968 -14.079 1.00 97.56 539 ASN A C 1
ATOM 4308 O O . ASN A 1 539 ? 20.690 -16.187 -14.984 1.00 97.56 539 ASN A O 1
ATOM 4312 N N . ASP A 1 540 ? 21.253 -17.826 -13.547 1.00 94.81 540 ASP A N 1
ATOM 4313 C CA . ASP A 1 540 ? 22.655 -17.922 -13.911 1.00 94.81 540 ASP A CA 1
ATOM 4314 C C . ASP A 1 540 ? 23.155 -19.379 -13.842 1.00 94.81 540 ASP A C 1
ATOM 4316 O O . ASP A 1 540 ? 22.398 -20.351 -13.712 1.00 94.81 540 ASP A O 1
ATOM 4320 N N . ARG A 1 541 ? 24.479 -19.557 -13.907 1.00 91.81 541 ARG A N 1
ATOM 4321 C CA . ARG A 1 541 ? 25.114 -20.881 -13.840 1.00 91.81 541 ARG A CA 1
ATOM 4322 C C . ARG A 1 541 ? 24.851 -21.644 -12.534 1.00 91.81 541 ARG A C 1
ATOM 4324 O O . ARG A 1 541 ? 25.072 -22.861 -12.514 1.00 91.81 541 ARG A O 1
ATOM 4331 N N . TYR A 1 542 ? 24.437 -20.970 -11.464 1.00 92.62 542 TYR A N 1
ATOM 4332 C CA . TYR A 1 542 ? 24.179 -21.528 -10.137 1.00 92.62 542 TYR A CA 1
ATOM 4333 C C . TYR A 1 542 ? 22.701 -21.817 -9.881 1.00 92.62 542 TYR A C 1
ATOM 4335 O O . TYR A 1 542 ? 22.402 -22.619 -9.002 1.00 92.62 542 TYR A O 1
ATOM 4343 N N . THR A 1 543 ? 21.781 -21.270 -10.680 1.00 92.50 543 THR A N 1
ATOM 4344 C CA . THR A 1 543 ? 20.344 -21.564 -10.549 1.00 92.50 543 THR A CA 1
ATOM 4345 C C . THR A 1 543 ? 20.043 -23.064 -10.659 1.00 92.50 543 THR A C 1
ATOM 4347 O O . THR A 1 543 ? 19.161 -23.570 -9.963 1.00 92.50 543 THR A O 1
ATOM 4350 N N . LYS A 1 544 ? 20.791 -23.787 -11.512 1.00 94.38 544 LYS A N 1
ATOM 4351 C CA . LYS A 1 544 ? 20.669 -25.243 -11.751 1.00 94.38 544 LYS A CA 1
ATOM 4352 C C . LYS A 1 544 ? 19.225 -25.714 -11.990 1.00 94.38 544 LYS A C 1
ATOM 4354 O O . LYS A 1 544 ? 18.869 -26.830 -11.630 1.00 94.38 544 LYS A O 1
ATOM 4359 N N . TRP A 1 545 ? 18.408 -24.887 -12.644 1.00 97.56 545 TRP A N 1
ATOM 4360 C CA . TRP A 1 545 ? 17.003 -25.181 -12.925 1.00 97.56 545 TRP A CA 1
ATOM 4361 C C . TRP A 1 545 ? 16.707 -25.055 -14.420 1.00 97.56 545 TRP A C 1
ATOM 4363 O O . TRP A 1 545 ? 16.178 -24.055 -14.900 1.00 97.56 545 TRP A O 1
ATOM 4373 N N . ARG A 1 546 ? 17.097 -26.083 -15.181 1.00 97.19 546 ARG A N 1
ATOM 4374 C CA . ARG A 1 546 ? 17.020 -26.063 -16.649 1.00 97.19 546 ARG A CA 1
ATOM 4375 C C . ARG A 1 546 ? 15.600 -25.830 -17.168 1.00 97.19 546 ARG A C 1
ATOM 4377 O O . ARG A 1 546 ? 15.431 -25.068 -18.111 1.00 97.19 546 ARG A O 1
ATOM 4384 N N . TRP A 1 547 ? 14.599 -26.446 -16.539 1.00 98.44 547 TRP A N 1
ATOM 4385 C CA . TRP A 1 547 ? 13.205 -26.281 -16.947 1.00 98.44 547 TRP A CA 1
ATOM 4386 C C . TRP A 1 547 ? 12.767 -24.810 -16.912 1.00 98.44 547 TRP A C 1
ATOM 4388 O O . TRP A 1 547 ? 12.123 -24.349 -17.850 1.00 98.44 547 TRP A O 1
ATOM 4398 N N . PHE A 1 548 ? 13.163 -24.054 -15.883 1.00 98.56 548 PHE A N 1
ATOM 4399 C CA . PHE A 1 548 ? 12.813 -22.637 -15.771 1.00 98.56 548 PHE A CA 1
ATOM 4400 C C . PHE A 1 548 ? 13.498 -21.787 -16.844 1.00 98.56 548 PHE A C 1
ATOM 4402 O O . PHE A 1 548 ? 12.854 -20.942 -17.462 1.00 98.56 548 PHE A O 1
ATOM 4409 N N . VAL A 1 549 ? 14.770 -22.071 -17.140 1.00 98.38 549 VAL A N 1
ATOM 4410 C CA . VAL A 1 549 ? 15.491 -21.426 -18.249 1.00 98.38 549 VAL A CA 1
ATOM 4411 C C . VAL A 1 549 ? 14.776 -21.690 -19.578 1.00 98.38 549 VAL A C 1
ATOM 4413 O O . VAL A 1 549 ? 14.514 -20.756 -20.332 1.00 98.38 549 VAL A O 1
ATOM 4416 N N . ASP A 1 550 ? 14.380 -22.938 -19.844 1.00 98.12 550 ASP A N 1
ATOM 4417 C CA . ASP A 1 550 ? 13.628 -23.304 -21.050 1.00 98.12 550 ASP A CA 1
ATOM 4418 C C . ASP A 1 550 ? 12.238 -22.628 -21.086 1.00 98.12 550 ASP A C 1
ATOM 4420 O O . ASP A 1 550 ? 11.791 -22.172 -22.143 1.00 98.12 550 ASP A O 1
ATOM 4424 N N . MET A 1 551 ? 11.566 -22.506 -19.935 1.00 98.38 551 MET A N 1
ATOM 4425 C CA . MET A 1 551 ? 10.277 -21.822 -19.776 1.00 98.38 551 MET A CA 1
ATOM 4426 C C . MET A 1 551 ? 10.385 -20.319 -20.066 1.00 98.38 551 MET A C 1
ATOM 4428 O O . MET A 1 551 ? 9.550 -19.787 -20.799 1.00 98.38 551 MET A O 1
ATOM 4432 N N . LEU A 1 552 ? 11.465 -19.663 -19.633 1.00 98.50 552 LEU A N 1
ATOM 4433 C CA . LEU A 1 552 ? 11.789 -18.277 -19.993 1.00 98.50 552 LEU A CA 1
ATOM 4434 C C . LEU A 1 552 ? 12.243 -18.104 -21.453 1.00 98.50 552 LEU A C 1
ATOM 4436 O O . LEU A 1 552 ? 12.423 -16.974 -21.907 1.00 98.50 552 LEU A O 1
ATOM 4440 N N . GLY A 1 553 ? 12.388 -19.193 -22.212 1.00 98.19 553 GLY A N 1
ATOM 4441 C CA . GLY A 1 553 ? 12.763 -19.160 -23.625 1.00 98.19 553 GLY A CA 1
ATOM 4442 C C . GLY A 1 553 ? 14.255 -19.353 -23.889 1.00 98.19 553 GLY A C 1
ATOM 4443 O O . GLY A 1 553 ? 14.716 -19.052 -24.986 1.00 98.19 553 GLY A O 1
ATOM 4444 N N . GLY A 1 554 ? 15.005 -19.874 -22.921 1.00 97.69 554 GLY A N 1
ATOM 4445 C CA . GLY A 1 554 ? 16.459 -20.025 -22.976 1.00 97.69 554 GLY A CA 1
ATOM 4446 C C . GLY A 1 554 ? 17.220 -18.827 -22.405 1.00 97.69 554 GLY A C 1
ATOM 4447 O O . GLY A 1 554 ? 18.445 -18.850 -22.390 1.00 97.69 554 GLY A O 1
ATOM 4448 N N . ALA A 1 555 ? 16.517 -17.790 -21.946 1.00 97.62 555 ALA A N 1
ATOM 4449 C CA . ALA A 1 555 ? 17.111 -16.556 -21.451 1.00 97.62 555 ALA A CA 1
ATOM 4450 C C . ALA A 1 555 ? 17.892 -16.788 -20.147 1.00 97.62 555 ALA A C 1
ATOM 4452 O O . ALA A 1 555 ? 17.298 -17.111 -19.120 1.00 97.62 555 ALA A O 1
ATOM 4453 N N . VAL A 1 556 ? 19.209 -16.571 -20.186 1.00 98.25 556 VAL A N 1
ATOM 4454 C CA . VAL A 1 556 ? 20.097 -16.539 -19.010 1.00 98.25 556 VAL A CA 1
ATOM 4455 C C . VAL A 1 556 ? 20.604 -15.115 -18.826 1.00 98.25 556 VAL A C 1
ATOM 4457 O O . VAL A 1 556 ? 20.898 -14.444 -19.818 1.00 98.25 556 VAL A O 1
ATOM 4460 N N . PHE A 1 557 ? 20.674 -14.636 -17.582 1.00 98.06 557 PHE A N 1
ATOM 4461 C CA . PHE A 1 557 ? 21.144 -13.281 -17.290 1.00 98.06 557 PHE A CA 1
ATOM 4462 C C . PHE A 1 557 ? 22.542 -13.053 -17.884 1.00 98.06 557 PHE A C 1
ATOM 4464 O O . PHE A 1 557 ? 23.434 -13.892 -17.734 1.00 98.06 557 PHE A O 1
ATOM 4471 N N . TYR A 1 558 ? 22.728 -11.924 -18.569 1.00 96.44 558 TYR A N 1
ATOM 4472 C CA . TYR A 1 558 ? 23.980 -11.593 -19.250 1.00 96.44 558 TYR A CA 1
ATOM 4473 C C . TYR A 1 558 ? 24.590 -10.283 -18.755 1.00 96.44 558 TYR A C 1
ATOM 4475 O O . TYR A 1 558 ? 25.777 -10.241 -18.437 1.00 96.44 558 TYR A O 1
ATOM 4483 N N . ASN A 1 559 ? 23.792 -9.219 -18.700 1.00 96.06 559 ASN A N 1
ATOM 4484 C CA . ASN A 1 559 ? 24.217 -7.898 -18.252 1.00 96.06 559 ASN A CA 1
ATOM 4485 C C . ASN A 1 559 ? 23.019 -7.052 -17.802 1.00 96.06 559 ASN A C 1
ATOM 4487 O O . ASN A 1 559 ? 21.862 -7.424 -17.996 1.00 96.06 559 ASN A O 1
ATOM 4491 N N . ASN A 1 560 ? 23.316 -5.889 -17.235 1.00 96.75 560 ASN A N 1
ATOM 4492 C CA . ASN A 1 560 ? 22.354 -4.883 -16.811 1.00 96.75 560 ASN A CA 1
ATOM 4493 C C . ASN A 1 560 ? 22.940 -3.473 -16.999 1.00 96.75 560 ASN A C 1
ATOM 4495 O O . ASN A 1 560 ? 24.152 -3.316 -17.169 1.00 96.75 560 ASN A O 1
ATOM 4499 N N . ASN A 1 561 ? 22.091 -2.444 -16.987 1.00 93.56 561 ASN A N 1
ATOM 4500 C CA . ASN A 1 561 ? 22.558 -1.074 -16.772 1.00 93.56 561 ASN A CA 1
ATOM 4501 C C . ASN A 1 561 ? 22.515 -0.740 -15.282 1.00 93.56 561 ASN A C 1
ATOM 4503 O O . ASN A 1 561 ? 21.587 -1.133 -14.583 1.00 93.56 561 ASN A O 1
ATOM 4507 N N . TRP A 1 562 ? 23.437 0.102 -14.831 1.00 82.25 562 TRP A N 1
ATOM 4508 C CA . TRP A 1 562 ? 23.382 0.663 -13.487 1.00 82.25 562 TRP A CA 1
ATOM 4509 C C . TRP A 1 562 ? 23.824 2.128 -13.481 1.00 82.25 562 TRP A C 1
ATOM 4511 O O . TRP A 1 562 ? 24.780 2.470 -14.190 1.00 82.25 562 TRP A O 1
ATOM 4521 N N . PRO A 1 563 ? 23.186 3.029 -12.708 1.00 83.56 563 PRO A N 1
ATOM 4522 C CA . PRO A 1 563 ? 22.011 2.825 -11.843 1.00 83.56 563 PRO A CA 1
ATOM 4523 C C . PRO A 1 563 ? 20.717 2.583 -12.646 1.00 83.56 563 PRO A C 1
ATOM 4525 O O . PRO A 1 563 ? 20.753 2.678 -13.880 1.00 83.56 563 PRO A O 1
ATOM 4528 N N . PRO A 1 564 ? 19.577 2.321 -11.977 1.00 84.81 564 PRO A N 1
ATOM 4529 C CA . PRO A 1 564 ? 18.262 2.379 -12.600 1.00 84.81 564 PRO A CA 1
ATOM 4530 C C . PRO A 1 564 ? 18.060 3.690 -13.375 1.00 84.81 564 PRO A C 1
ATOM 4532 O O . PRO A 1 564 ? 18.356 4.781 -12.877 1.00 84.81 564 PRO A O 1
ATOM 4535 N N . LEU A 1 565 ? 17.561 3.586 -14.607 1.00 83.12 565 LEU A N 1
ATOM 4536 C CA . LEU A 1 565 ? 17.328 4.710 -15.520 1.00 83.12 565 LEU A CA 1
ATOM 4537 C C . LEU A 1 565 ? 16.019 4.494 -16.289 1.00 83.12 565 LEU A C 1
ATOM 4539 O O . LEU A 1 565 ? 15.664 3.347 -16.565 1.00 83.12 565 LEU A O 1
ATOM 4543 N N . PRO A 1 566 ? 15.290 5.556 -16.666 1.00 87.12 566 PRO A N 1
ATOM 4544 C CA . PRO A 1 566 ? 14.168 5.405 -17.581 1.00 87.12 566 PRO A CA 1
ATOM 4545 C C . PRO A 1 566 ? 14.682 5.022 -18.969 1.00 87.12 566 PRO A C 1
ATOM 4547 O O . PRO A 1 566 ? 15.797 5.388 -19.353 1.00 87.12 566 PRO A O 1
ATOM 4550 N N . ALA A 1 567 ? 13.859 4.328 -19.749 1.00 94.50 567 ALA A N 1
ATOM 4551 C CA . ALA A 1 567 ? 14.225 3.929 -21.103 1.00 94.50 567 ALA A CA 1
ATOM 4552 C C . ALA A 1 567 ? 13.041 4.019 -22.063 1.00 94.50 567 ALA A C 1
ATOM 4554 O O . ALA A 1 567 ? 11.896 3.721 -21.719 1.00 94.50 567 ALA A O 1
ATOM 4555 N N . LYS A 1 568 ? 13.317 4.416 -23.305 1.00 97.25 568 LYS A N 1
ATOM 4556 C CA . LYS A 1 568 ? 12.346 4.346 -24.400 1.00 97.25 568 LYS A CA 1
ATOM 4557 C C . LYS A 1 568 ? 12.115 2.888 -24.776 1.00 97.25 568 LYS A C 1
ATOM 4559 O O . LYS A 1 568 ? 13.067 2.171 -25.072 1.00 97.25 568 LYS A O 1
ATOM 4564 N N . LEU A 1 569 ? 10.860 2.468 -24.804 1.00 98.44 569 LEU A N 1
ATOM 4565 C CA . LEU A 1 569 ? 10.446 1.126 -25.188 1.00 98.44 569 LEU A CA 1
ATOM 4566 C C . LEU A 1 569 ? 9.722 1.160 -26.532 1.00 98.44 569 LEU A C 1
ATOM 4568 O O . LEU A 1 569 ? 8.969 2.093 -26.823 1.00 98.44 569 LEU A O 1
ATOM 4572 N N . ILE A 1 570 ? 9.915 0.109 -27.325 1.00 98.69 570 ILE A N 1
ATOM 4573 C CA . ILE A 1 570 ? 9.142 -0.179 -28.534 1.00 98.69 570 ILE A CA 1
ATOM 4574 C C . ILE A 1 570 ? 8.151 -1.291 -28.200 1.00 98.69 570 ILE A C 1
ATOM 4576 O O . ILE A 1 570 ? 8.550 -2.351 -27.721 1.00 98.69 570 ILE A O 1
ATOM 4580 N N . VAL A 1 571 ? 6.868 -1.074 -28.495 1.00 98.62 571 VAL A N 1
ATOM 4581 C CA . VAL A 1 571 ? 5.841 -2.120 -28.443 1.00 98.62 571 VAL A CA 1
ATOM 4582 C C . VAL A 1 571 ? 5.866 -2.868 -29.773 1.00 98.62 571 VAL A C 1
ATOM 4584 O O . VAL A 1 571 ? 5.307 -2.411 -30.768 1.00 98.62 571 VAL A O 1
ATOM 4587 N N . ASN A 1 572 ? 6.563 -4.006 -29.806 1.00 97.88 572 ASN A N 1
ATOM 4588 C CA . ASN A 1 572 ? 6.753 -4.814 -31.015 1.00 97.88 572 ASN A CA 1
ATOM 4589 C C . ASN A 1 572 ? 5.444 -5.418 -31.528 1.00 97.88 572 ASN A C 1
ATOM 4591 O O . ASN A 1 572 ? 5.295 -5.640 -32.728 1.00 97.88 572 ASN A O 1
ATOM 4595 N N . ASP A 1 573 ? 4.506 -5.688 -30.624 1.00 96.81 573 ASP A N 1
ATOM 4596 C CA . ASP A 1 573 ? 3.243 -6.327 -30.949 1.00 96.81 573 ASP A CA 1
ATOM 4597 C C . ASP A 1 573 ? 2.064 -5.577 -30.338 1.00 96.81 573 ASP A C 1
ATOM 4599 O O . ASP A 1 573 ? 1.703 -5.785 -29.186 1.00 96.81 573 ASP A O 1
ATOM 4603 N N . GLN A 1 574 ? 1.427 -4.720 -31.131 1.00 96.19 574 GLN A N 1
ATOM 4604 C CA . GLN A 1 574 ? 0.230 -3.974 -30.728 1.00 96.19 574 GLN A CA 1
ATOM 4605 C C . GLN A 1 574 ? -1.078 -4.730 -31.014 1.00 96.19 574 GLN A C 1
ATOM 4607 O O . GLN A 1 574 ? -2.158 -4.151 -30.945 1.00 96.19 574 GLN A O 1
ATOM 4612 N N . LYS A 1 575 ? -1.017 -6.015 -31.379 1.00 96.81 575 LYS A N 1
ATOM 4613 C CA . LYS A 1 575 ? -2.213 -6.856 -31.548 1.00 96.81 575 LYS A CA 1
ATOM 4614 C C . LYS A 1 575 ? -2.442 -7.759 -30.342 1.00 96.81 575 LYS A C 1
ATOM 4616 O O . LYS A 1 575 ? -3.567 -8.207 -30.127 1.00 96.81 575 LYS A O 1
ATOM 4621 N N . HIS A 1 576 ? -1.397 -8.036 -29.564 1.00 97.00 576 HIS A N 1
ATOM 4622 C CA . HIS A 1 576 ? -1.495 -8.874 -28.377 1.00 97.00 576 HIS A CA 1
ATOM 4623 C C . HIS A 1 576 ? -2.414 -8.241 -27.309 1.00 97.00 576 HIS A C 1
ATOM 4625 O O . HIS A 1 576 ? -2.330 -7.033 -27.077 1.00 97.00 576 HIS A O 1
ATOM 4631 N N . PRO A 1 577 ? -3.282 -9.014 -26.622 1.00 95.88 577 PRO A N 1
ATOM 4632 C CA . PRO A 1 577 ? -4.222 -8.468 -25.636 1.00 95.88 577 PRO A CA 1
ATOM 4633 C C . PRO A 1 577 ? -3.570 -7.625 -24.532 1.00 95.88 577 PRO A C 1
ATOM 4635 O O . PRO A 1 577 ? -4.132 -6.605 -24.145 1.00 95.88 577 PRO A O 1
ATOM 4638 N N . ALA A 1 578 ? -2.367 -8.005 -24.089 1.00 95.50 578 ALA A N 1
ATOM 4639 C CA . ALA A 1 578 ? -1.622 -7.275 -23.060 1.00 95.50 578 ALA A CA 1
ATOM 4640 C C . ALA A 1 578 ? -1.112 -5.887 -23.501 1.00 95.50 578 ALA A C 1
ATOM 4642 O O . ALA A 1 578 ? -0.820 -5.047 -22.655 1.00 95.50 578 ALA A O 1
ATOM 4643 N N . THR A 1 579 ? -1.000 -5.628 -24.806 1.00 97.69 579 THR A N 1
ATOM 4644 C CA . THR A 1 579 ? -0.296 -4.452 -25.353 1.00 97.69 579 THR A CA 1
ATOM 4645 C C . THR A 1 579 ? -1.093 -3.676 -26.403 1.00 97.69 579 THR A C 1
ATOM 4647 O O . THR A 1 579 ? -0.673 -2.592 -26.802 1.00 97.69 579 THR A O 1
ATOM 4650 N N . ARG A 1 580 ? -2.256 -4.171 -26.848 1.00 96.12 580 ARG A N 1
ATOM 4651 C CA . ARG A 1 580 ? -3.065 -3.561 -27.926 1.00 96.12 580 ARG A CA 1
ATOM 4652 C C . ARG A 1 580 ? -3.556 -2.138 -27.661 1.00 96.12 580 ARG A C 1
ATOM 4654 O O . ARG A 1 580 ? -3.882 -1.409 -28.590 1.00 96.12 580 ARG A O 1
ATOM 4661 N N . HIS A 1 581 ? -3.626 -1.747 -26.397 1.00 91.75 581 HIS A N 1
ATOM 4662 C CA . HIS A 1 581 ? -4.036 -0.419 -25.933 1.00 91.75 581 HIS A CA 1
ATOM 4663 C C . HIS A 1 581 ? -2.849 0.504 -25.623 1.00 91.75 581 HIS A C 1
ATOM 4665 O O . HIS A 1 581 ? -3.058 1.630 -25.166 1.00 91.75 581 HIS A O 1
ATOM 4671 N N . LEU A 1 582 ? -1.614 0.037 -25.834 1.00 94.25 582 LEU A N 1
ATOM 4672 C CA . LEU A 1 582 ? -0.401 0.822 -25.630 1.00 94.25 582 LEU A CA 1
ATOM 4673 C C . LEU A 1 582 ? -0.004 1.572 -26.913 1.00 94.25 582 LEU A C 1
ATOM 4675 O O . LEU A 1 582 ? -0.202 1.063 -28.024 1.00 94.25 582 LEU A O 1
ATOM 4679 N N . PRO A 1 583 ? 0.601 2.769 -26.789 1.00 95.44 583 PRO A N 1
ATOM 4680 C CA . PRO A 1 583 ? 1.226 3.436 -27.926 1.00 95.44 583 PRO A CA 1
ATOM 4681 C C . PRO A 1 583 ? 2.393 2.599 -28.470 1.00 95.44 583 PRO A C 1
ATOM 4683 O O . PRO A 1 583 ? 3.002 1.820 -27.742 1.00 95.44 583 PRO A O 1
ATOM 4686 N N . ALA A 1 584 ? 2.754 2.797 -29.742 1.00 97.44 584 ALA A N 1
ATOM 4687 C CA . ALA A 1 584 ? 3.825 2.028 -30.392 1.00 97.44 584 ALA A CA 1
ATOM 4688 C C . ALA A 1 584 ? 5.199 2.213 -29.723 1.00 97.44 584 ALA A C 1
ATOM 4690 O O . ALA A 1 584 ? 6.072 1.353 -29.831 1.00 97.44 584 ALA A O 1
ATOM 4691 N N . ARG A 1 585 ? 5.395 3.351 -29.047 1.00 97.50 585 ARG A N 1
ATOM 4692 C CA . ARG A 1 585 ? 6.571 3.671 -28.238 1.00 97.50 585 ARG A CA 1
ATOM 4693 C C . ARG A 1 585 ? 6.158 4.485 -27.019 1.00 97.50 585 ARG A C 1
ATOM 4695 O O . ARG A 1 585 ? 5.236 5.296 -27.117 1.00 97.50 585 ARG A O 1
ATOM 4702 N N . TYR A 1 586 ? 6.864 4.316 -25.908 1.00 93.69 586 TYR A N 1
ATOM 4703 C CA . TYR A 1 586 ? 6.762 5.199 -24.743 1.00 93.69 586 TYR A CA 1
ATOM 4704 C C . TYR A 1 586 ? 8.047 5.153 -23.911 1.00 93.69 586 TYR A C 1
ATOM 4706 O O . TYR A 1 586 ? 8.833 4.220 -24.044 1.00 93.69 586 TYR A O 1
ATOM 4714 N N . THR A 1 587 ? 8.267 6.150 -23.054 1.00 92.75 587 THR A N 1
ATOM 4715 C CA . THR A 1 587 ? 9.357 6.121 -22.068 1.00 92.75 587 THR A CA 1
ATOM 4716 C C . THR A 1 587 ? 8.860 5.448 -20.796 1.00 92.75 587 THR A C 1
ATOM 4718 O O . THR A 1 587 ? 7.932 5.946 -20.153 1.00 92.75 587 THR A O 1
ATOM 4721 N N . ALA A 1 588 ? 9.441 4.303 -20.457 1.00 92.50 588 ALA A N 1
ATOM 4722 C CA . ALA A 1 588 ? 9.216 3.656 -19.176 1.00 92.50 588 ALA A CA 1
ATOM 4723 C C . ALA A 1 588 ? 9.931 4.423 -18.050 1.00 92.50 588 ALA A C 1
ATOM 4725 O O . ALA A 1 588 ? 11.000 4.988 -18.304 1.00 92.50 588 ALA A O 1
ATOM 4726 N N . PRO A 1 589 ? 9.363 4.446 -16.828 1.00 83.75 589 PRO A N 1
ATOM 4727 C CA . PRO A 1 589 ? 10.018 4.997 -15.646 1.00 83.75 589 PRO A CA 1
ATOM 4728 C C . PRO A 1 589 ? 11.371 4.352 -15.339 1.00 83.75 589 PRO A C 1
ATOM 4730 O O . PRO A 1 589 ? 11.771 3.361 -15.953 1.00 83.75 589 PRO A O 1
ATOM 4733 N N . ILE A 1 590 ? 12.049 4.936 -14.352 1.00 85.75 590 ILE A N 1
ATOM 4734 C CA . ILE A 1 590 ? 13.318 4.455 -13.805 1.00 85.75 590 ILE A CA 1
ATOM 4735 C C . ILE A 1 590 ? 13.218 2.963 -13.471 1.00 85.75 590 ILE A C 1
ATOM 4737 O O . ILE A 1 590 ? 12.311 2.556 -12.751 1.00 85.75 590 ILE A O 1
ATOM 4741 N N . ASN A 1 591 ? 14.145 2.173 -14.012 1.00 94.88 591 ASN A N 1
ATOM 4742 C CA . ASN A 1 591 ? 14.250 0.739 -13.776 1.00 94.88 591 ASN A CA 1
ATOM 4743 C C . ASN A 1 591 ? 15.688 0.266 -14.058 1.00 94.88 591 ASN A C 1
ATOM 4745 O O . ASN A 1 591 ? 16.408 0.878 -14.854 1.00 94.88 591 ASN A O 1
ATOM 4749 N N . GLU A 1 592 ? 16.106 -0.823 -13.424 1.00 95.44 592 GLU A N 1
ATOM 4750 C CA . GLU A 1 592 ? 17.271 -1.594 -13.857 1.00 95.44 592 GLU A CA 1
ATOM 4751 C C . GLU A 1 592 ? 16.862 -2.543 -15.000 1.00 95.44 592 GLU A C 1
ATOM 4753 O O . GLU A 1 592 ? 15.934 -3.339 -14.860 1.00 95.44 592 GLU A O 1
ATOM 4758 N N . TRP A 1 593 ? 17.530 -2.469 -16.151 1.00 98.00 593 TRP A N 1
ATOM 4759 C CA . TRP A 1 593 ? 17.185 -3.248 -17.344 1.00 98.00 593 TRP A CA 1
ATOM 4760 C C . TRP A 1 593 ? 18.132 -4.430 -17.529 1.00 98.00 593 TRP A C 1
ATOM 4762 O O . TRP A 1 593 ? 19.344 -4.235 -17.549 1.00 98.00 593 TRP A O 1
ATOM 4772 N N . TYR A 1 594 ? 17.596 -5.640 -17.725 1.00 98.19 594 TYR A N 1
ATOM 4773 C CA . TYR A 1 594 ? 18.399 -6.853 -17.940 1.00 98.19 594 TYR A CA 1
ATOM 4774 C C . TYR A 1 594 ? 18.505 -7.226 -19.415 1.00 98.19 594 TYR A C 1
ATOM 4776 O O . TYR A 1 594 ? 17.502 -7.287 -20.130 1.00 98.19 594 TYR A O 1
ATOM 4784 N N . GLY A 1 595 ? 19.721 -7.559 -19.841 1.00 97.12 595 GLY A N 1
ATOM 4785 C CA . GLY A 1 595 ? 19.994 -8.280 -21.075 1.00 97.12 595 GLY A CA 1
ATOM 4786 C C . GLY A 1 595 ? 20.199 -9.774 -20.828 1.00 97.12 595 GLY A C 1
ATOM 4787 O O . GLY A 1 595 ? 20.636 -10.208 -19.758 1.00 97.12 595 GLY A O 1
ATOM 4788 N N . TRP A 1 596 ? 19.894 -10.567 -21.855 1.00 97.81 596 TRP A N 1
ATOM 4789 C CA . TRP A 1 596 ? 19.843 -12.028 -21.785 1.00 97.81 596 TRP A CA 1
ATOM 4790 C C . TRP A 1 596 ? 20.695 -12.659 -22.880 1.00 97.81 596 TRP A C 1
ATOM 4792 O O . TRP A 1 596 ? 20.700 -12.179 -24.018 1.00 97.81 596 TRP A O 1
ATOM 4802 N N . ASN A 1 597 ? 21.375 -13.758 -22.557 1.00 96.50 597 ASN A N 1
ATOM 4803 C CA . ASN A 1 597 ? 22.157 -14.529 -23.515 1.00 96.50 597 ASN A CA 1
ATOM 4804 C C . ASN A 1 597 ? 21.980 -16.045 -23.286 1.00 96.50 597 ASN A C 1
ATOM 4806 O O . ASN A 1 597 ? 22.403 -16.540 -22.243 1.00 96.50 597 ASN A O 1
ATOM 4810 N N . PRO A 1 598 ? 21.403 -16.801 -24.238 1.00 96.88 598 PRO A N 1
ATOM 4811 C CA . PRO A 1 598 ? 20.902 -16.352 -25.538 1.00 96.88 598 PRO A CA 1
ATOM 4812 C C . PRO A 1 598 ? 19.734 -15.368 -25.412 1.00 96.88 598 PRO A C 1
ATOM 4814 O O . PRO A 1 598 ? 18.981 -15.374 -24.438 1.00 96.88 598 PRO A O 1
ATOM 4817 N N . ASN A 1 599 ? 19.593 -14.505 -26.417 1.00 97.50 599 ASN A N 1
ATOM 4818 C CA . ASN A 1 599 ? 18.484 -13.562 -26.479 1.00 97.50 599 ASN A CA 1
ATOM 4819 C C . ASN A 1 599 ? 17.168 -14.347 -26.676 1.00 97.50 599 ASN A C 1
ATOM 4821 O O . ASN A 1 599 ? 17.078 -15.127 -27.631 1.00 97.50 599 ASN A O 1
ATOM 4825 N N . PRO A 1 600 ? 16.130 -14.130 -25.841 1.00 97.62 600 PRO A N 1
ATOM 4826 C CA . PRO A 1 600 ? 14.889 -14.902 -25.899 1.00 97.62 600 PRO A CA 1
ATOM 4827 C C . PRO A 1 600 ? 14.174 -14.809 -27.253 1.00 97.62 600 PRO A C 1
ATOM 4829 O O . PRO A 1 600 ? 13.493 -15.754 -27.636 1.00 97.62 600 PRO A O 1
ATOM 4832 N N . ARG A 1 601 ? 14.369 -13.739 -28.037 1.00 97.62 601 ARG A N 1
ATOM 4833 C CA . ARG A 1 601 ? 13.822 -13.615 -29.400 1.00 97.62 601 ARG A CA 1
ATOM 4834 C C . ARG A 1 601 ? 14.325 -14.706 -30.352 1.00 97.62 601 ARG A C 1
ATOM 4836 O O . ARG A 1 601 ? 13.653 -15.009 -31.332 1.00 97.62 601 ARG A O 1
ATOM 4843 N N . GLN A 1 602 ? 15.497 -15.289 -30.096 1.00 97.38 602 GLN A N 1
ATOM 4844 C CA . GLN A 1 602 ? 16.050 -16.367 -30.925 1.00 97.38 602 GLN A CA 1
ATOM 4845 C C . GLN A 1 602 ? 15.264 -17.675 -30.776 1.00 97.38 602 GLN A C 1
ATOM 4847 O O . GLN A 1 602 ? 15.356 -18.560 -31.628 1.00 97.38 602 GLN A O 1
ATOM 4852 N N . ASN A 1 603 ? 14.474 -17.808 -29.711 1.00 98.31 603 ASN A N 1
ATOM 4853 C CA . ASN A 1 603 ? 13.618 -18.958 -29.504 1.00 98.31 603 ASN A CA 1
ATOM 4854 C C . ASN A 1 603 ? 12.305 -18.789 -30.281 1.00 98.31 603 ASN A C 1
ATOM 4856 O O . ASN A 1 603 ? 11.528 -17.876 -30.022 1.00 98.31 603 ASN A O 1
ATOM 4860 N N . ARG A 1 604 ? 12.028 -19.712 -31.210 1.00 97.62 604 ARG A N 1
ATOM 4861 C CA . ARG A 1 604 ? 10.819 -19.690 -32.056 1.00 97.62 604 ARG A CA 1
ATOM 4862 C C . ARG A 1 604 ? 9.502 -19.733 -31.275 1.00 97.62 604 ARG A C 1
ATOM 4864 O O . ARG A 1 604 ? 8.474 -19.332 -31.808 1.00 97.62 604 ARG A O 1
ATOM 4871 N N . ASP A 1 605 ? 9.533 -20.261 -30.053 1.00 98.06 605 ASP A N 1
ATOM 4872 C CA . ASP A 1 605 ? 8.356 -20.365 -29.195 1.00 98.06 605 ASP A CA 1
ATOM 4873 C C . ASP A 1 605 ? 8.154 -19.085 -28.366 1.00 98.06 605 ASP A C 1
ATOM 4875 O O . ASP A 1 605 ? 7.113 -18.923 -27.730 1.00 98.06 605 ASP A O 1
ATOM 4879 N N . VAL A 1 606 ? 9.110 -18.150 -28.384 1.00 98.62 606 VAL A N 1
ATOM 4880 C CA . VAL A 1 606 ? 9.001 -16.855 -27.712 1.00 98.62 606 VAL A CA 1
ATOM 4881 C C . VAL A 1 606 ? 8.421 -15.806 -28.649 1.00 98.62 606 VAL A C 1
ATOM 4883 O O . VAL A 1 606 ? 8.893 -15.569 -29.759 1.00 98.62 606 VAL A O 1
ATOM 4886 N N . ARG A 1 607 ? 7.425 -15.087 -28.138 1.00 98.56 607 ARG A N 1
ATOM 4887 C CA . ARG A 1 607 ? 6.877 -13.881 -28.745 1.00 98.56 607 ARG A CA 1
ATOM 4888 C C . ARG A 1 607 ? 7.260 -12.681 -27.889 1.00 98.56 607 ARG A C 1
ATOM 4890 O O . ARG A 1 607 ? 6.736 -12.488 -26.792 1.00 98.56 607 ARG A O 1
ATOM 4897 N N . VAL A 1 608 ? 8.176 -11.866 -28.402 1.00 98.75 608 VAL A N 1
ATOM 4898 C CA . VAL A 1 608 ? 8.568 -10.605 -27.763 1.00 98.75 608 VAL A CA 1
ATOM 4899 C C . VAL A 1 608 ? 7.486 -9.559 -28.000 1.00 98.75 608 VAL A C 1
ATOM 4901 O O . VAL A 1 608 ? 7.165 -9.246 -29.147 1.00 98.75 608 VAL A O 1
ATOM 4904 N N . LEU A 1 609 ? 6.943 -9.010 -26.916 1.00 98.75 609 LEU A N 1
ATOM 4905 C CA . LEU A 1 609 ? 5.923 -7.965 -26.961 1.00 98.75 609 LEU A CA 1
ATOM 4906 C C . LEU A 1 609 ? 6.545 -6.572 -26.926 1.00 98.75 609 LEU A C 1
ATOM 4908 O O . LEU A 1 609 ? 6.012 -5.655 -27.553 1.00 98.75 609 LEU A O 1
ATOM 4912 N N . MET A 1 610 ? 7.655 -6.409 -26.200 1.00 98.62 610 MET A N 1
ATOM 4913 C CA . MET A 1 610 ? 8.339 -5.127 -26.057 1.00 98.62 610 MET A CA 1
ATOM 4914 C C . MET A 1 610 ? 9.856 -5.269 -25.943 1.00 98.62 610 MET A C 1
ATOM 4916 O O . MET A 1 610 ? 10.362 -6.243 -25.384 1.00 98.62 610 MET A O 1
ATOM 4920 N N . THR A 1 611 ? 10.573 -4.258 -26.435 1.00 98.56 611 THR A N 1
ATOM 4921 C CA . THR A 1 611 ? 12.046 -4.201 -26.498 1.00 98.56 611 THR A CA 1
ATOM 4922 C C . THR A 1 611 ? 12.532 -2.804 -26.120 1.00 98.56 611 THR A C 1
ATOM 4924 O O . THR A 1 611 ? 11.823 -1.828 -26.383 1.00 98.56 611 THR A O 1
ATOM 4927 N N . LEU A 1 612 ? 13.737 -2.686 -25.556 1.00 98.00 612 LEU A N 1
ATOM 4928 C CA . LEU A 1 612 ? 14.428 -1.396 -25.476 1.00 98.00 612 LEU A CA 1
ATOM 4929 C C . LEU A 1 612 ? 14.616 -0.796 -26.879 1.00 98.00 612 LEU A C 1
ATOM 4931 O O . LEU A 1 612 ? 15.020 -1.479 -27.820 1.00 98.00 612 LEU A O 1
ATOM 4935 N N . ASP A 1 613 ? 14.336 0.496 -27.023 1.00 97.69 613 ASP A N 1
ATOM 4936 C CA . ASP A 1 613 ? 14.674 1.245 -28.232 1.00 97.69 613 ASP A CA 1
ATOM 4937 C C . ASP A 1 613 ? 16.201 1.439 -28.305 1.00 97.69 613 ASP A C 1
ATOM 4939 O O . ASP A 1 613 ? 16.847 1.766 -27.307 1.00 97.69 613 ASP A O 1
ATOM 4943 N N . THR A 1 614 ? 16.799 1.264 -29.484 1.00 94.31 614 THR A N 1
ATOM 4944 C CA . THR A 1 614 ? 18.257 1.389 -29.652 1.00 94.31 614 THR A CA 1
ATOM 4945 C C . THR A 1 614 ? 18.767 2.809 -29.401 1.00 94.31 614 THR A C 1
ATOM 4947 O O . THR A 1 614 ? 19.955 2.991 -29.154 1.00 94.31 614 THR A O 1
ATOM 4950 N N . SER A 1 615 ? 17.889 3.821 -29.426 1.00 94.31 615 SER A N 1
ATOM 4951 C CA . SER A 1 615 ? 18.237 5.206 -29.075 1.00 94.31 615 SER A CA 1
ATOM 4952 C C . SER A 1 615 ? 18.571 5.417 -27.596 1.00 94.31 615 SER A C 1
ATOM 4954 O O . SER A 1 615 ? 19.035 6.497 -27.243 1.00 94.31 615 SER A O 1
ATOM 4956 N N . ASN A 1 616 ? 18.349 4.419 -26.734 1.00 92.12 616 ASN A N 1
ATOM 4957 C CA . ASN A 1 616 ? 18.792 4.479 -25.342 1.00 92.12 616 ASN A CA 1
ATOM 4958 C C . ASN A 1 616 ? 20.298 4.242 -25.187 1.00 92.12 616 ASN A C 1
ATOM 4960 O O . ASN A 1 616 ? 20.836 4.539 -24.125 1.00 92.12 616 ASN A O 1
ATOM 4964 N N . TYR A 1 617 ? 20.968 3.668 -26.191 1.00 88.88 617 TYR A N 1
ATOM 4965 C CA . TYR A 1 617 ? 22.355 3.256 -26.045 1.00 88.88 617 TYR A CA 1
ATOM 4966 C C . TYR A 1 617 ? 23.347 4.397 -26.319 1.00 88.88 617 TYR A C 1
ATOM 4968 O O . TYR A 1 617 ? 23.171 5.135 -27.292 1.00 88.88 617 TYR A O 1
ATOM 4976 N N . PRO A 1 618 ? 24.425 4.512 -25.518 1.00 92.31 618 PRO A N 1
ATOM 4977 C CA . PRO A 1 618 ? 24.741 3.691 -24.342 1.00 92.31 618 PRO A CA 1
ATOM 4978 C C . PRO A 1 618 ? 23.817 3.982 -23.140 1.00 92.31 618 PRO A C 1
ATOM 4980 O O . PRO A 1 618 ? 23.621 5.137 -22.771 1.00 92.31 618 PRO A O 1
ATOM 4983 N N . LEU A 1 619 ? 23.289 2.928 -22.506 1.00 87.00 619 LEU A N 1
ATOM 4984 C CA . LEU A 1 619 ? 22.370 3.011 -21.366 1.00 87.00 619 LEU A CA 1
ATOM 4985 C C . LEU A 1 619 ? 23.086 2.589 -20.080 1.00 87.00 619 LEU A C 1
ATOM 4987 O O . LEU A 1 619 ? 23.413 1.416 -19.915 1.00 87.00 619 LEU A O 1
ATOM 4991 N N . GLY A 1 620 ? 23.313 3.537 -19.170 1.00 81.00 620 GLY A N 1
ATOM 4992 C CA . GLY A 1 620 ? 23.952 3.298 -17.872 1.00 81.00 620 GLY A CA 1
ATOM 4993 C C . GLY A 1 620 ? 25.009 4.341 -17.514 1.00 81.00 620 GLY A C 1
ATOM 4994 O O . GLY A 1 620 ? 25.397 5.149 -18.357 1.00 81.00 620 GLY A O 1
ATOM 4995 N N . LYS A 1 621 ? 25.465 4.337 -16.257 1.00 72.62 621 LYS A N 1
ATOM 4996 C CA . LYS A 1 621 ? 26.565 5.196 -15.770 1.00 72.62 621 LYS A CA 1
ATOM 4997 C C . LYS A 1 621 ? 27.708 4.374 -15.172 1.00 72.62 621 LYS A C 1
ATOM 4999 O O . LYS A 1 621 ? 28.850 4.561 -15.575 1.00 72.62 621 LYS A O 1
ATOM 5004 N N . LYS A 1 622 ? 27.392 3.475 -14.232 1.00 69.56 622 LYS A N 1
ATOM 5005 C CA . LYS A 1 622 ? 28.326 2.517 -13.618 1.00 69.56 622 LYS A CA 1
ATOM 5006 C C . LYS A 1 622 ? 28.492 1.308 -14.532 1.00 69.56 622 LYS A C 1
ATOM 5008 O O . LYS A 1 622 ? 29.562 1.104 -15.095 1.00 69.56 622 LYS A O 1
ATOM 5013 N N . ASP A 1 623 ? 27.393 0.597 -14.754 1.00 78.25 623 ASP A N 1
ATOM 5014 C CA . ASP A 1 623 ? 27.317 -0.513 -15.697 1.00 78.25 623 ASP A CA 1
ATOM 5015 C C . ASP A 1 623 ? 26.547 -0.046 -16.925 1.00 78.25 623 ASP A C 1
ATOM 5017 O O . ASP A 1 623 ? 25.497 0.590 -16.804 1.00 78.25 623 ASP A O 1
ATOM 5021 N N . VAL A 1 624 ? 27.109 -0.286 -18.110 1.00 85.62 624 VAL A N 1
ATOM 5022 C CA . VAL A 1 624 ? 26.643 0.326 -19.358 1.00 85.62 624 VAL A CA 1
ATOM 5023 C C . VAL A 1 624 ? 26.301 -0.744 -20.382 1.00 85.62 624 VAL A C 1
ATOM 5025 O O . VAL A 1 624 ? 27.176 -1.466 -20.865 1.00 85.62 624 VAL A O 1
ATOM 5028 N N . ILE A 1 625 ? 25.039 -0.770 -20.799 1.00 91.81 625 ILE A N 1
ATOM 5029 C CA . ILE A 1 625 ? 24.590 -1.513 -21.973 1.00 91.81 625 ILE A CA 1
ATOM 5030 C C . ILE A 1 625 ? 24.876 -0.659 -23.209 1.00 91.81 625 ILE A C 1
ATOM 5032 O O . ILE A 1 625 ? 24.321 0.428 -23.376 1.00 91.81 625 ILE A O 1
ATOM 5036 N N . ARG A 1 626 ? 25.771 -1.134 -24.078 1.00 91.19 626 ARG A N 1
ATOM 5037 C CA . ARG A 1 626 ? 26.286 -0.342 -25.209 1.00 91.19 626 ARG A CA 1
ATOM 5038 C C . ARG A 1 626 ? 25.523 -0.533 -26.511 1.00 91.19 626 ARG A C 1
ATOM 5040 O O . ARG A 1 626 ? 25.525 0.375 -27.330 1.00 91.19 626 ARG A O 1
ATOM 5047 N N . GLU A 1 627 ? 24.919 -1.697 -26.708 1.00 92.81 627 GLU A N 1
ATOM 5048 C CA . GLU A 1 627 ? 24.219 -2.081 -27.933 1.00 92.81 627 GLU A CA 1
ATOM 5049 C C . GLU A 1 627 ? 23.442 -3.389 -27.716 1.00 92.81 627 GLU A C 1
ATOM 5051 O O . GLU A 1 627 ? 23.562 -4.026 -26.667 1.00 92.81 627 GLU A O 1
ATOM 5056 N N . GLY A 1 628 ? 22.681 -3.804 -28.732 1.00 92.12 628 GLY A N 1
ATOM 5057 C CA . GLY A 1 628 ? 22.017 -5.106 -28.785 1.00 92.12 628 GLY A CA 1
ATOM 5058 C C . GLY A 1 628 ? 20.489 -5.042 -28.769 1.00 92.12 628 GLY A C 1
ATOM 5059 O O . GLY A 1 628 ? 19.873 -4.031 -28.427 1.00 92.12 628 GLY A O 1
ATOM 5060 N N . ASP A 1 629 ? 19.871 -6.153 -29.162 1.00 96.00 629 ASP A N 1
ATOM 5061 C CA . ASP A 1 629 ? 18.433 -6.376 -29.011 1.00 96.00 629 ASP A CA 1
ATOM 5062 C C . ASP A 1 629 ? 18.146 -6.852 -27.584 1.00 96.00 629 ASP A C 1
ATOM 5064 O O . ASP A 1 629 ? 18.660 -7.892 -27.168 1.00 96.00 629 ASP A O 1
ATOM 5068 N N . ILE A 1 630 ? 17.342 -6.089 -26.841 1.00 97.62 630 ILE A N 1
ATOM 5069 C CA . ILE A 1 630 ? 17.011 -6.370 -25.438 1.00 97.62 630 ILE A CA 1
ATOM 5070 C C . ILE A 1 630 ? 15.492 -6.431 -25.282 1.00 97.62 630 ILE A C 1
ATOM 5072 O O . ILE A 1 630 ? 14.839 -5.404 -25.056 1.00 97.62 630 ILE A O 1
ATOM 5076 N N . PRO A 1 631 ? 14.900 -7.629 -25.448 1.00 98.38 631 PRO A N 1
ATOM 5077 C CA . PRO A 1 631 ? 13.514 -7.883 -25.085 1.00 98.38 631 PRO A CA 1
ATOM 5078 C C . PRO A 1 631 ? 13.291 -7.619 -23.596 1.00 98.38 631 PRO A C 1
ATOM 5080 O O . PRO A 1 631 ? 14.002 -8.159 -22.753 1.00 98.38 631 PRO A O 1
ATOM 5083 N N . VAL A 1 632 ? 12.279 -6.814 -23.275 1.00 98.50 632 VAL A N 1
ATOM 5084 C CA . VAL A 1 632 ? 11.929 -6.455 -21.888 1.00 98.50 632 VAL A CA 1
ATOM 5085 C C . VAL A 1 632 ? 10.556 -6.969 -21.476 1.00 98.50 632 VAL A C 1
ATOM 5087 O O . VAL A 1 632 ? 10.264 -7.048 -20.290 1.00 98.50 632 VAL A O 1
ATOM 5090 N N . VAL A 1 633 ? 9.709 -7.349 -22.435 1.00 98.81 633 VAL A N 1
ATOM 5091 C CA . VAL A 1 633 ? 8.445 -8.041 -22.163 1.00 98.81 633 VAL A CA 1
ATOM 5092 C C . VAL A 1 633 ? 8.240 -9.117 -23.214 1.00 98.81 633 VAL A C 1
ATOM 5094 O O . VAL A 1 633 ? 8.223 -8.816 -24.412 1.00 98.81 633 VAL A O 1
ATOM 5097 N N . TRP A 1 634 ? 8.058 -10.366 -22.795 1.00 98.88 634 TRP A N 1
ATOM 5098 C CA . TRP A 1 634 ? 7.790 -11.467 -23.719 1.00 98.88 634 TRP A CA 1
ATOM 5099 C C . TRP A 1 634 ? 6.946 -12.569 -23.091 1.00 98.88 634 TRP A C 1
ATOM 5101 O O . TRP A 1 634 ? 6.814 -12.677 -21.872 1.00 98.88 634 TRP A O 1
ATOM 5111 N N . THR A 1 635 ? 6.383 -13.402 -23.961 1.00 98.75 635 THR A N 1
ATOM 5112 C CA . THR A 1 635 ? 5.695 -14.639 -23.598 1.00 98.75 635 THR A CA 1
ATOM 5113 C C . THR A 1 635 ? 6.341 -15.818 -24.318 1.00 98.75 635 THR A C 1
ATOM 5115 O O . THR A 1 635 ? 6.662 -15.723 -25.504 1.00 98.75 635 THR A O 1
ATOM 5118 N N . ASN A 1 636 ? 6.545 -16.932 -23.620 1.00 98.44 636 ASN A N 1
ATOM 5119 C CA . ASN A 1 636 ? 6.820 -18.221 -24.242 1.00 98.44 636 ASN A CA 1
ATOM 5120 C C . ASN A 1 636 ? 5.483 -18.907 -24.526 1.00 98.44 636 ASN A C 1
ATOM 5122 O O . ASN A 1 636 ? 4.797 -19.335 -23.605 1.00 98.44 636 ASN A O 1
ATOM 5126 N N . THR A 1 637 ? 5.134 -19.031 -25.802 1.00 96.94 637 THR A N 1
ATOM 5127 C CA . THR A 1 637 ? 3.828 -19.497 -26.293 1.00 96.94 637 THR A CA 1
ATOM 5128 C C . THR A 1 637 ? 3.494 -20.947 -25.937 1.00 96.94 637 THR A C 1
ATOM 5130 O O . THR A 1 637 ? 2.338 -21.348 -26.065 1.00 96.94 637 THR A O 1
ATOM 5133 N N . LYS A 1 638 ? 4.468 -21.725 -25.445 1.00 97.44 638 LYS A N 1
ATOM 5134 C CA . LYS A 1 638 ? 4.231 -23.052 -24.851 1.00 97.44 638 LYS A CA 1
ATOM 5135 C C . LYS A 1 638 ? 3.519 -22.994 -23.500 1.00 97.44 638 LYS A C 1
ATOM 5137 O O . LYS A 1 638 ? 2.946 -23.992 -23.079 1.00 97.44 638 LYS A O 1
ATOM 5142 N N . TYR A 1 639 ? 3.571 -21.849 -22.827 1.00 97.62 639 TYR A N 1
ATOM 5143 C CA . TYR A 1 639 ? 3.016 -21.643 -21.499 1.00 97.62 639 TYR A CA 1
ATOM 5144 C C . TYR A 1 639 ? 2.108 -20.419 -21.489 1.00 97.62 639 TYR A C 1
ATOM 5146 O O . TYR A 1 639 ? 2.249 -19.492 -22.287 1.00 97.62 639 TYR A O 1
ATOM 5154 N N . ARG A 1 640 ? 1.193 -20.367 -20.523 1.00 96.94 640 ARG A N 1
ATOM 5155 C CA . ARG A 1 640 ? 0.423 -19.154 -20.263 1.00 96.94 640 ARG A CA 1
ATOM 5156 C C . ARG A 1 640 ? 1.238 -18.235 -19.364 1.00 96.94 640 ARG A C 1
ATOM 5158 O O . ARG A 1 640 ? 1.035 -18.188 -18.161 1.00 96.94 640 ARG A O 1
ATOM 5165 N N . MET A 1 641 ? 2.235 -17.573 -19.929 1.00 98.44 641 MET A N 1
ATOM 5166 C CA . MET A 1 641 ? 3.186 -16.807 -19.132 1.00 98.44 641 MET A CA 1
ATOM 5167 C C . MET A 1 641 ? 3.477 -15.438 -19.722 1.00 98.44 641 MET A C 1
ATOM 5169 O O . MET A 1 641 ? 3.393 -15.248 -20.935 1.00 98.44 641 MET A O 1
ATOM 5173 N N . LEU A 1 642 ? 3.843 -14.497 -18.862 1.00 98.56 642 LEU A N 1
ATOM 5174 C CA . LEU A 1 642 ? 4.460 -13.246 -19.263 1.00 98.56 642 LEU A CA 1
ATOM 5175 C C . LEU A 1 642 ? 5.631 -12.942 -18.336 1.00 98.56 642 LEU A C 1
ATOM 5177 O O . LEU A 1 642 ? 5.466 -12.917 -17.118 1.00 98.56 642 LEU A O 1
ATOM 5181 N N . TYR A 1 643 ? 6.794 -12.674 -18.916 1.00 98.88 643 TYR A N 1
ATOM 5182 C CA . TYR A 1 643 ? 7.885 -12.042 -18.193 1.00 98.88 643 TYR A CA 1
ATOM 5183 C C . TYR A 1 643 ? 7.902 -10.545 -18.502 1.00 98.88 643 TYR A C 1
ATOM 5185 O O . TYR A 1 643 ? 7.786 -10.145 -19.665 1.00 98.88 643 TYR A O 1
ATOM 5193 N N . ILE A 1 644 ? 8.055 -9.731 -17.461 1.00 98.88 644 ILE A N 1
ATOM 5194 C CA . ILE A 1 644 ? 8.194 -8.280 -17.528 1.00 98.88 644 ILE A CA 1
ATOM 5195 C C . ILE A 1 644 ? 9.487 -7.895 -16.822 1.00 98.88 644 ILE A C 1
ATOM 5197 O O . ILE A 1 644 ? 9.667 -8.179 -15.647 1.00 98.88 644 ILE A O 1
ATOM 5201 N N . ASN A 1 645 ? 10.387 -7.208 -17.514 1.00 98.62 645 ASN A N 1
ATOM 5202 C CA . ASN A 1 645 ? 11.683 -6.841 -16.959 1.00 98.62 645 ASN A CA 1
ATOM 5203 C C . ASN A 1 645 ? 11.617 -5.692 -15.941 1.00 98.62 645 ASN A C 1
ATOM 5205 O O . ASN A 1 645 ? 12.510 -5.579 -15.113 1.00 98.62 645 ASN A O 1
ATOM 5209 N N . MET A 1 646 ? 10.571 -4.864 -15.980 1.00 98.31 646 MET A N 1
ATOM 5210 C CA . MET A 1 646 ? 10.368 -3.756 -15.045 1.00 98.31 646 MET A CA 1
ATOM 5211 C C . MET A 1 646 ? 9.954 -4.247 -13.656 1.00 98.31 646 MET A C 1
ATOM 5213 O O . MET A 1 646 ? 9.005 -5.023 -13.553 1.00 98.31 646 MET A O 1
ATOM 5217 N N . GLY A 1 647 ? 10.616 -3.757 -12.604 1.00 96.81 647 GLY A N 1
ATOM 5218 C CA . GLY A 1 647 ? 10.277 -4.108 -11.221 1.00 96.81 647 GLY A CA 1
ATOM 5219 C C . GLY A 1 647 ? 11.319 -3.719 -10.169 1.00 96.81 647 GLY A C 1
ATOM 5220 O O . GLY A 1 647 ? 11.551 -4.490 -9.241 1.00 96.81 647 GLY A O 1
ATOM 5221 N N . HIS A 1 648 ? 11.959 -2.554 -10.321 1.00 94.50 648 HIS A N 1
ATOM 5222 C CA . HIS A 1 648 ? 13.014 -2.065 -9.425 1.00 94.50 648 HIS A CA 1
ATOM 5223 C C . HIS A 1 648 ? 12.702 -0.649 -8.913 1.00 94.50 648 HIS A C 1
ATOM 5225 O O . HIS A 1 648 ? 12.599 0.290 -9.706 1.00 94.50 648 HIS A O 1
ATOM 5231 N N . GLY A 1 649 ? 12.533 -0.503 -7.597 1.00 78.62 649 GLY A N 1
ATOM 5232 C CA . GLY A 1 649 ? 12.297 0.771 -6.912 1.00 78.62 649 GLY A CA 1
ATOM 5233 C C . GLY A 1 649 ? 10.827 1.201 -6.831 1.00 78.62 649 GLY A C 1
ATOM 5234 O O . GLY A 1 649 ? 9.910 0.492 -7.247 1.00 78.62 649 GLY A O 1
ATOM 5235 N N . ASP A 1 650 ? 10.609 2.407 -6.306 1.00 70.62 650 ASP A N 1
ATOM 5236 C CA . ASP A 1 650 ? 9.299 2.999 -5.976 1.00 70.62 650 ASP A CA 1
ATOM 5237 C C . ASP A 1 650 ? 8.709 3.894 -7.091 1.00 70.62 650 ASP A C 1
ATOM 5239 O O . ASP A 1 650 ? 7.707 4.584 -6.909 1.00 70.62 650 ASP A O 1
ATOM 5243 N N . GLN A 1 651 ? 9.335 3.920 -8.274 1.00 77.38 651 GLN A N 1
ATOM 5244 C CA . GLN A 1 651 ? 8.904 4.764 -9.399 1.00 77.38 651 GLN A CA 1
ATOM 5245 C C . GLN A 1 651 ? 8.239 3.972 -10.537 1.00 77.38 651 GLN A C 1
ATOM 5247 O O . GLN A 1 651 ? 7.868 4.550 -11.558 1.00 77.38 651 GLN A O 1
ATOM 5252 N N . ILE A 1 652 ? 8.046 2.658 -10.399 1.00 87.56 652 ILE A N 1
ATOM 5253 C CA . ILE A 1 652 ? 7.543 1.804 -11.491 1.00 87.56 652 ILE A CA 1
ATOM 5254 C C . ILE A 1 652 ? 6.091 2.137 -11.882 1.00 87.56 652 ILE A C 1
ATOM 5256 O O . ILE A 1 652 ? 5.742 2.058 -13.066 1.00 87.56 652 ILE A O 1
ATOM 5260 N N . PHE A 1 653 ? 5.264 2.566 -10.921 1.00 74.31 653 PHE A N 1
ATOM 5261 C CA . PHE A 1 653 ? 3.829 2.829 -11.111 1.00 74.31 653 PHE A CA 1
ATOM 5262 C C . PHE A 1 653 ? 3.472 4.300 -11.392 1.00 74.31 653 PHE A C 1
ATOM 5264 O O . PHE A 1 653 ? 2.291 4.638 -11.506 1.00 74.31 653 PHE A O 1
ATOM 5271 N N . VAL A 1 654 ? 4.461 5.189 -11.565 1.00 69.62 654 VAL A N 1
ATOM 5272 C CA . VAL A 1 654 ? 4.215 6.624 -11.836 1.00 69.62 654 VAL A CA 1
ATOM 5273 C C . VAL A 1 654 ? 3.777 6.910 -13.276 1.00 69.62 654 VAL A C 1
ATOM 5275 O O . VAL A 1 654 ? 3.331 8.015 -13.578 1.00 69.62 654 VAL A O 1
ATOM 5278 N N . SER A 1 655 ? 3.898 5.931 -14.183 1.00 75.88 655 SER A N 1
ATOM 5279 C CA . SER A 1 655 ? 3.502 6.062 -15.589 1.00 75.88 655 SER A CA 1
ATOM 5280 C C . SER A 1 655 ? 2.147 5.400 -15.848 1.00 75.88 655 SER A C 1
ATOM 5282 O O . SER A 1 655 ? 2.063 4.171 -15.889 1.00 75.88 655 SER A O 1
ATOM 5284 N N . PRO A 1 656 ? 1.088 6.176 -16.151 1.00 66.31 656 PRO A N 1
ATOM 5285 C CA . PRO A 1 656 ? -0.210 5.612 -16.514 1.00 66.31 656 PRO A CA 1
ATOM 5286 C C . PRO A 1 656 ? -0.151 4.705 -17.750 1.00 66.31 656 PRO A C 1
ATOM 5288 O O . PRO A 1 656 ? -0.954 3.785 -17.875 1.00 66.31 656 PRO A O 1
ATOM 5291 N N . ILE A 1 657 ? 0.791 4.950 -18.670 1.00 80.38 657 ILE A N 1
ATOM 5292 C CA . ILE A 1 657 ? 0.971 4.126 -19.873 1.00 80.38 657 ILE A CA 1
ATOM 5293 C C . ILE A 1 657 ? 1.512 2.748 -19.489 1.00 80.38 657 ILE A C 1
ATOM 5295 O O . ILE A 1 657 ? 0.969 1.740 -19.935 1.00 80.38 657 ILE A O 1
ATOM 5299 N N . GLN A 1 658 ? 2.539 2.696 -18.635 1.00 95.25 658 GLN A N 1
ATOM 5300 C CA . GLN A 1 658 ? 3.091 1.430 -18.154 1.00 95.25 658 GLN A CA 1
ATOM 5301 C C . GLN A 1 658 ? 2.094 0.677 -17.269 1.00 95.25 658 GLN A C 1
ATOM 5303 O O . GLN A 1 658 ? 1.956 -0.532 -17.405 1.00 95.25 658 GLN A O 1
ATOM 5308 N N . ASN A 1 659 ? 1.315 1.374 -16.442 1.00 84.75 659 ASN A N 1
ATOM 5309 C CA . ASN A 1 659 ? 0.280 0.726 -15.635 1.00 84.75 659 ASN A CA 1
ATOM 5310 C C . ASN A 1 659 ? -0.741 -0.000 -16.521 1.00 84.75 659 ASN A C 1
ATOM 5312 O O . ASN A 1 659 ? -1.152 -1.113 -16.214 1.00 84.75 659 ASN A O 1
ATOM 5316 N N . ARG A 1 660 ? -1.082 0.548 -17.694 1.00 88.50 660 ARG A N 1
ATOM 5317 C CA . ARG A 1 660 ? -1.949 -0.168 -18.638 1.00 88.50 660 ARG A CA 1
ATOM 5318 C C . ARG A 1 660 ? -1.328 -1.464 -19.174 1.00 88.50 660 ARG A C 1
ATOM 5320 O O . ARG A 1 660 ? -2.080 -2.379 -19.495 1.00 88.50 660 ARG A O 1
ATOM 5327 N N . LEU A 1 661 ? -0.001 -1.574 -19.300 1.00 97.38 661 LEU A N 1
ATOM 5328 C CA . LEU A 1 661 ? 0.651 -2.847 -19.649 1.00 97.38 661 LEU A CA 1
ATOM 5329 C C . LEU A 1 661 ? 0.376 -3.891 -18.561 1.00 97.38 661 LEU A C 1
ATOM 5331 O O . LEU A 1 661 ? -0.008 -5.013 -18.876 1.00 97.38 661 LEU A O 1
ATOM 5335 N N . PHE A 1 662 ? 0.552 -3.506 -17.298 1.00 98.25 662 PHE A N 1
ATOM 5336 C CA . PHE A 1 662 ? 0.334 -4.365 -16.134 1.00 98.25 662 PHE A CA 1
ATOM 5337 C C . PHE A 1 662 ? -1.123 -4.838 -16.038 1.00 98.25 662 PHE A C 1
ATOM 5339 O O . PHE A 1 662 ? -1.368 -6.039 -15.923 1.00 98.25 662 PHE A O 1
ATOM 5346 N N . GLU A 1 663 ? -2.087 -3.927 -16.213 1.00 94.56 663 GLU A N 1
ATOM 5347 C CA . GLU A 1 663 ? -3.513 -4.266 -16.320 1.00 94.56 663 GLU A CA 1
ATOM 5348 C C . GLU A 1 663 ? -3.788 -5.243 -17.466 1.00 94.56 663 GLU A C 1
ATOM 5350 O O . GLU A 1 663 ? -4.385 -6.300 -17.265 1.00 94.56 663 GLU A O 1
ATOM 5355 N N . GLY A 1 664 ? -3.340 -4.913 -18.678 1.00 95.75 664 GLY A N 1
ATOM 5356 C CA . GLY A 1 664 ? -3.583 -5.749 -19.849 1.00 95.75 664 GLY A CA 1
ATOM 5357 C C . GLY A 1 664 ? -2.991 -7.149 -19.708 1.00 95.75 664 GLY A C 1
ATOM 5358 O O . GLY A 1 664 ? -3.593 -8.127 -20.151 1.00 95.75 664 GLY A O 1
ATOM 5359 N N . ALA A 1 665 ? -1.815 -7.246 -19.093 1.00 98.06 665 ALA A N 1
ATOM 5360 C CA . ALA A 1 665 ? -1.126 -8.501 -18.870 1.00 98.06 665 ALA A CA 1
ATOM 5361 C C . ALA A 1 665 ? -1.858 -9.403 -17.872 1.00 98.06 665 ALA A C 1
ATOM 5363 O O . ALA A 1 665 ? -2.121 -10.559 -18.208 1.00 98.06 665 ALA A O 1
ATOM 5364 N N . ILE A 1 666 ? -2.229 -8.895 -16.690 1.00 97.88 666 ILE A N 1
ATOM 5365 C CA . ILE A 1 666 ? -2.909 -9.725 -15.687 1.00 97.88 666 ILE A CA 1
ATOM 5366 C C . ILE A 1 666 ? -4.302 -10.156 -16.161 1.00 97.88 666 ILE A C 1
ATOM 5368 O O . ILE A 1 666 ? -4.669 -11.313 -15.975 1.00 97.88 666 ILE A O 1
ATOM 5372 N N . LEU A 1 667 ? -5.047 -9.282 -16.852 1.00 95.69 667 LEU A N 1
ATOM 5373 C CA . LEU A 1 667 ? -6.363 -9.630 -17.399 1.00 95.69 667 LEU A CA 1
ATOM 5374 C C . LEU A 1 667 ? -6.248 -10.690 -18.499 1.00 95.69 667 LEU A C 1
ATOM 5376 O O . LEU A 1 667 ? -6.986 -11.672 -18.494 1.00 95.69 667 LEU A O 1
ATOM 5380 N N . TRP A 1 668 ? -5.263 -10.574 -19.393 1.00 96.12 668 TRP A N 1
ATOM 5381 C CA . TRP A 1 668 ? -4.994 -11.606 -20.398 1.00 96.12 668 TRP A CA 1
ATOM 5382 C C . TRP A 1 668 ? -4.628 -12.965 -19.766 1.00 96.12 668 TRP A C 1
ATOM 5384 O O . TRP A 1 668 ? -5.142 -14.017 -20.173 1.00 96.12 668 TRP A O 1
ATOM 5394 N N . LEU A 1 669 ? -3.774 -12.957 -18.739 1.00 97.31 669 LEU A N 1
ATOM 5395 C CA . LEU A 1 669 ? -3.385 -14.158 -17.992 1.00 97.31 669 LEU A CA 1
ATOM 5396 C C . LEU A 1 669 ? -4.509 -14.718 -17.110 1.00 97.31 669 LEU A C 1
ATOM 5398 O O . LEU A 1 669 ? -4.494 -15.911 -16.829 1.00 97.31 669 LEU A O 1
ATOM 5402 N N . GLY A 1 670 ? -5.495 -13.911 -16.722 1.00 94.00 670 GLY A N 1
ATOM 5403 C CA . GLY A 1 670 ? -6.664 -14.342 -15.957 1.00 94.00 670 GLY A CA 1
ATOM 5404 C C . GLY A 1 670 ? -7.787 -14.906 -16.831 1.00 94.00 670 GLY A C 1
ATOM 5405 O O . GLY A 1 670 ? -8.171 -16.064 -16.684 1.00 94.00 670 GLY A O 1
ATOM 5406 N N . GLU A 1 671 ? -8.235 -14.152 -17.837 1.00 85.88 671 GLU A N 1
ATOM 5407 C CA . GLU A 1 671 ? -9.513 -14.368 -18.547 1.00 85.88 671 GLU A CA 1
ATOM 5408 C C . GLU A 1 671 ? -9.521 -15.493 -19.598 1.00 85.88 671 GLU A C 1
ATOM 5410 O O . GLU A 1 671 ? -10.536 -16.146 -19.814 1.00 85.88 671 GLU A O 1
ATOM 5415 N N . GLY A 1 672 ? -8.401 -15.771 -20.260 1.00 68.56 672 GLY A N 1
ATOM 5416 C CA . GLY A 1 672 ? -8.236 -16.900 -21.194 1.00 68.56 672 GLY A CA 1
ATOM 5417 C C . GLY A 1 672 ? -8.189 -18.300 -20.553 1.00 68.56 672 GLY A C 1
ATOM 5418 O O . GLY A 1 672 ? -7.247 -19.029 -20.845 1.00 68.56 672 GLY A O 1
ATOM 5419 N N . GLY A 1 673 ? -9.144 -18.633 -19.669 1.00 53.31 673 GLY A N 1
ATOM 5420 C CA . GLY A 1 673 ? -9.215 -19.817 -18.788 1.00 53.31 673 GLY A CA 1
ATOM 5421 C C . GLY A 1 673 ? -8.781 -21.181 -19.361 1.00 53.31 673 GLY A C 1
ATOM 5422 O O . GLY A 1 673 ? -8.668 -21.368 -20.570 1.00 53.31 673 GLY A O 1
ATOM 5423 N N . LYS A 1 674 ? -8.525 -22.145 -18.456 1.00 44.78 674 LYS A N 1
ATOM 5424 C CA . LYS A 1 674 ? -8.069 -23.517 -18.767 1.00 44.78 674 LYS A CA 1
ATOM 5425 C C . LYS A 1 674 ? -8.921 -24.132 -19.889 1.00 44.78 674 LYS A C 1
ATOM 5427 O O . LYS A 1 674 ? -10.131 -24.258 -19.719 1.00 44.78 674 LYS A O 1
ATOM 5432 N N . LYS A 1 675 ? -8.291 -24.484 -21.013 1.00 34.97 675 LYS A N 1
ATOM 5433 C CA . LYS A 1 675 ? -8.897 -25.389 -21.997 1.00 34.97 675 LYS A CA 1
ATOM 5434 C C . LYS A 1 675 ? -8.917 -26.811 -21.466 1.00 34.97 675 LYS A C 1
ATOM 5436 O O . LYS A 1 675 ? -7.932 -27.176 -20.785 1.00 34.97 675 LYS A O 1
#

Sequence (675 aa):
MLLFLLFLTTALAGRPQDEAVNTAILPPIPMKQGIIQYEKQYILKQAISDAEKLRWMRLAASHPIPGFPDSKLTITSEDKDRGTLSGTAVCRVETGEKGSHYFLRWDWAMKATDSGYLLTMNHYYERPAEKGISNEFSKVEYRWWDYRNGHPWSPADGRIFAGLDSATASLAGSVFALEDQAAAVSGKTGQNMRSPGGTALSSPRFRVLALYENGGHHLEYSRRAKIWLDQLAADSNFRIDYITRPDTITGKYLSAYALIIQLDYAPYGWRPEAMSALQKYIEEGRGGWIGMHHATLLGEFDGYPMWPWFSNFMGGIRWKDYIARFASGVLHVENRDHPVMMDVPDSFVIEKEEWYTWDKSPRPNVQVLANVDEGSYQPDTTVKVGDHPVIWSNPKMGARNVYIFMGHSPILFDNDAYKRILTNSIFWAAATRGGTPAPVHAAGSVTFKALALYSTNVEPDHVDFARDAIHYYSVLAAQKGFVFDTTTNWDNLNSENLRQYQVVLWLNEFPKTDAQRVAFEGYMQHGGAWMGFHVAGYNDRYTKWRWFVDMLGGAVFYNNNWPPLPAKLIVNDQKHPATRHLPARYTAPINEWYGWNPNPRQNRDVRVLMTLDTSNYPLGKKDVIREGDIPVVWTNTKYRMLYINMGHGDQIFVSPIQNRLFEGAILWLGEGGKK

Secondary structure (DSSP, 8-state):
-------------PPP--------------EETTEE-EEEEEE-SS---HHHHHHHHHHHHTSPPTT-TT-EEEEEEEETTTTEEEEEEEEEEE-SSTT-EEEEEEEEEEEEETTEEEEEEEEEEEEEE-TT-----EESHHHHHHHHTT-PPPHHHHHHHHHHHHHHHHHHHHHHHHHHHHHHHTT------PPPPPPPPPPPS-EEEEE--SSGGGHHHHHHHHHHHHHHHHHHT-EEEEES-GGG--HHHHTT-SEEEESS--SSS--HHHHHHHHHHHHTTSSEEEEEGGGG--S-BTTBPP-HHHHHHTTS--EEEE-SS-EEEEEEES-TTSGGGTT--SEEEEEEE--EEESS-SGGGSEEEEEEEEEEEES--S---SS-EEEEE-TTSSSEEEEES--S-GGGGG-HHHHHHHHHHHHHHHSPTTS----S--------EEEEE--SSS-HHHHHHHHHHHHHHHHHHHHHT-EEEEES-GGG-SHHHHTT-SEEEESS----SHHHHHHHHHHHHTT-EEEEEGGGG---TTT--HHHHHHTTS--EEEE-BS-EEEEEEES-SSSTTTTTS-SEEEEEEEPPEEESS-GGGSTTEEEEEEE-GGG-SB-SSB-B-S---EEEEEETTSEEEEE----STTTTS-HHHHHHHHHHHHHHHHS---